Protein AF-A0AAV2ZK46-F1 (afdb_monomer_lite)

Sequence (728 aa):
ARKHTLTVRRLPAVGEEALFLISLIECILVASTRLCTMSWLKEYKHFQLRGRENFSKYVRIELKLLAAEWKVILPCVVMQYVHGIFHNWAYYIQGHKLSVEQRFPLYDLGFELMPELSEKNAHWSEYLVFGAVFAPAIALVVSIPLFRQNPRKPRYMVIILKRVLLHLSIALVSAPMTSHVVKERSPYTSSYIHQAFRIISFMVTALPGPARHCRPVLNQECVANNPGNPTLCVVPNPYFKPPTKSEFFTNMDALNGCGDLMFSSHTIYTLSFILTVSKYWPHKWLVGIMVCVQIAIAFLIVAARKHYSLDVFSALYIVPLLWFTQEAYLKDINNKDVEITPGTIKQFYAIDESEYEELQSAIYGEAVEDNIEKYKHFQLRDKENFLRYVRIELQLLMAEWKVLLPCTIFQYVHGIFHNWAYYIQGHMLSIEQRFPLYDLGFKLMPELKEKDSHWSEYLVFGGVFAPAILLVLSIPVFRQNPRKPRFMVIILKRVLLHLSIALSFRIISFMVTALPGPARHCRPMFDEKCLADNPGNPTLCVVPNPYFKPPTKSEFFTNMDALNGCGDLMFSSHTIYTLSFILTVSKYWPHKWLVGIMVCVQIAIAFLIVAARKHYSLDVFSALYIVPLLWFTQEAYLKDINNKDVEITPEAIREYYGIDVAEEIELQSTMYAEVVENSLESGVRVQTPGGKAVWSVYLVLWRTDELDIGNDEALGGDVGNHYRRMDH

Organism: NCBI:txid4803

Secondary structure (DSSP, 8-state):
--------PPPS---HHHHHHHHHHHHHHHHHHHHHHHTTTTS-TT-PBPPHHHHHHHHHHHHHHHHHHHHHHHHHHHHHHHHHHHHHHHHHHHHHTS-SGGGSPPEEHHHHHSPPPPHHHHHHHHHHHIIIIIHHHHHHHHHTTTBPPPTTS---HHHHHHHHHHHHH-------S--S---S--TTSS---HHHHHHHHHHHEEPPP-STTTS-EE-HHHHHH-TT-GGGGEE--TT--PPPTTTTTT---TTT-----SS-HHHHHHHHHHHHHHHH-S-HHHHHHHHHHHHHHHHHHHHTTSS-HHHHHHHHHHHHHHHHHHHHH---TT-TT----HHHHHHTT---THHHHHHHHHHS-----TT-----TTPBPPHHHHHHHHHHHHHHHHHHHHHHHHHHHHHHHHHHHHHHHHHHHHHTS-TGGGSPPEEHHHHHSPPPPHHHHTHHHHIIIIIIIHHHHHHHHHHHHB---TTS---HHHHHHHHHHHHHHHHHHHHHHHHHEEBPP-STTTSPEE-HHHHHH-TT-GGGGEE--TT--PPPTTTTTT---SSS---B-SS-HHHHHHHHHHHHHHHHS--HHHHHHHHHHHHHHHHHHHHTTSS-HHHHHHHHHHHHHHHHHHHHH--STTSTTS---HHHHHHHH----HHHHHHHHHHHHHHHHHHHHT----------------------------------------------

Radius of gyration: 32.44 Å; chains: 1; bounding box: 61×87×115 Å

Foldseek 3Di:
DDDDDDDDDDDPDDDPVVVVLVVVVVVLVVVVVCCCPPVVPPPDPQWDWDDPVLLVVQVVVLVVLCVVCVVLLVLLVVQVLVLLLLLLVLLQCLVPPDFLLLQAAFDFPLPVVAAADDPVLLVVLVVCLCVVFVVVLCVVLVCLSGTDDDPFFRDHSNVLSSLLSLLRRQADDDDDPDDPDPDDDDLPPPRGPPSVLQSVVSAFFWHRQQAPLRHWDFDVVVCVVPVPCSLVRTDHRPSSDRDDPVCSNPDRPPPRGITATQADSSLSNLVSSLVSCVLPPPDVVVSVSSVVVSVSSLSSCVSNSRYGNLNNLSSNPVSVLSVLLCLLSDDDCNHPPHRDDPVVVVVVPDDDPPVVVVVVCVVPDPDDPPDPDDPPFFDWDDPVRLVVLVVVLVLVCVLCVVQLVVLVVLVLVLLLLLLVLLVCLVPPDDLSQQAATDGPLPVVAAADDPVLLCVLVCLLCVVFVVVLVVVLVCLSTGDDDLQARDHSNVLSSLLSNLLSVLSVSQSCSQVRTWHHQQAPLRHWDFDPVVCVVCVSDRSVRTDDRPSSDRDDPVCSNPDRDPDSGTTATQAPSSLLNRVSSLVSCCLRPVDSVSSVSSVVSLVVSLSSCVSNSRHGNSSNSRNVPVSVSSSSSCLSPVPDCSRPVHRNHQVVCCVPSVDRCPVVSVVVVVVVVVVVVVVVVPPDPDDDDDDDDDDDDDPDDDDDDDDDDDDDDDDDDDDDDDDDDDDD

pLDDT: mean 71.11, std 21.56, range [22.27, 95.38]

Structure (mmCIF, N/CA/C/O backbone):
data_AF-A0AAV2ZK46-F1
#
_entry.id   AF-A0AAV2ZK46-F1
#
loop_
_atom_site.group_PDB
_atom_site.id
_atom_site.type_symbol
_atom_site.label_atom_id
_atom_site.label_alt_id
_atom_site.label_comp_id
_atom_site.label_asym_id
_atom_site.label_entity_id
_atom_site.label_seq_id
_atom_site.pdbx_PDB_ins_code
_atom_site.Cartn_x
_atom_site.Cartn_y
_atom_site.Cartn_z
_atom_site.occupancy
_atom_site.B_iso_or_equiv
_atom_site.auth_seq_id
_atom_site.auth_comp_id
_atom_site.auth_asym_id
_atom_site.auth_atom_id
_atom_site.pdbx_PDB_model_num
ATOM 1 N N . ALA A 1 1 ? -27.780 41.858 -21.638 1.00 42.38 1 ALA A N 1
ATOM 2 C CA . ALA A 1 1 ? -27.669 42.470 -22.974 1.00 42.38 1 ALA A CA 1
ATOM 3 C C . ALA A 1 1 ? -26.271 43.060 -23.173 1.00 42.38 1 ALA A C 1
ATOM 5 O O . ALA A 1 1 ? -26.004 44.151 -22.699 1.00 42.38 1 ALA A O 1
ATOM 6 N N . ARG A 1 2 ? -25.377 42.307 -23.824 1.00 29.03 2 ARG A N 1
ATOM 7 C CA . ARG A 1 2 ? -24.309 42.770 -24.732 1.00 29.03 2 ARG A CA 1
ATOM 8 C C . ARG A 1 2 ? -23.756 41.509 -25.401 1.00 29.03 2 ARG A C 1
ATOM 10 O O . ARG A 1 2 ? -23.270 40.612 -24.721 1.00 29.03 2 ARG A O 1
ATOM 17 N N . LYS A 1 3 ? -23.980 41.405 -26.713 1.00 37.16 3 LYS A N 1
ATOM 18 C CA . LYS A 1 3 ? -23.530 40.311 -27.580 1.00 37.16 3 LYS A CA 1
ATOM 19 C C . LYS A 1 3 ? -22.025 40.462 -27.810 1.00 37.16 3 LYS A C 1
ATOM 21 O O . LYS A 1 3 ? -21.617 41.477 -28.358 1.00 37.16 3 LYS A O 1
ATOM 26 N N . HIS A 1 4 ? -21.244 39.441 -27.471 1.00 29.91 4 HIS A N 1
ATOM 27 C CA . HIS A 1 4 ? -19.991 39.159 -28.165 1.00 29.91 4 HIS A CA 1
ATOM 28 C C . HIS A 1 4 ? -20.102 37.765 -28.773 1.00 29.91 4 HIS A C 1
ATOM 30 O O . HIS A 1 4 ? -20.094 36.750 -28.082 1.00 29.91 4 HIS A O 1
ATOM 36 N N . THR A 1 5 ? -20.296 37.751 -30.084 1.00 34.97 5 THR A N 1
ATOM 37 C CA . THR A 1 5 ? -20.238 36.586 -30.956 1.00 34.97 5 THR A CA 1
ATOM 38 C C . THR A 1 5 ? -18.772 36.170 -31.080 1.00 34.97 5 THR A C 1
ATOM 40 O O . THR A 1 5 ? -17.983 36.870 -31.709 1.00 34.97 5 THR A O 1
ATOM 43 N N . LEU A 1 6 ? -18.398 35.052 -30.458 1.00 29.89 6 LEU A N 1
ATOM 44 C CA . LEU A 1 6 ? -17.129 34.372 -30.712 1.00 29.89 6 LEU A CA 1
ATOM 45 C C . LEU A 1 6 ? -17.309 33.472 -31.938 1.00 29.89 6 LEU A C 1
ATOM 47 O O . LEU A 1 6 ? -17.968 32.438 -31.883 1.00 29.89 6 LEU A O 1
ATOM 51 N N . THR A 1 7 ? -16.744 33.894 -33.065 1.00 30.66 7 THR A N 1
ATOM 52 C CA . THR A 1 7 ? -16.548 33.063 -34.257 1.00 30.66 7 THR A CA 1
ATOM 53 C C . THR A 1 7 ? -15.568 31.934 -33.938 1.00 30.66 7 THR A C 1
ATOM 55 O O . THR A 1 7 ? -14.369 32.168 -33.786 1.00 30.66 7 THR A O 1
ATOM 58 N N . VAL A 1 8 ? -16.082 30.706 -33.850 1.00 31.94 8 VAL A N 1
ATOM 59 C CA . VAL A 1 8 ? -15.294 29.474 -33.728 1.00 31.94 8 VAL A CA 1
ATOM 60 C C . VAL A 1 8 ? -14.605 29.198 -35.069 1.00 31.94 8 VAL A C 1
ATOM 62 O O . VAL A 1 8 ? -15.247 28.821 -36.049 1.00 31.94 8 VAL A O 1
ATOM 65 N N . ARG A 1 9 ? -13.285 29.397 -35.129 1.00 28.45 9 ARG A N 1
ATOM 66 C CA . ARG A 1 9 ? -12.440 28.863 -36.208 1.00 28.45 9 ARG A CA 1
ATOM 67 C C . ARG A 1 9 ? -12.305 27.351 -35.999 1.00 28.45 9 ARG A C 1
ATOM 69 O O . ARG A 1 9 ? -11.862 26.926 -34.937 1.00 28.45 9 ARG A O 1
ATOM 76 N N . ARG A 1 10 ? -12.679 26.556 -37.010 1.00 34.28 10 ARG A N 1
ATOM 77 C CA . ARG A 1 10 ? -12.472 25.097 -37.051 1.00 34.28 10 ARG A CA 1
ATOM 78 C C . ARG A 1 10 ? -10.989 24.766 -36.829 1.00 34.28 10 ARG A C 1
ATOM 80 O O . ARG A 1 10 ? -10.153 25.159 -37.639 1.00 34.28 10 ARG A O 1
ATOM 87 N N . LEU A 1 11 ? -10.690 24.039 -35.752 1.00 33.09 11 LEU A N 1
ATOM 88 C CA . LEU A 1 11 ? -9.435 23.302 -35.571 1.00 33.09 11 LEU A CA 1
ATOM 89 C C . LEU A 1 11 ? -9.520 21.975 -36.356 1.00 33.09 11 LEU A C 1
ATOM 91 O O . LEU A 1 11 ? -10.610 21.402 -36.427 1.00 33.09 11 LEU A O 1
ATOM 95 N N . PRO A 1 12 ? -8.425 21.481 -36.963 1.00 37.69 12 PRO A N 1
ATOM 96 C CA . PRO A 1 12 ? -8.454 20.239 -37.723 1.00 37.69 12 PRO A CA 1
ATOM 97 C C . PRO A 1 12 ? -8.433 19.014 -36.796 1.00 37.69 12 PRO A C 1
ATOM 99 O O . PRO A 1 12 ? -7.652 18.965 -35.851 1.00 37.69 12 PRO A O 1
ATOM 102 N N . ALA A 1 13 ? -9.309 18.053 -37.110 1.00 40.88 13 ALA A N 1
ATOM 103 C CA . ALA A 1 13 ? -9.304 16.637 -36.721 1.00 40.88 13 ALA A CA 1
ATOM 104 C C . ALA A 1 13 ? -8.770 16.301 -35.313 1.00 40.88 13 ALA A C 1
ATOM 106 O O . ALA A 1 13 ? -7.764 15.616 -35.149 1.00 40.88 13 ALA A O 1
ATOM 107 N N . VAL A 1 14 ? -9.495 16.738 -34.286 1.00 42.97 14 VAL A N 1
ATOM 108 C CA . VAL A 1 14 ? -9.485 16.065 -32.981 1.00 42.97 14 VAL A CA 1
ATOM 109 C C . VAL A 1 14 ? -10.492 14.916 -33.091 1.00 42.97 14 VAL A C 1
ATOM 111 O O . VAL A 1 14 ? -11.611 15.155 -33.540 1.00 42.97 14 VAL A O 1
ATOM 114 N N . GLY A 1 15 ? -10.097 13.683 -32.755 1.00 42.28 15 GLY A N 1
ATOM 115 C CA . GLY A 1 15 ? -10.997 12.523 -32.802 1.00 42.28 15 GLY A CA 1
ATOM 116 C C . GLY A 1 15 ? -12.288 12.786 -32.019 1.00 42.28 15 GLY A C 1
ATOM 117 O O . GLY A 1 15 ? -12.248 13.436 -30.970 1.00 42.28 15 GLY A O 1
ATOM 118 N N . GLU A 1 16 ? -13.425 12.316 -32.538 1.00 43.72 16 GLU A N 1
ATOM 119 C CA . GLU A 1 16 ? -14.762 12.620 -31.998 1.00 43.72 16 GLU A CA 1
ATOM 120 C C . GLU A 1 16 ? -14.894 12.294 -30.498 1.00 43.72 16 GLU A C 1
ATOM 122 O O . GLU A 1 16 ? -15.588 13.005 -29.773 1.00 43.72 16 GLU A O 1
ATOM 127 N N . GLU A 1 17 ? -14.136 11.317 -29.992 1.00 46.69 17 GLU A N 1
ATOM 128 C CA . GLU A 1 17 ? -14.108 10.953 -28.570 1.00 46.69 17 GLU A CA 1
ATOM 129 C C . GLU A 1 17 ? -13.457 12.016 -27.668 1.00 46.69 17 GLU A C 1
ATOM 131 O O . GLU A 1 17 ? -13.942 12.296 -26.570 1.00 46.69 17 GLU A O 1
ATOM 136 N N . ALA A 1 18 ? -12.395 12.680 -28.133 1.00 41.50 18 ALA A N 1
ATOM 137 C CA . ALA A 1 18 ? -11.743 13.753 -27.380 1.00 41.50 18 ALA A CA 1
ATOM 138 C C . ALA A 1 18 ? -12.576 15.044 -27.405 1.00 41.50 18 ALA A C 1
ATOM 140 O O . ALA A 1 18 ? -12.610 15.776 -26.416 1.00 41.50 18 ALA A O 1
ATOM 141 N N . LEU A 1 19 ? -13.306 15.298 -28.496 1.00 46.88 19 LEU A N 1
ATOM 142 C CA . LEU A 1 19 ? -14.302 16.371 -28.560 1.00 46.88 19 LEU A CA 1
ATOM 143 C C . LEU A 1 19 ? -15.486 16.098 -27.632 1.00 46.88 19 LEU A C 1
ATOM 145 O O . LEU A 1 19 ? -15.958 17.032 -26.990 1.00 46.88 19 LEU A O 1
ATOM 149 N N . PHE A 1 20 ? -15.925 14.845 -27.500 1.00 52.06 20 PHE A N 1
ATOM 150 C CA . PHE A 1 20 ? -16.965 14.470 -26.543 1.00 52.06 20 PHE A CA 1
ATOM 151 C C . PHE A 1 20 ? -16.508 14.695 -25.098 1.00 52.06 20 PHE A C 1
ATOM 153 O O . PHE A 1 20 ? -17.240 15.303 -24.321 1.00 52.06 20 PHE A O 1
ATOM 160 N N . LEU A 1 21 ? -15.279 14.302 -24.744 1.00 46.69 21 LEU A N 1
ATOM 161 C CA . LEU A 1 21 ? -14.736 14.513 -23.399 1.00 46.69 21 LEU A CA 1
ATOM 162 C C . LEU A 1 21 ? -14.541 16.004 -23.082 1.00 46.69 21 LEU A C 1
ATOM 164 O O . LEU A 1 21 ? -14.924 16.462 -22.009 1.00 46.69 21 LEU A O 1
ATOM 168 N N . ILE A 1 22 ? -13.993 16.776 -24.026 1.00 52.69 22 ILE A N 1
ATOM 169 C CA . ILE A 1 22 ? -13.829 18.230 -23.890 1.00 52.69 22 ILE A CA 1
ATOM 170 C C . ILE A 1 22 ? -15.194 18.911 -23.804 1.00 52.69 22 ILE A C 1
ATOM 172 O O . ILE A 1 22 ? -15.377 19.768 -22.950 1.00 52.69 22 ILE A O 1
ATOM 176 N N . SER A 1 23 ? -16.169 18.503 -24.618 1.00 48.09 23 SER A N 1
ATOM 177 C CA . SER A 1 23 ? -17.521 19.060 -24.587 1.00 48.09 23 SER A CA 1
ATOM 178 C C . SER A 1 23 ? -18.253 18.694 -23.297 1.00 48.09 23 SER A C 1
ATOM 180 O O . SER A 1 23 ? -18.923 19.550 -22.733 1.00 48.09 23 SER A O 1
ATOM 182 N N . LEU A 1 24 ? -18.065 17.484 -22.760 1.00 52.38 24 LEU A N 1
ATOM 183 C CA . LEU A 1 24 ? -18.591 17.069 -21.458 1.00 52.38 24 LEU A CA 1
ATOM 184 C C . LEU A 1 24 ? -17.949 17.872 -20.316 1.00 52.38 24 LEU A C 1
ATOM 186 O O . LEU A 1 24 ? -18.658 18.343 -19.431 1.00 52.38 24 LEU A O 1
ATOM 190 N N . ILE A 1 25 ? -16.630 18.085 -20.356 1.00 51.69 25 ILE A N 1
ATOM 191 C CA . ILE A 1 25 ? -15.885 18.890 -19.377 1.00 51.69 25 ILE A CA 1
ATOM 192 C C . ILE A 1 25 ? -16.273 20.366 -19.474 1.00 51.69 25 ILE A C 1
ATOM 194 O O . ILE A 1 25 ? -16.501 20.993 -18.444 1.00 51.69 25 ILE A O 1
ATOM 198 N N . GLU A 1 26 ? -16.420 20.923 -20.676 1.00 50.75 26 GLU A N 1
ATOM 199 C CA . GLU A 1 26 ? -16.967 22.263 -20.885 1.00 50.75 26 GLU A CA 1
ATOM 200 C C . GLU A 1 26 ? -18.409 22.338 -20.391 1.00 50.75 26 GLU A C 1
ATOM 202 O O . GLU A 1 26 ? -18.761 23.302 -19.725 1.00 50.75 26 GLU A O 1
ATOM 207 N N . CYS A 1 27 ? -19.237 21.316 -20.611 1.00 47.16 27 CYS A N 1
ATOM 208 C CA . CYS A 1 27 ? -20.599 21.282 -20.087 1.00 47.16 27 CYS A CA 1
ATOM 209 C C . CYS A 1 27 ? -20.605 21.241 -18.555 1.00 47.16 27 CYS A C 1
ATOM 211 O O . CYS A 1 27 ? -21.403 21.943 -17.944 1.00 47.16 27 CYS A O 1
ATOM 213 N N . ILE A 1 28 ? -19.695 20.493 -17.922 1.00 49.19 28 ILE A N 1
ATOM 214 C CA . ILE A 1 28 ? -19.532 20.428 -16.462 1.00 49.19 28 ILE A CA 1
ATOM 215 C C . ILE A 1 28 ? -18.967 21.746 -15.913 1.00 49.19 28 ILE A C 1
ATOM 217 O O . ILE A 1 28 ? -19.448 22.236 -14.893 1.00 49.19 28 ILE A O 1
ATOM 221 N N . LEU A 1 29 ? -17.994 22.370 -16.579 1.00 45.50 29 LEU A N 1
ATOM 222 C CA . LEU A 1 29 ? -17.401 23.658 -16.198 1.00 45.50 29 LEU A CA 1
ATOM 223 C C . LEU A 1 29 ? -18.379 24.819 -16.404 1.00 45.50 29 LEU A C 1
ATOM 225 O O . LEU A 1 29 ? -18.481 25.697 -15.552 1.00 45.50 29 LEU A O 1
ATOM 229 N N . VAL A 1 30 ? -19.154 24.816 -17.487 1.00 47.22 30 VAL A N 1
ATOM 230 C CA . VAL A 1 30 ? -20.206 25.803 -17.777 1.00 47.22 30 VAL A CA 1
ATOM 231 C C . VAL A 1 30 ? -21.412 25.584 -16.866 1.00 47.22 30 VAL A C 1
ATOM 233 O O . VAL A 1 30 ? -21.976 26.555 -16.369 1.00 47.22 30 VAL A O 1
ATOM 236 N N . ALA A 1 31 ? -21.796 24.337 -16.580 1.00 42.34 31 ALA A N 1
ATOM 237 C CA . ALA A 1 31 ? -22.848 24.033 -15.613 1.00 42.34 31 ALA A CA 1
ATOM 238 C C . ALA A 1 31 ? -22.418 24.421 -14.196 1.00 42.34 31 ALA A C 1
ATOM 240 O O . ALA A 1 31 ? -23.187 25.081 -13.508 1.00 42.34 31 ALA A O 1
ATOM 241 N N . SER A 1 32 ? -21.191 24.103 -13.776 1.00 42.62 32 SER A N 1
ATOM 242 C CA . SER A 1 32 ? -20.656 24.488 -12.462 1.00 42.62 32 SER A CA 1
ATOM 243 C C . SER A 1 32 ? -20.478 25.997 -12.329 1.00 42.62 32 SER A C 1
ATOM 245 O O . SER A 1 32 ? -20.876 26.549 -11.310 1.00 42.62 32 SER A O 1
ATOM 247 N N . THR A 1 33 ? -19.998 26.707 -13.355 1.00 41.47 33 THR A N 1
ATOM 248 C CA . THR A 1 33 ? -19.921 28.179 -13.328 1.00 41.47 33 THR A CA 1
ATOM 249 C C . THR A 1 33 ? -21.297 28.842 -13.385 1.00 41.47 33 THR A C 1
ATOM 251 O O . THR A 1 33 ? -21.512 29.821 -12.672 1.00 41.47 33 THR A O 1
ATOM 254 N N . ARG A 1 34 ? -22.273 28.317 -14.142 1.00 38.41 34 ARG A N 1
ATOM 255 C CA . ARG A 1 34 ? -23.658 28.835 -14.151 1.00 38.41 34 ARG A CA 1
ATOM 256 C C . ARG A 1 34 ? -24.423 28.518 -12.860 1.00 38.41 34 ARG A C 1
ATOM 258 O O . ARG A 1 34 ? -25.135 29.390 -12.360 1.00 38.41 34 ARG A O 1
ATOM 265 N N . LEU A 1 35 ? -24.227 27.339 -12.266 1.00 40.97 35 LEU A N 1
ATOM 266 C CA . LEU A 1 35 ? -24.751 26.978 -10.940 1.00 40.97 35 LEU A CA 1
ATOM 267 C C . LEU A 1 35 ? -24.098 27.828 -9.833 1.00 40.97 35 LEU A C 1
ATOM 269 O O . LEU A 1 35 ? -24.802 28.315 -8.947 1.00 40.97 35 LEU A O 1
ATOM 273 N N . CYS A 1 36 ? -22.791 28.103 -9.932 1.00 39.88 36 CYS A N 1
ATOM 274 C CA . CYS A 1 36 ? -22.047 28.983 -9.020 1.00 39.88 36 CYS A CA 1
ATOM 275 C C . CYS A 1 36 ? -22.349 30.479 -9.178 1.00 39.88 36 CYS A C 1
ATOM 277 O O . CYS A 1 36 ? -22.004 31.246 -8.286 1.00 39.88 36 CYS A O 1
ATOM 279 N N . THR A 1 37 ? -22.973 30.934 -10.269 1.00 41.22 37 THR A N 1
ATOM 280 C CA . THR A 1 37 ? -23.211 32.376 -10.485 1.00 41.22 37 THR A CA 1
ATOM 281 C C . THR A 1 37 ? -24.673 32.792 -10.385 1.00 41.22 37 THR A C 1
ATOM 283 O O . THR A 1 37 ? -24.930 33.924 -9.980 1.00 41.22 37 THR A O 1
ATOM 286 N N . MET A 1 38 ? -25.648 31.920 -10.679 1.00 34.53 38 MET A N 1
ATOM 287 C CA . MET A 1 38 ? -27.063 32.337 -10.712 1.00 34.53 38 MET A CA 1
ATOM 288 C C . MET A 1 38 ? -27.938 31.801 -9.569 1.00 34.53 38 MET A C 1
ATOM 290 O O . MET A 1 38 ? -28.892 32.481 -9.194 1.00 34.53 38 MET A O 1
ATOM 294 N N . SER A 1 39 ? -27.597 30.662 -8.953 1.00 39.53 39 SER A N 1
ATOM 295 C CA . SER A 1 39 ? -28.301 30.154 -7.753 1.00 39.53 39 SER A CA 1
ATOM 296 C C . SER A 1 39 ? -27.605 30.551 -6.442 1.00 39.53 39 SER A C 1
ATOM 298 O O . SER A 1 39 ? -28.236 30.674 -5.396 1.00 39.53 39 SER A O 1
ATOM 300 N N . TRP A 1 40 ? -26.301 30.822 -6.517 1.00 42.66 40 TRP A N 1
ATOM 301 C CA . TRP A 1 40 ? -25.387 31.038 -5.388 1.00 42.66 40 TRP A CA 1
ATOM 302 C C . TRP A 1 40 ? -25.674 32.297 -4.550 1.00 42.66 40 TRP A C 1
ATOM 304 O O . TRP A 1 40 ? -25.394 32.322 -3.356 1.00 42.66 40 TRP A O 1
ATOM 314 N N . LEU A 1 41 ? -26.254 33.342 -5.150 1.00 40.59 41 LEU A N 1
ATOM 315 C CA . LEU A 1 41 ? -26.483 34.633 -4.481 1.00 40.59 41 LEU A CA 1
ATOM 316 C C . LEU A 1 41 ? -27.904 34.822 -3.930 1.00 40.59 41 LEU A C 1
ATOM 318 O O . LEU A 1 41 ? -28.106 35.683 -3.078 1.00 40.59 41 LEU A O 1
ATOM 322 N N . LYS A 1 42 ? -28.898 34.048 -4.389 1.00 37.00 42 LYS A N 1
ATOM 323 C CA . LYS A 1 42 ? -30.310 34.293 -4.036 1.00 37.00 42 LYS A CA 1
ATOM 324 C C . LYS A 1 42 ? -30.792 33.568 -2.775 1.00 37.00 42 LYS A C 1
ATOM 326 O O . LYS A 1 42 ? -31.734 34.050 -2.155 1.00 37.00 42 LYS A O 1
ATOM 331 N N . GLU A 1 43 ? -30.145 32.480 -2.357 1.00 42.28 43 GLU A N 1
ATOM 332 C CA . GLU A 1 43 ? -30.579 31.688 -1.188 1.00 42.28 43 GLU A CA 1
ATOM 333 C C . GLU A 1 43 ? -29.840 31.994 0.132 1.00 42.28 43 GLU A C 1
ATOM 335 O O . GLU A 1 43 ? -30.282 31.567 1.199 1.00 42.28 43 GLU A O 1
ATOM 340 N N . TYR A 1 44 ? -28.756 32.780 0.134 1.00 47.84 44 TYR A N 1
ATOM 341 C CA . TYR A 1 44 ? -27.944 32.979 1.343 1.00 47.84 44 TYR A CA 1
ATOM 342 C C . TYR A 1 44 ? -28.288 34.245 2.140 1.00 47.84 44 TYR A C 1
ATOM 344 O O . TYR A 1 44 ? -27.531 35.213 2.169 1.00 47.84 44 TYR A O 1
ATOM 352 N N . LYS A 1 45 ? -29.354 34.188 2.949 1.00 43.19 45 LYS A N 1
ATOM 353 C CA . LYS A 1 45 ? -29.537 35.114 4.093 1.00 43.19 45 LYS A CA 1
ATOM 354 C C . LYS A 1 45 ? -28.480 34.937 5.207 1.00 43.19 45 LYS A C 1
ATOM 356 O O . LYS A 1 45 ? -28.430 35.744 6.130 1.00 43.19 45 LYS A O 1
ATOM 361 N N . HIS A 1 46 ? -27.620 33.915 5.127 1.00 46.41 46 HIS A N 1
ATOM 362 C CA . HIS A 1 46 ? -26.620 33.579 6.154 1.00 46.41 46 HIS A CA 1
ATOM 363 C C . HIS A 1 46 ? -25.201 34.133 5.926 1.00 46.41 46 HIS A C 1
ATOM 365 O O . HIS A 1 46 ? -24.392 34.093 6.852 1.00 46.41 46 HIS A O 1
ATOM 371 N N . PHE A 1 47 ? -24.881 34.681 4.751 1.00 47.34 47 PHE A N 1
ATOM 372 C CA . PHE A 1 47 ? -23.551 35.226 4.447 1.00 47.34 47 PHE A CA 1
ATOM 373 C C . PHE A 1 47 ? -23.505 36.742 4.690 1.00 47.34 47 PHE A C 1
ATOM 375 O O . PHE A 1 47 ? -23.447 37.548 3.768 1.00 47.34 47 PHE A O 1
ATOM 382 N N . GLN A 1 48 ? -23.546 37.152 5.958 1.00 58.84 48 GLN A N 1
ATOM 383 C CA . GLN A 1 48 ? -23.206 38.531 6.314 1.00 58.84 48 GLN A CA 1
ATOM 384 C C . GLN A 1 48 ? -21.688 38.670 6.461 1.00 58.84 48 GLN A C 1
ATOM 386 O O . GLN A 1 48 ? -21.040 37.834 7.099 1.00 58.84 48 GLN A O 1
ATOM 391 N N . LEU A 1 49 ? -21.119 39.734 5.889 1.00 61.34 49 LEU A N 1
ATOM 392 C CA . LEU A 1 49 ? -19.726 40.102 6.131 1.00 61.34 49 LEU A CA 1
ATOM 393 C C . LEU A 1 49 ? -19.528 40.433 7.611 1.00 61.34 49 LEU A C 1
ATOM 395 O O . LEU A 1 49 ? -20.393 41.016 8.271 1.00 61.34 49 LEU A O 1
ATOM 399 N N . ARG A 1 50 ? -18.379 40.035 8.149 1.00 71.25 50 ARG A N 1
ATOM 400 C CA . ARG A 1 50 ? -18.046 40.289 9.546 1.00 71.25 50 ARG A CA 1
ATOM 401 C C . ARG A 1 50 ? -17.760 41.780 9.761 1.00 71.25 50 ARG A C 1
ATOM 403 O O . ARG A 1 50 ? -16.965 42.371 9.041 1.00 71.25 50 ARG A O 1
ATOM 410 N N . GLY A 1 51 ? -18.372 42.380 10.785 1.00 73.12 51 GLY A N 1
ATOM 411 C CA . GLY A 1 51 ? -18.048 43.752 11.194 1.00 73.12 51 GLY A CA 1
ATOM 412 C C . GLY A 1 51 ? -16.576 43.901 11.613 1.00 73.12 51 GLY A C 1
ATOM 413 O O . GLY A 1 51 ? -15.982 42.957 12.141 1.00 73.12 51 GLY A O 1
ATOM 414 N N . ARG A 1 52 ? -15.995 45.092 11.407 1.00 71.12 52 ARG A N 1
ATOM 415 C CA . ARG A 1 52 ? -14.555 45.387 11.585 1.00 71.12 52 ARG A CA 1
ATOM 416 C C . ARG A 1 52 ? -14.000 44.976 12.958 1.00 71.12 52 ARG A C 1
ATOM 418 O O . ARG A 1 52 ? -12.923 44.389 13.036 1.00 71.12 52 ARG A O 1
ATOM 425 N N . GLU A 1 53 ? -14.749 45.216 14.033 1.00 69.25 53 GLU A N 1
ATOM 426 C CA . GLU A 1 53 ? -14.342 44.841 15.397 1.00 69.25 53 GLU A CA 1
ATOM 427 C C . GLU A 1 53 ? -14.322 43.322 15.616 1.00 69.25 53 GLU A C 1
ATOM 429 O O . GLU A 1 53 ? -13.379 42.772 16.188 1.00 69.25 53 GLU A O 1
ATOM 434 N N . ASN A 1 54 ? -15.335 42.620 15.104 1.00 71.62 54 ASN A N 1
ATOM 435 C CA . ASN A 1 54 ? -15.430 41.163 15.199 1.00 71.62 54 ASN A CA 1
ATOM 436 C C . ASN A 1 54 ? -14.369 40.464 14.339 1.00 71.62 54 ASN A C 1
ATOM 438 O O . ASN A 1 54 ? -13.909 39.376 14.686 1.00 71.62 54 ASN A O 1
ATOM 442 N N . PHE A 1 55 ? -13.962 41.086 13.230 1.00 73.62 55 PHE A N 1
ATOM 443 C CA . PHE A 1 55 ? -12.844 40.622 12.415 1.00 73.62 55 PHE A CA 1
ATOM 444 C C . PHE A 1 55 ? -11.515 40.740 13.169 1.00 73.62 55 PHE A C 1
ATOM 446 O O . PHE A 1 55 ? -10.787 39.756 13.267 1.00 73.62 55 PHE A O 1
ATOM 453 N N . SER A 1 56 ? -11.239 41.887 13.800 1.00 72.06 56 SER A N 1
ATOM 454 C CA . SER A 1 56 ? -10.014 42.077 14.592 1.00 72.06 56 SER A CA 1
ATOM 455 C C . SER A 1 56 ? -9.900 41.076 15.750 1.00 72.06 56 SER A C 1
ATOM 457 O O . SER A 1 56 ? -8.845 40.467 15.936 1.00 72.06 56 SER A O 1
ATOM 459 N N . LYS A 1 57 ? -10.995 40.835 16.489 1.00 75.69 57 LYS A N 1
ATOM 460 C CA . LYS A 1 57 ? -11.033 39.820 17.560 1.00 75.69 57 LYS A CA 1
ATOM 461 C C . LYS A 1 57 ? -10.701 38.423 17.036 1.00 75.69 57 LYS A C 1
ATOM 463 O O . LYS A 1 57 ? -9.941 37.696 17.665 1.00 75.69 57 LYS A O 1
ATOM 468 N N . TYR A 1 58 ? -11.237 38.067 15.876 1.00 75.50 58 TYR A N 1
ATOM 469 C CA . TYR A 1 58 ? -11.008 36.761 15.273 1.00 75.50 58 TYR A CA 1
ATOM 470 C C . TYR A 1 58 ? -9.575 36.577 14.775 1.00 75.50 58 TYR A C 1
ATOM 472 O O . TYR A 1 58 ? -8.965 35.558 15.077 1.00 75.50 58 TYR A O 1
ATOM 480 N N . VAL A 1 59 ? -9.002 37.578 14.101 1.00 77.31 59 VAL A N 1
ATOM 481 C CA . VAL A 1 59 ? -7.594 37.543 13.669 1.00 77.31 59 VAL A CA 1
ATOM 482 C C . VAL A 1 59 ? -6.655 37.367 14.866 1.00 77.31 59 VAL A C 1
ATOM 484 O O . VAL A 1 59 ? -5.704 36.598 14.783 1.00 77.31 59 VAL A O 1
ATOM 487 N N . ARG A 1 60 ? -6.940 37.998 16.015 1.00 77.50 60 ARG A N 1
ATOM 488 C CA . ARG A 1 60 ? -6.158 37.768 17.244 1.00 77.50 60 ARG A CA 1
ATOM 489 C C . ARG A 1 60 ? -6.247 36.323 17.739 1.00 77.50 60 ARG A C 1
ATOM 491 O O . ARG A 1 60 ? -5.246 35.804 18.220 1.00 77.50 60 ARG A O 1
ATOM 498 N N . ILE A 1 61 ? -7.414 35.683 17.642 1.00 78.81 61 ILE A N 1
ATOM 499 C CA . ILE A 1 61 ? -7.575 34.267 18.011 1.00 78.81 61 ILE A CA 1
ATOM 500 C C . ILE A 1 61 ? -6.796 33.377 17.039 1.00 78.81 61 ILE A C 1
ATOM 502 O O . ILE A 1 61 ? -6.054 32.516 17.492 1.00 78.81 61 ILE A O 1
ATOM 506 N N . GLU A 1 62 ? -6.889 33.623 15.731 1.00 79.94 62 GLU A N 1
ATOM 507 C CA . GLU A 1 62 ? -6.118 32.885 14.719 1.00 79.94 62 GLU A CA 1
ATOM 508 C C . GLU A 1 62 ? -4.609 33.021 14.948 1.00 79.94 62 GLU A C 1
ATOM 510 O O . GLU A 1 62 ? -3.899 32.026 14.917 1.00 79.94 62 GLU A O 1
ATOM 515 N N . LEU A 1 63 ? -4.105 34.219 15.262 1.00 79.00 63 LEU A N 1
ATOM 516 C CA . LEU A 1 63 ? -2.687 34.415 15.581 1.00 79.00 63 LEU A CA 1
ATOM 517 C C . LEU A 1 63 ? -2.265 33.669 16.853 1.00 79.00 63 LEU A C 1
ATOM 519 O O . LEU A 1 63 ? -1.176 33.103 16.886 1.00 79.00 63 LEU A O 1
ATOM 523 N N . LYS A 1 64 ? -3.121 33.624 17.882 1.00 81.25 64 LYS A N 1
ATOM 524 C CA . LYS A 1 64 ? -2.866 32.823 19.091 1.00 81.25 64 LYS A CA 1
ATOM 525 C C . LYS A 1 64 ? -2.858 31.325 18.791 1.00 81.25 64 LYS A C 1
ATOM 527 O O . LYS A 1 64 ? -1.972 30.630 19.270 1.00 81.25 64 LYS A O 1
ATOM 532 N N . LEU A 1 65 ? -3.799 30.842 17.979 1.00 77.75 65 LEU A N 1
ATOM 533 C CA . LEU A 1 65 ? -3.833 29.448 17.532 1.00 77.75 65 LEU A CA 1
ATOM 534 C C . LEU A 1 65 ? -2.601 29.117 16.685 1.00 77.75 65 LEU A C 1
ATOM 536 O O . LEU A 1 65 ? -1.987 28.079 16.890 1.00 77.75 65 LEU A O 1
ATOM 540 N N . LEU A 1 66 ? -2.179 30.011 15.789 1.00 82.69 66 LEU A N 1
ATOM 541 C CA . LEU A 1 66 ? -0.969 29.823 14.989 1.00 82.69 66 LEU A CA 1
ATOM 542 C C . LEU A 1 66 ? 0.270 29.767 15.886 1.00 82.69 66 LEU A C 1
ATOM 544 O O . LEU A 1 66 ? 1.106 28.890 15.711 1.00 82.69 66 LEU A O 1
ATOM 548 N N . ALA A 1 67 ? 0.365 30.648 16.883 1.00 80.12 67 ALA A N 1
ATOM 549 C CA . ALA A 1 67 ? 1.443 30.640 17.868 1.00 80.12 67 ALA A CA 1
ATOM 550 C C . ALA A 1 67 ? 1.401 29.429 18.822 1.00 80.12 67 ALA A C 1
ATOM 552 O O . ALA A 1 67 ? 2.431 29.075 19.390 1.00 80.12 67 ALA A O 1
ATOM 553 N N . ALA A 1 68 ? 0.253 28.773 18.995 1.00 78.88 68 ALA A N 1
ATOM 554 C CA . ALA A 1 68 ? 0.156 27.511 19.728 1.00 78.88 68 ALA A CA 1
ATOM 555 C C . ALA A 1 68 ? 0.562 26.313 18.850 1.00 78.88 68 ALA A C 1
ATOM 557 O O . ALA A 1 68 ? 1.263 25.411 19.302 1.00 78.88 68 ALA A O 1
ATOM 558 N N . GLU A 1 69 ? 0.172 26.332 17.574 1.00 80.25 69 GLU A N 1
ATOM 559 C CA . GLU A 1 69 ? 0.251 25.187 16.659 1.00 80.25 69 GLU A CA 1
ATOM 560 C C . GLU A 1 69 ? 1.422 25.254 15.659 1.00 80.25 69 GLU A C 1
ATOM 562 O O . GLU A 1 69 ? 1.608 24.335 14.857 1.00 80.25 69 GLU A O 1
ATOM 567 N N . TRP A 1 70 ? 2.249 26.309 15.686 1.00 81.06 70 TRP A N 1
ATOM 568 C CA . TRP A 1 70 ? 3.370 26.475 14.743 1.00 81.06 70 TRP A CA 1
ATOM 569 C C . TRP A 1 70 ? 4.359 25.308 14.788 1.00 81.06 70 TRP A C 1
ATOM 571 O O . TRP A 1 70 ? 4.945 24.974 13.762 1.00 81.06 70 TRP A O 1
ATOM 581 N N . LYS A 1 71 ? 4.506 24.655 15.951 1.00 80.81 71 LYS A N 1
ATOM 582 C CA . LYS A 1 71 ? 5.359 23.471 16.125 1.00 80.81 71 LYS A CA 1
ATOM 583 C C . LYS A 1 71 ? 4.908 22.283 15.274 1.00 80.81 71 LYS A C 1
ATOM 585 O O . LYS A 1 71 ? 5.723 21.417 15.004 1.00 80.81 71 LYS A O 1
ATOM 590 N N . VAL A 1 72 ? 3.645 22.242 14.847 1.00 76.62 72 VAL A N 1
ATOM 591 C CA . VAL A 1 72 ? 3.117 21.230 13.917 1.00 76.62 72 VAL A CA 1
ATOM 592 C C . VAL A 1 72 ? 3.155 21.756 12.482 1.00 76.62 72 VAL A C 1
ATOM 594 O O . VAL A 1 72 ? 3.590 21.058 11.570 1.00 76.62 72 VAL A O 1
ATOM 597 N N . ILE A 1 73 ? 2.745 23.010 12.277 1.00 76.88 73 ILE A N 1
ATOM 598 C CA . ILE A 1 73 ? 2.630 23.628 10.947 1.00 76.88 73 ILE A CA 1
ATOM 599 C C . ILE A 1 73 ? 3.997 23.808 10.269 1.00 76.88 73 ILE A C 1
ATOM 601 O O . ILE A 1 73 ? 4.127 23.530 9.078 1.00 76.88 73 ILE A O 1
ATOM 605 N N . LEU A 1 74 ? 5.023 24.253 10.999 1.00 81.25 74 LEU A N 1
ATOM 606 C CA . LEU A 1 74 ? 6.345 24.510 10.426 1.00 81.25 74 LEU A CA 1
ATOM 607 C C . LEU A 1 74 ? 7.022 23.222 9.923 1.00 81.25 74 LEU A C 1
ATOM 609 O O . LEU A 1 74 ? 7.419 23.217 8.756 1.00 81.25 74 LEU A O 1
ATOM 613 N N . PRO A 1 75 ? 7.104 22.119 10.701 1.00 77.88 75 PRO A N 1
ATOM 614 C CA . PRO A 1 75 ? 7.598 20.845 10.177 1.00 77.88 75 PRO A CA 1
ATOM 615 C C . PRO A 1 75 ? 6.833 20.376 8.945 1.00 77.88 75 PRO A C 1
ATOM 617 O O . PRO A 1 75 ? 7.438 19.836 8.024 1.00 77.88 75 PRO A O 1
ATOM 620 N N . CYS A 1 76 ? 5.523 20.640 8.882 1.00 74.50 76 CYS A N 1
ATOM 621 C CA . CYS A 1 76 ? 4.731 20.281 7.718 1.00 74.50 76 CYS A CA 1
ATOM 622 C C . CYS A 1 76 ? 5.193 21.026 6.446 1.00 74.50 76 CYS A C 1
ATOM 624 O O . CYS A 1 76 ? 5.378 20.430 5.383 1.00 74.50 76 CYS A O 1
ATOM 626 N N . VAL A 1 77 ? 5.429 22.334 6.543 1.00 76.56 77 VAL A N 1
ATOM 627 C CA . VAL A 1 77 ? 5.939 23.130 5.413 1.00 76.56 77 VAL A CA 1
ATOM 628 C C . VAL A 1 77 ? 7.360 22.708 5.034 1.00 76.56 77 VAL A C 1
ATOM 630 O O . VAL A 1 77 ? 7.652 22.535 3.851 1.00 76.56 77 VAL A O 1
ATOM 633 N N . VAL A 1 78 ? 8.228 22.490 6.027 1.00 81.62 78 VAL A N 1
ATOM 634 C CA . VAL A 1 78 ? 9.600 22.007 5.807 1.00 81.62 78 VAL A CA 1
ATOM 635 C C . VAL A 1 78 ? 9.588 20.663 5.087 1.00 81.62 78 VAL A C 1
ATOM 637 O O . VAL A 1 78 ? 10.356 20.467 4.148 1.00 81.62 78 VAL A O 1
ATOM 640 N N . MET A 1 79 ? 8.685 19.756 5.455 1.00 77.56 79 MET A N 1
ATOM 641 C CA . MET A 1 79 ? 8.602 18.458 4.802 1.00 77.56 79 MET A CA 1
ATOM 642 C C . MET A 1 79 ? 8.240 18.577 3.320 1.00 77.56 79 MET A C 1
ATOM 644 O O . MET A 1 79 ? 8.849 17.900 2.499 1.00 77.56 79 MET A O 1
ATOM 648 N N . GLN A 1 80 ? 7.334 19.486 2.949 1.00 74.81 80 GLN A N 1
ATOM 649 C CA . GLN A 1 80 ? 6.994 19.696 1.540 1.00 74.81 80 GLN A CA 1
ATOM 650 C C . GLN A 1 80 ? 8.211 20.125 0.706 1.00 74.81 80 GLN A C 1
ATOM 652 O O . GLN A 1 80 ? 8.341 19.729 -0.454 1.00 74.81 80 GLN A O 1
ATOM 657 N N . TYR A 1 81 ? 9.116 20.906 1.301 1.00 80.25 81 TYR A N 1
ATOM 658 C CA . TYR A 1 81 ? 10.390 21.272 0.685 1.00 80.25 81 TYR A CA 1
ATOM 659 C C . TYR A 1 81 ? 11.333 20.059 0.579 1.00 80.25 81 TYR A C 1
ATOM 661 O O . TYR A 1 81 ? 11.902 19.803 -0.482 1.00 80.25 81 TYR A O 1
ATOM 669 N N . VAL A 1 82 ? 11.440 19.260 1.646 1.00 82.06 82 VAL A N 1
ATOM 670 C CA . VAL A 1 82 ? 12.221 18.009 1.670 1.00 82.06 82 VAL A CA 1
ATOM 671 C C . VAL A 1 82 ? 11.721 17.007 0.621 1.00 82.06 82 VAL A C 1
ATOM 673 O O . VAL A 1 82 ? 12.527 16.378 -0.063 1.00 82.06 82 VAL A O 1
ATOM 676 N N . HIS A 1 83 ? 10.407 16.893 0.425 1.00 77.69 83 HIS A N 1
ATOM 677 C CA . HIS A 1 83 ? 9.802 16.074 -0.628 1.00 77.69 83 HIS A CA 1
ATOM 678 C C . HIS A 1 83 ? 10.276 16.489 -2.027 1.00 77.69 83 HIS A C 1
ATOM 680 O O . HIS A 1 83 ? 10.639 15.619 -2.819 1.00 77.69 83 HIS A O 1
ATOM 686 N N . GLY A 1 84 ? 10.365 17.794 -2.306 1.00 77.50 84 GLY A N 1
ATOM 687 C CA . GLY A 1 84 ? 10.914 18.312 -3.564 1.00 77.50 84 GLY A CA 1
ATOM 688 C C . GLY A 1 84 ? 12.384 17.934 -3.786 1.00 77.50 84 GLY A C 1
ATOM 689 O O . GLY A 1 84 ? 12.759 17.533 -4.887 1.00 77.50 84 GLY A O 1
ATOM 690 N N . ILE A 1 85 ? 13.205 17.959 -2.729 1.00 82.81 85 ILE A N 1
ATOM 691 C CA . ILE A 1 85 ? 14.607 17.503 -2.793 1.00 82.81 85 ILE A CA 1
ATOM 692 C C . ILE A 1 85 ? 14.679 16.017 -3.168 1.00 82.81 85 ILE A C 1
ATOM 694 O O . ILE A 1 85 ? 15.473 15.628 -4.026 1.00 82.81 85 ILE A O 1
ATOM 698 N N . PHE A 1 86 ? 13.846 15.172 -2.555 1.00 81.75 86 PHE A N 1
ATOM 699 C CA . PHE A 1 86 ? 13.849 13.737 -2.851 1.00 81.75 86 PHE A CA 1
ATOM 700 C C . PHE A 1 86 ? 13.301 13.397 -4.232 1.00 81.75 86 PHE A C 1
ATOM 702 O O . PHE A 1 86 ? 13.788 12.451 -4.849 1.00 81.75 86 PHE A O 1
ATOM 709 N N . HIS A 1 87 ? 12.371 14.193 -4.754 1.00 78.81 87 HIS A N 1
ATOM 710 C CA . HIS A 1 87 ? 11.942 14.086 -6.145 1.00 78.81 87 HIS A CA 1
ATOM 711 C C . HIS A 1 87 ? 13.115 14.333 -7.112 1.00 78.81 87 HIS A C 1
ATOM 713 O O . HIS A 1 87 ? 13.360 13.532 -8.012 1.00 78.81 87 HIS A O 1
ATOM 719 N N . ASN A 1 88 ? 13.916 15.380 -6.877 1.00 83.19 88 ASN A N 1
ATOM 720 C CA . ASN A 1 88 ? 15.130 15.644 -7.659 1.00 83.19 88 ASN A CA 1
ATOM 721 C C . ASN A 1 88 ? 16.166 14.520 -7.538 1.00 83.19 88 ASN A C 1
ATOM 723 O O . ASN A 1 88 ? 16.823 14.157 -8.515 1.00 83.19 88 ASN A O 1
ATOM 727 N N . TRP A 1 89 ? 16.303 13.939 -6.348 1.00 83.31 89 TRP A N 1
ATOM 728 C CA . TRP A 1 89 ? 17.193 12.804 -6.129 1.00 83.31 89 TRP A CA 1
ATOM 729 C C . TRP A 1 89 ? 16.720 11.535 -6.862 1.00 83.31 89 TRP A C 1
ATOM 731 O O . TRP A 1 89 ? 17.543 10.831 -7.450 1.00 83.31 89 TRP A O 1
ATOM 741 N N . ALA A 1 90 ? 15.411 11.271 -6.908 1.00 80.69 90 ALA A N 1
ATOM 742 C CA . ALA A 1 90 ? 14.842 10.188 -7.708 1.00 80.69 90 ALA A CA 1
ATOM 743 C C . ALA A 1 90 ? 15.108 10.400 -9.208 1.00 80.69 90 ALA A C 1
ATOM 745 O O . ALA A 1 90 ? 15.563 9.477 -9.890 1.00 80.69 90 ALA A O 1
ATOM 746 N N . TYR A 1 91 ? 14.945 11.633 -9.699 1.00 84.44 91 TYR A N 1
ATOM 747 C CA . TYR A 1 91 ? 15.290 11.994 -11.075 1.00 84.44 91 TYR A CA 1
ATOM 748 C C . TYR A 1 91 ? 16.781 11.752 -11.367 1.00 84.44 91 TYR A C 1
ATOM 750 O O . TYR A 1 91 ? 17.156 11.144 -12.374 1.00 84.44 91 TYR A O 1
ATOM 758 N N . TYR A 1 92 ? 17.659 12.138 -10.445 1.00 86.56 92 TYR A N 1
ATOM 759 C CA . TYR A 1 92 ? 19.086 11.859 -10.566 1.00 86.56 92 TYR A CA 1
ATOM 760 C C . TYR A 1 92 ? 19.391 10.359 -10.666 1.00 86.56 92 TYR A C 1
ATOM 762 O O . TYR A 1 92 ? 20.204 9.963 -11.506 1.00 86.56 92 TYR A O 1
ATOM 770 N N . ILE A 1 93 ? 18.744 9.522 -9.844 1.00 84.00 93 ILE A N 1
ATOM 771 C CA . ILE A 1 93 ? 18.898 8.061 -9.892 1.00 84.00 93 ILE A CA 1
ATOM 772 C C . ILE A 1 93 ? 18.483 7.517 -11.252 1.00 84.00 93 ILE A C 1
ATOM 774 O O . ILE A 1 93 ? 19.244 6.752 -11.846 1.00 84.00 93 ILE A O 1
ATOM 778 N N . GLN A 1 94 ? 17.338 7.948 -11.781 1.00 82.31 94 GLN A N 1
ATOM 779 C CA . GLN A 1 94 ? 16.906 7.531 -13.113 1.00 82.31 94 GLN A CA 1
ATOM 780 C C . GLN A 1 94 ? 17.939 7.863 -14.189 1.00 82.31 94 GLN A C 1
ATOM 782 O O . GLN A 1 94 ? 18.136 7.072 -15.103 1.00 82.31 94 GLN A O 1
ATOM 787 N N . GLY A 1 95 ? 18.614 9.010 -14.089 1.00 81.38 95 GLY A N 1
ATOM 788 C CA . GLY A 1 95 ? 19.584 9.410 -15.105 1.00 81.38 95 GLY A CA 1
ATOM 789 C C . GLY A 1 95 ? 20.978 8.814 -14.970 1.00 81.38 95 GLY A C 1
ATOM 790 O O . GLY A 1 95 ? 21.659 8.664 -15.979 1.00 81.38 95 GLY A O 1
ATOM 791 N N . HIS A 1 96 ? 21.409 8.473 -13.754 1.00 83.94 96 HIS A N 1
ATOM 792 C CA . HIS A 1 96 ? 22.799 8.079 -13.484 1.00 83.94 96 HIS A CA 1
ATOM 793 C C . HIS A 1 96 ? 22.965 6.638 -12.991 1.00 83.94 96 HIS A C 1
ATOM 795 O O . HIS A 1 96 ? 24.099 6.171 -12.863 1.00 83.94 96 HIS A O 1
ATOM 801 N N . LYS A 1 97 ? 21.878 5.955 -12.617 1.00 83.56 97 LYS A N 1
ATOM 802 C CA . LYS A 1 97 ? 21.925 4.599 -12.047 1.00 83.56 97 LYS A CA 1
ATOM 803 C C . LYS A 1 97 ? 21.112 3.577 -12.825 1.00 83.56 97 LYS A C 1
ATOM 805 O O . LYS A 1 97 ? 21.530 2.425 -12.841 1.00 83.56 97 LYS A O 1
ATOM 810 N N . LEU A 1 98 ? 19.994 3.970 -13.429 1.00 82.56 98 LEU A N 1
ATOM 811 C CA . LEU A 1 98 ? 19.188 3.051 -14.230 1.00 82.56 98 LEU A CA 1
ATOM 812 C C . LEU A 1 98 ? 19.799 2.878 -15.619 1.00 82.56 98 LEU A C 1
ATOM 814 O O . LEU A 1 98 ? 20.261 3.845 -16.233 1.00 82.56 98 LEU A O 1
ATOM 818 N N . SER A 1 99 ? 19.757 1.647 -16.124 1.00 79.12 99 SER A N 1
ATOM 819 C CA . SER A 1 99 ? 20.067 1.379 -17.526 1.00 79.12 99 SER A CA 1
ATOM 820 C C . SER A 1 99 ? 18.977 1.949 -18.448 1.00 79.12 99 SER A C 1
ATOM 822 O O . SER A 1 99 ? 17.942 2.451 -17.999 1.00 79.12 99 SER A O 1
ATOM 824 N N . VAL A 1 100 ? 19.206 1.940 -19.761 1.00 78.38 100 VAL A N 1
ATOM 825 C CA . VAL A 1 100 ? 18.197 2.400 -20.731 1.00 78.38 100 VAL A CA 1
ATOM 826 C C . VAL A 1 100 ? 16.979 1.466 -20.715 1.00 78.38 100 VAL A C 1
ATOM 828 O O . VAL A 1 100 ? 15.846 1.937 -20.761 1.00 78.38 100 VAL A O 1
ATOM 831 N N . GLU A 1 101 ? 17.207 0.165 -20.549 1.00 76.69 101 GLU A N 1
ATOM 832 C CA . GLU A 1 101 ? 16.190 -0.894 -20.509 1.00 76.69 101 GLU A CA 1
ATOM 833 C C . GLU A 1 101 ? 15.312 -0.781 -19.256 1.00 76.69 101 GLU A C 1
ATOM 835 O O . GLU A 1 101 ? 14.096 -0.912 -19.323 1.00 76.69 101 GLU A O 1
ATOM 840 N N . GLN A 1 102 ? 15.903 -0.428 -18.111 1.00 79.94 102 GLN A N 1
ATOM 841 C CA . GLN A 1 102 ? 15.156 -0.200 -16.868 1.00 79.94 102 GLN A CA 1
ATOM 842 C C . GLN A 1 102 ? 14.322 1.090 -16.878 1.00 79.94 102 GLN A C 1
ATOM 844 O O . GLN A 1 102 ? 13.547 1.323 -15.953 1.00 79.94 102 GLN A O 1
ATOM 849 N N . ARG A 1 103 ? 14.486 1.951 -17.893 1.00 83.69 103 ARG A N 1
ATOM 850 C CA . ARG A 1 103 ? 13.704 3.187 -18.065 1.00 83.69 103 ARG A CA 1
ATOM 851 C C . ARG A 1 103 ? 12.469 3.011 -18.944 1.00 83.69 103 ARG A C 1
ATOM 853 O O . ARG A 1 103 ? 11.734 3.980 -19.139 1.00 83.69 103 ARG A O 1
ATOM 860 N N . PHE A 1 104 ? 12.223 1.812 -19.470 1.00 85.69 104 PHE A N 1
ATOM 861 C CA . PHE A 1 104 ? 10.982 1.538 -20.183 1.00 85.69 104 PHE A CA 1
ATOM 862 C C . PHE A 1 104 ? 9.779 1.656 -19.245 1.00 85.69 104 PHE A C 1
ATOM 864 O O . PHE A 1 104 ? 9.855 1.214 -18.099 1.00 85.69 104 PHE A O 1
ATOM 871 N N . PRO A 1 105 ? 8.670 2.259 -19.704 1.00 88.50 105 PRO A N 1
ATOM 872 C CA . PRO A 1 105 ? 7.478 2.373 -18.884 1.00 88.50 105 PRO A CA 1
ATOM 873 C C . PRO A 1 105 ? 6.916 0.984 -18.563 1.00 88.50 105 PRO A C 1
ATOM 875 O O . PRO A 1 105 ? 6.923 0.080 -19.407 1.00 88.50 105 PRO A O 1
ATOM 878 N N . LEU A 1 106 ? 6.407 0.839 -17.343 1.00 90.38 106 LEU A N 1
ATOM 879 C CA . LEU A 1 106 ? 5.752 -0.386 -16.895 1.00 90.38 106 LEU A CA 1
ATOM 880 C C . LEU A 1 106 ? 4.473 -0.648 -17.694 1.00 90.38 106 LEU A C 1
ATOM 882 O O . LEU A 1 106 ? 3.868 0.273 -18.251 1.00 90.38 106 LEU A O 1
ATOM 886 N N . TYR A 1 107 ? 4.057 -1.914 -17.730 1.00 90.94 107 TYR A N 1
ATOM 887 C CA . TYR A 1 107 ? 2.745 -2.264 -18.256 1.00 90.94 107 TYR A CA 1
ATOM 888 C C . TYR A 1 107 ? 1.664 -1.718 -17.317 1.00 90.94 107 TYR A C 1
ATOM 890 O O . TYR A 1 107 ? 1.660 -2.004 -16.118 1.00 90.94 107 TYR A O 1
ATOM 898 N N . ASP A 1 108 ? 0.744 -0.935 -17.874 1.00 92.56 108 ASP A N 1
ATOM 899 C CA . ASP A 1 108 ? -0.325 -0.274 -17.138 1.00 92.56 108 ASP A CA 1
ATOM 900 C C . ASP A 1 108 ? -1.632 -0.372 -17.920 1.00 92.56 108 ASP A C 1
ATOM 902 O O . ASP A 1 108 ? -1.717 0.041 -19.081 1.00 92.56 108 ASP A O 1
ATOM 906 N N . LEU A 1 109 ? -2.663 -0.901 -17.268 1.00 91.81 109 LEU A N 1
ATOM 907 C CA . LEU A 1 109 ? -3.967 -1.123 -17.877 1.00 91.81 109 LEU A CA 1
ATOM 908 C C . LEU A 1 109 ? -4.635 0.198 -18.273 1.00 91.81 109 LEU A C 1
ATOM 910 O O . LEU A 1 109 ? -5.271 0.285 -19.320 1.00 91.81 109 LEU A O 1
ATOM 914 N N . GLY A 1 110 ? -4.482 1.257 -17.476 1.00 91.75 110 GLY A N 1
ATOM 915 C CA . GLY A 1 110 ? -5.007 2.568 -17.851 1.00 91.75 110 GLY A CA 1
ATOM 916 C C . GLY A 1 110 ? -4.270 3.156 -19.048 1.00 91.75 110 GLY A C 1
ATOM 917 O O . GLY A 1 110 ? -4.866 3.913 -19.816 1.00 91.75 110 GLY A O 1
ATOM 918 N N . PHE A 1 111 ? -3.008 2.779 -19.270 1.00 92.56 111 PHE A N 1
ATOM 919 C CA . PHE A 1 111 ? -2.308 3.167 -20.488 1.00 92.56 111 PHE A CA 1
ATOM 920 C C . PHE A 1 111 ? -2.816 2.447 -21.729 1.00 92.56 111 PHE A C 1
ATOM 922 O O . PHE A 1 111 ? -2.915 3.069 -22.784 1.00 92.56 111 PHE A O 1
ATOM 929 N N . GLU A 1 112 ? -3.202 1.187 -21.598 1.00 91.62 112 GLU A N 1
ATOM 930 C CA . GLU A 1 112 ? -3.835 0.437 -22.680 1.00 91.62 112 GLU A CA 1
ATOM 931 C C . GLU A 1 112 ? -5.236 0.977 -23.012 1.00 91.62 112 GLU A C 1
ATOM 933 O O . GLU A 1 112 ? -5.588 1.128 -24.180 1.00 91.62 112 GLU A O 1
ATOM 938 N N . LEU A 1 113 ? -6.017 1.332 -21.988 1.00 92.38 113 LEU A N 1
ATOM 939 C CA . LEU A 1 113 ? -7.405 1.773 -22.148 1.00 92.38 113 LEU A CA 1
ATOM 940 C C . LEU A 1 113 ? -7.555 3.220 -22.631 1.00 92.38 113 LEU A C 1
ATOM 942 O O . LEU A 1 113 ? -8.581 3.557 -23.220 1.00 92.38 113 LEU A O 1
ATOM 946 N N . MET A 1 114 ? -6.585 4.096 -22.351 1.00 91.88 114 MET A N 1
ATOM 947 C CA . MET A 1 114 ? -6.699 5.526 -22.655 1.00 91.88 114 MET A CA 1
ATOM 948 C C . MET A 1 114 ? -5.662 5.992 -23.674 1.00 91.88 114 MET A C 1
ATOM 950 O O . MET A 1 114 ? -4.467 5.729 -23.489 1.00 91.88 114 MET A O 1
ATOM 954 N N . PRO A 1 115 ? -6.077 6.775 -24.690 1.00 91.06 115 PRO A N 1
ATOM 955 C CA . PRO A 1 115 ? -5.148 7.366 -25.637 1.00 91.06 115 PRO A CA 1
ATOM 956 C C . PRO A 1 115 ? -4.251 8.393 -24.946 1.00 91.06 115 PRO A C 1
ATOM 958 O O . PRO A 1 115 ? -4.666 9.132 -24.050 1.00 91.06 115 PRO A O 1
ATOM 961 N N . GLU A 1 116 ? -3.003 8.457 -25.396 1.00 90.88 116 GLU A N 1
ATOM 962 C CA . GLU A 1 116 ? -2.029 9.394 -24.857 1.00 90.88 116 GLU A CA 1
ATOM 963 C C . GLU A 1 116 ? -2.324 10.829 -25.326 1.00 90.88 116 GLU A C 1
ATOM 965 O O . GLU A 1 116 ? -2.375 11.114 -26.526 1.00 90.88 116 GLU A O 1
ATOM 970 N N . LEU A 1 117 ? -2.490 11.758 -24.381 1.00 89.12 117 LEU A N 1
ATOM 971 C CA . LEU A 1 117 ? -2.757 13.166 -24.685 1.00 89.12 117 LEU A CA 1
ATOM 972 C C . LEU A 1 117 ? -1.567 13.828 -25.390 1.00 89.12 117 LEU A C 1
ATOM 974 O O . LEU A 1 117 ? -0.410 13.538 -25.099 1.00 89.12 117 LEU A O 1
ATOM 978 N N . SER A 1 118 ? -1.838 14.772 -26.299 1.00 88.00 118 SER A N 1
ATOM 979 C CA . SER A 1 118 ? -0.783 15.615 -26.879 1.00 88.00 118 SER A CA 1
ATOM 980 C C . SER A 1 118 ? -0.061 16.414 -25.787 1.00 88.00 118 SER A C 1
ATOM 982 O O . SER A 1 118 ? -0.657 16.745 -24.766 1.00 88.00 118 SER A O 1
ATOM 984 N N . GLU A 1 119 ? 1.204 16.773 -26.004 1.00 82.06 119 GLU A N 1
ATOM 985 C CA . GLU A 1 119 ? 2.028 17.488 -25.013 1.00 82.06 119 GLU A CA 1
ATOM 986 C C . GLU A 1 119 ? 1.371 18.790 -24.526 1.00 82.06 119 GLU A C 1
ATOM 988 O O . GLU A 1 119 ? 1.284 19.050 -23.327 1.00 82.06 119 GLU A O 1
ATOM 993 N N . LYS A 1 120 ? 0.784 19.559 -25.453 1.00 84.38 120 LYS A N 1
ATOM 994 C CA . LYS A 1 120 ? 0.007 20.758 -25.119 1.00 84.38 120 LYS A CA 1
ATOM 995 C C . LYS A 1 120 ? -1.174 20.431 -24.200 1.00 84.38 120 LYS A C 1
ATOM 997 O O . LYS A 1 120 ? -1.398 21.141 -23.224 1.00 84.38 120 LYS A O 1
ATOM 1002 N N . ASN A 1 121 ? -1.926 19.372 -24.500 1.00 85.81 121 ASN A N 1
ATOM 1003 C CA . ASN A 1 121 ? -3.085 18.966 -23.703 1.00 85.81 121 ASN A CA 1
ATOM 1004 C C . ASN A 1 121 ? -2.671 18.383 -22.343 1.00 85.81 121 ASN A C 1
ATOM 1006 O O . ASN A 1 121 ? -3.365 18.605 -21.353 1.00 85.81 121 ASN A O 1
ATOM 1010 N N . ALA A 1 122 ? -1.527 17.700 -22.275 1.00 81.94 122 ALA A N 1
ATOM 1011 C CA . ALA A 1 122 ? -0.947 17.215 -21.029 1.00 81.94 122 ALA A CA 1
ATOM 1012 C C . ALA A 1 122 ? -0.597 18.383 -20.090 1.00 81.94 122 ALA A C 1
ATOM 1014 O O . ALA A 1 122 ? -0.989 18.354 -18.927 1.00 81.94 122 ALA A O 1
ATOM 1015 N N . HIS A 1 123 ? 0.012 19.464 -20.592 1.00 80.50 123 HIS A N 1
ATOM 1016 C CA . HIS A 1 123 ? 0.229 20.675 -19.787 1.00 80.50 123 HIS A CA 1
ATOM 1017 C C . HIS A 1 123 ? -1.079 21.340 -19.340 1.00 80.50 123 HIS A C 1
ATOM 1019 O O . HIS A 1 123 ? -1.205 21.749 -18.187 1.00 80.50 123 HIS A O 1
ATOM 1025 N N . TRP A 1 124 ? -2.090 21.417 -20.215 1.00 81.31 124 TRP A N 1
ATOM 1026 C CA . TRP A 1 124 ? -3.409 21.933 -19.822 1.00 81.31 124 TRP A CA 1
ATOM 1027 C C . TRP A 1 124 ? -4.049 21.124 -18.695 1.00 81.31 124 TRP A C 1
ATOM 1029 O O . TRP A 1 124 ? -4.716 21.712 -17.845 1.00 81.31 124 TRP A O 1
ATOM 1039 N N . SER A 1 125 ? -3.829 19.806 -18.657 1.00 80.94 125 SER A N 1
ATOM 1040 C C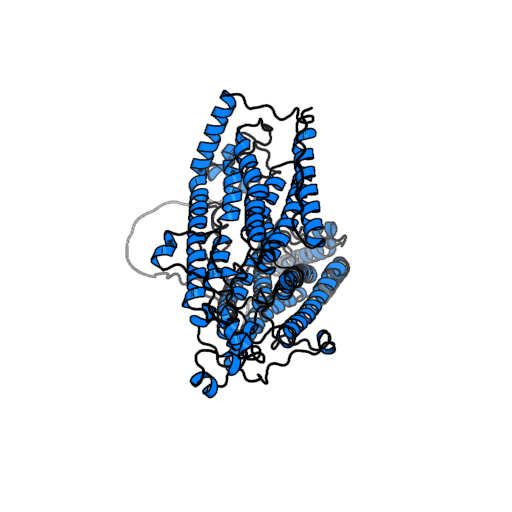A . SER A 1 125 ? -4.342 18.964 -17.576 1.00 80.94 125 SER A CA 1
ATOM 1041 C C . SER A 1 125 ? -3.775 19.375 -16.211 1.00 80.94 125 SER A C 1
ATOM 1043 O O . SER A 1 125 ? -4.541 19.487 -15.259 1.00 80.94 125 SER A O 1
ATOM 1045 N N . GLU A 1 126 ? -2.488 19.727 -16.118 1.00 74.12 126 GLU A N 1
ATOM 1046 C CA . GLU A 1 126 ? -1.865 20.204 -14.873 1.00 74.12 126 GLU A CA 1
ATOM 1047 C C . GLU A 1 126 ? -2.472 21.537 -14.424 1.00 74.12 126 GLU A C 1
ATOM 1049 O O . GLU A 1 126 ? -2.910 21.673 -13.278 1.00 74.12 126 GLU A O 1
ATOM 1054 N N . TYR A 1 127 ? -2.589 22.505 -15.341 1.00 80.31 127 TYR A N 1
ATOM 1055 C CA . TYR A 1 127 ? -3.245 23.783 -15.051 1.00 80.31 127 TYR A CA 1
ATOM 1056 C C . TYR A 1 127 ? -4.698 23.604 -14.620 1.00 80.31 127 TYR A C 1
ATOM 1058 O O . TYR A 1 127 ? -5.165 24.340 -13.752 1.00 80.31 127 TYR A O 1
ATOM 1066 N N . LEU A 1 128 ? -5.410 22.628 -15.187 1.00 79.44 128 LEU A N 1
ATOM 1067 C CA . LEU A 1 128 ? -6.769 22.306 -14.779 1.00 79.44 128 LEU A CA 1
ATOM 1068 C C . LEU A 1 128 ? -6.799 21.779 -13.343 1.00 79.44 128 LEU A C 1
ATOM 1070 O O . LEU A 1 128 ? -7.640 22.227 -12.573 1.00 79.44 128 LEU A O 1
ATOM 1074 N N . VAL A 1 129 ? -5.879 20.897 -12.940 1.00 72.81 129 VAL A N 1
ATOM 1075 C CA . VAL A 1 129 ? -5.824 20.420 -11.547 1.00 72.81 129 VAL A CA 1
ATOM 1076 C C . VAL A 1 129 ? -5.572 21.583 -10.582 1.00 72.81 129 VAL A C 1
ATOM 1078 O O . VAL A 1 129 ? -6.323 21.765 -9.617 1.00 72.81 129 VAL A O 1
ATOM 1081 N N . PHE A 1 130 ? -4.559 22.412 -10.856 1.00 71.06 130 PHE A N 1
ATOM 1082 C CA . PHE A 1 130 ? -4.237 23.578 -10.026 1.00 71.06 130 PHE A CA 1
ATOM 1083 C C . PHE A 1 130 ? -5.376 24.610 -10.000 1.00 71.06 130 PHE A C 1
ATOM 1085 O O . PHE A 1 130 ? -5.778 25.081 -8.934 1.00 71.06 130 PHE A O 1
ATOM 1092 N N . GLY A 1 131 ? -5.938 24.941 -11.158 1.00 74.62 131 GLY A N 1
ATOM 1093 C CA . GLY A 1 131 ? -6.965 25.969 -11.302 1.00 74.62 131 GLY A CA 1
ATOM 1094 C C . GLY A 1 131 ? -8.357 25.536 -10.843 1.00 74.62 131 GLY A C 1
ATOM 1095 O O . GLY A 1 131 ? -9.070 26.342 -10.254 1.00 74.62 131 GLY A O 1
ATOM 1096 N N . ALA A 1 132 ? -8.758 24.286 -11.080 1.00 72.25 132 ALA A N 1
ATOM 1097 C CA . ALA A 1 132 ? -10.114 23.812 -10.794 1.00 72.25 132 ALA A CA 1
ATOM 1098 C C . ALA A 1 132 ? -10.289 23.288 -9.365 1.00 72.25 132 ALA A C 1
ATOM 1100 O O . ALA A 1 132 ? -11.410 23.303 -8.858 1.00 72.25 132 ALA A O 1
ATOM 1101 N N . VAL A 1 133 ? -9.214 22.841 -8.703 1.00 70.25 133 VAL A N 1
ATOM 1102 C CA . VAL A 1 133 ? -9.308 22.299 -7.337 1.00 70.25 133 VAL A CA 1
ATOM 1103 C C . VAL A 1 133 ? -8.562 23.158 -6.328 1.00 70.25 133 VAL A C 1
ATOM 1105 O O . VAL A 1 133 ? -9.173 23.614 -5.362 1.00 70.25 133 VAL A O 1
ATOM 1108 N N . PHE A 1 134 ? -7.276 23.444 -6.544 1.00 70.75 134 PHE A N 1
ATOM 1109 C CA . PHE A 1 134 ? -6.475 24.150 -5.538 1.00 70.75 134 PHE A CA 1
ATOM 1110 C C . PHE A 1 134 ? -6.841 25.624 -5.389 1.00 70.75 134 PHE A C 1
ATOM 1112 O O . PHE A 1 134 ? -6.959 26.107 -4.265 1.00 70.75 134 PHE A O 1
ATOM 1119 N N . ALA A 1 135 ? -7.041 26.355 -6.486 1.00 75.25 135 ALA A N 1
ATOM 1120 C CA . ALA A 1 135 ? -7.392 27.771 -6.389 1.00 75.25 135 ALA A CA 1
ATOM 1121 C C . ALA A 1 135 ? -8.741 27.994 -5.662 1.00 75.25 135 ALA A C 1
ATOM 1123 O O . ALA A 1 135 ? -8.766 28.786 -4.713 1.00 75.25 135 ALA A O 1
ATOM 1124 N N . PRO A 1 136 ? -9.833 27.262 -5.979 1.00 76.00 136 PRO A N 1
ATOM 1125 C CA . PRO A 1 136 ? -11.076 27.326 -5.210 1.00 76.00 136 PRO A CA 1
ATOM 1126 C C . PRO A 1 136 ? -10.902 26.875 -3.761 1.00 76.00 136 PRO A C 1
ATOM 1128 O O . PRO A 1 136 ? -11.523 27.447 -2.867 1.00 76.00 136 PRO A O 1
ATOM 1131 N N . ALA A 1 137 ? -10.041 25.886 -3.513 1.00 71.88 137 ALA A N 1
ATOM 1132 C CA . ALA A 1 137 ? -9.751 25.398 -2.174 1.00 71.88 137 ALA A CA 1
ATOM 1133 C C . ALA A 1 137 ? -9.118 26.444 -1.273 1.00 71.88 137 ALA A C 1
ATOM 1135 O O . ALA A 1 137 ? -9.602 26.717 -0.172 1.00 71.88 137 ALA A O 1
ATOM 1136 N N . ILE A 1 138 ? -8.042 27.047 -1.765 1.00 75.75 138 ILE A N 1
ATOM 1137 C CA . ILE A 1 138 ? -7.314 28.095 -1.065 1.00 75.75 138 ILE A CA 1
ATOM 1138 C C . ILE A 1 138 ? -8.236 29.297 -0.878 1.00 75.75 138 ILE A C 1
ATOM 1140 O O . ILE A 1 138 ? -8.331 29.810 0.234 1.00 75.75 138 ILE A O 1
ATOM 1144 N N . ALA A 1 139 ? -8.987 29.692 -1.910 1.00 78.56 139 ALA A N 1
ATOM 1145 C CA . ALA A 1 139 ? -9.970 30.765 -1.799 1.00 78.56 139 ALA A CA 1
ATOM 1146 C C . ALA A 1 139 ? -11.016 30.472 -0.711 1.00 78.56 139 ALA A C 1
ATOM 1148 O O . ALA A 1 139 ? -11.309 31.346 0.105 1.00 78.56 139 ALA A O 1
ATOM 1149 N N . LEU A 1 140 ? -11.530 29.239 -0.635 1.00 78.75 140 LEU A N 1
ATOM 1150 C CA . LEU A 1 140 ? -12.494 28.835 0.385 1.00 78.75 140 LEU A CA 1
ATOM 1151 C C . LEU A 1 140 ? -11.894 28.949 1.791 1.00 78.75 140 LEU A C 1
ATOM 1153 O O . LEU A 1 140 ? -12.505 29.588 2.645 1.00 78.75 140 LEU A O 1
ATOM 1157 N N . VAL A 1 141 ? -10.695 28.404 2.023 1.00 77.81 141 VAL A N 1
ATOM 1158 C CA . VAL A 1 141 ? -10.015 28.435 3.332 1.00 77.81 141 VAL A CA 1
ATOM 1159 C C . VAL A 1 141 ? -9.650 29.862 3.747 1.00 77.81 141 VAL A C 1
ATOM 1161 O O . VAL A 1 141 ? -9.937 30.266 4.874 1.00 77.81 141 VAL A O 1
ATOM 1164 N N . VAL A 1 142 ? -9.088 30.657 2.835 1.00 80.00 142 VAL A N 1
ATOM 1165 C CA . VAL A 1 142 ? -8.695 32.056 3.082 1.00 80.00 142 VAL A CA 1
ATOM 1166 C C . VAL A 1 142 ? -9.912 32.954 3.304 1.00 80.00 142 VAL A C 1
ATOM 1168 O O . VAL A 1 142 ? -9.814 33.965 3.994 1.00 80.00 142 VAL A O 1
ATOM 1171 N N . SER A 1 143 ? -11.082 32.588 2.775 1.00 77.44 143 SER A N 1
ATOM 1172 C CA . SER A 1 143 ? -12.314 33.357 2.967 1.00 77.44 143 SER A CA 1
ATOM 1173 C C . SER A 1 143 ? -13.003 33.128 4.323 1.00 77.44 143 SER A C 1
ATOM 1175 O O . SER A 1 143 ? -13.848 33.930 4.725 1.00 77.44 143 SER A O 1
ATOM 1177 N N . ILE A 1 144 ? -12.623 32.086 5.077 1.00 79.94 144 ILE A N 1
ATOM 1178 C CA . ILE A 1 144 ? -13.217 31.724 6.382 1.00 79.94 144 ILE A CA 1
ATOM 1179 C C . ILE A 1 144 ? -13.260 32.889 7.393 1.00 79.94 144 ILE A C 1
ATOM 1181 O O . ILE A 1 144 ? -14.302 33.058 8.042 1.00 79.94 144 ILE A O 1
ATOM 1185 N N . PRO A 1 145 ? -12.207 33.721 7.538 1.00 75.06 145 PRO A N 1
ATOM 1186 C CA . PRO A 1 145 ? -12.215 34.867 8.449 1.00 75.06 145 PRO A CA 1
ATOM 1187 C C . PRO A 1 145 ? -13.201 35.977 8.048 1.00 75.06 145 PRO A C 1
ATOM 1189 O O . PRO A 1 145 ? -13.649 36.741 8.908 1.00 75.06 145 PRO A O 1
ATOM 1192 N N . LEU A 1 146 ? -13.550 36.080 6.759 1.00 74.62 146 LEU A N 1
ATOM 1193 C CA . LEU A 1 146 ? -14.360 37.173 6.206 1.00 74.62 146 LEU A CA 1
ATOM 1194 C C . LEU A 1 146 ? -15.857 36.998 6.485 1.00 74.62 146 LEU A C 1
ATOM 1196 O O . LEU A 1 146 ? -16.592 37.981 6.623 1.00 74.62 146 LEU A O 1
ATOM 1200 N N . PHE A 1 147 ? -16.312 35.752 6.615 1.00 73.25 147 PHE A N 1
ATOM 1201 C CA . PHE A 1 147 ? -17.728 35.435 6.761 1.00 73.25 147 PHE A CA 1
ATOM 1202 C C . PHE A 1 147 ? -18.163 35.293 8.224 1.00 73.25 147 PHE A C 1
ATOM 1204 O O . PHE A 1 147 ? -17.402 34.878 9.112 1.00 73.25 147 PHE A O 1
ATOM 1211 N N . ARG A 1 148 ? -19.418 35.671 8.496 1.00 63.53 148 ARG A N 1
ATOM 1212 C CA . ARG A 1 148 ? -20.073 35.459 9.791 1.00 63.53 148 ARG A CA 1
ATOM 1213 C C . ARG A 1 148 ? -20.343 33.964 9.974 1.00 63.53 148 ARG A C 1
ATOM 1215 O O . ARG A 1 148 ? -21.011 33.341 9.158 1.00 63.53 148 ARG A O 1
ATOM 1222 N N . GLN A 1 149 ? -19.795 33.391 11.039 1.00 68.12 149 GLN A N 1
ATOM 1223 C CA . GLN A 1 149 ? -19.903 31.962 11.340 1.00 68.12 149 GLN A CA 1
ATOM 1224 C C . GLN A 1 149 ? -21.006 31.695 12.367 1.00 68.12 149 GLN A C 1
ATOM 1226 O O . GLN A 1 149 ? -21.421 32.600 13.095 1.00 68.12 149 GLN A O 1
ATOM 1231 N N . ASN A 1 150 ? -21.463 30.443 12.440 1.00 67.19 150 ASN A N 1
ATOM 1232 C CA . ASN A 1 150 ? -22.377 30.012 13.491 1.00 67.19 150 ASN A CA 1
ATOM 1233 C C . ASN A 1 150 ? -21.650 30.082 14.850 1.00 67.19 150 ASN A C 1
ATOM 1235 O O . ASN A 1 150 ? -20.648 29.384 15.016 1.00 67.19 150 ASN A O 1
ATOM 1239 N N . PRO A 1 151 ? -22.136 30.873 15.825 1.00 62.16 151 PRO A N 1
ATOM 1240 C CA . PRO A 1 151 ? -21.475 31.024 17.121 1.00 62.16 151 PRO A CA 1
ATOM 1241 C C . PRO A 1 151 ? -21.381 29.718 17.922 1.00 62.16 151 PRO A C 1
ATOM 1243 O O . PRO A 1 151 ? -20.499 29.609 18.762 1.00 62.16 151 PRO A O 1
ATOM 1246 N N . ARG A 1 152 ? -22.231 28.714 17.647 1.00 57.41 152 ARG A N 1
ATOM 1247 C CA . ARG A 1 152 ? -22.163 27.393 18.302 1.00 57.41 152 ARG A CA 1
ATOM 1248 C C . ARG A 1 152 ? -21.067 26.478 17.744 1.00 57.41 152 ARG A C 1
ATOM 1250 O O . ARG A 1 152 ? -20.711 25.503 18.390 1.00 57.41 152 ARG A O 1
ATOM 1257 N N . LYS A 1 153 ? -20.571 26.751 16.531 1.00 64.62 153 LYS A N 1
ATOM 1258 C CA . LYS A 1 153 ? -19.532 25.957 15.848 1.00 64.62 153 LYS A CA 1
ATOM 1259 C C . LYS A 1 153 ? -18.603 26.886 15.048 1.00 64.62 153 LYS A C 1
ATOM 1261 O O . LYS A 1 153 ? -18.668 26.878 13.811 1.00 64.62 153 LYS A O 1
ATOM 1266 N N . PRO A 1 154 ? -17.804 27.744 15.718 1.00 68.31 154 PRO A N 1
ATOM 1267 C CA . PRO A 1 154 ? -16.804 28.559 15.038 1.00 68.31 154 PRO A CA 1
ATOM 1268 C C . PRO A 1 154 ? -15.800 27.657 14.314 1.00 68.31 154 PRO A C 1
ATOM 1270 O O . PRO A 1 154 ? -15.410 26.613 14.819 1.00 68.31 154 PRO A O 1
ATOM 1273 N N . ARG A 1 155 ? -15.394 28.055 13.110 1.00 76.50 155 ARG A N 1
ATOM 1274 C CA . ARG A 1 155 ? -14.410 27.348 12.286 1.00 76.50 155 ARG A CA 1
ATOM 1275 C C . ARG A 1 155 ? -13.163 28.201 12.216 1.00 76.50 155 ARG A C 1
ATOM 1277 O O . ARG A 1 155 ? -13.251 29.306 11.699 1.00 76.50 155 ARG A O 1
ATOM 1284 N N . TYR A 1 156 ? -12.032 27.684 12.677 1.00 78.88 156 TYR A N 1
ATOM 1285 C CA . TYR A 1 156 ? -10.760 28.403 12.640 1.00 78.88 156 TYR A CA 1
ATOM 1286 C C . TYR A 1 156 ? -9.916 27.962 11.444 1.00 78.88 156 TYR A C 1
ATOM 1288 O O . TYR A 1 156 ? -9.700 26.767 11.229 1.00 78.88 156 TYR A O 1
ATOM 1296 N N . MET A 1 157 ? -9.435 28.936 10.675 1.00 82.44 157 MET A N 1
ATOM 1297 C CA . MET A 1 157 ? -8.585 28.756 9.504 1.00 82.44 157 MET A CA 1
ATOM 1298 C C . MET A 1 157 ? -7.301 28.026 9.884 1.00 82.44 157 MET A C 1
ATOM 1300 O O . MET A 1 157 ? -6.930 27.090 9.188 1.00 82.44 157 MET A O 1
ATOM 1304 N N . VAL A 1 158 ? -6.656 28.388 10.997 1.00 78.50 158 VAL A N 1
ATOM 1305 C CA . VAL A 1 158 ? -5.417 27.738 11.447 1.00 78.50 158 VAL A CA 1
ATOM 1306 C C . VAL A 1 158 ? -5.631 26.265 11.782 1.00 78.50 158 VAL A C 1
ATOM 1308 O O . VAL A 1 158 ? -4.774 25.453 11.459 1.00 78.50 158 VAL A O 1
ATOM 1311 N N . ILE A 1 159 ? -6.775 25.884 12.360 1.00 78.06 159 ILE A N 1
ATOM 1312 C CA . ILE A 1 159 ? -7.061 24.473 12.677 1.00 78.06 159 ILE A CA 1
ATOM 1313 C C . ILE A 1 159 ? -7.312 23.672 11.393 1.00 78.06 159 ILE A C 1
ATOM 1315 O O . ILE A 1 159 ? -6.800 22.565 11.235 1.00 78.06 159 ILE A O 1
ATOM 1319 N N . ILE A 1 160 ? -8.057 24.246 10.445 1.00 80.38 160 ILE A N 1
ATOM 1320 C CA . ILE A 1 160 ? -8.285 23.626 9.133 1.00 80.38 160 ILE A CA 1
ATOM 1321 C C . ILE A 1 160 ? -6.961 23.498 8.375 1.00 80.38 160 ILE A C 1
ATOM 1323 O O . ILE A 1 160 ? -6.660 22.432 7.845 1.00 80.38 160 ILE A O 1
ATOM 1327 N N . LEU A 1 161 ? -6.138 24.548 8.380 1.00 79.75 161 LEU A N 1
ATOM 1328 C CA . LEU A 1 161 ? -4.818 24.551 7.762 1.00 79.75 161 LEU A CA 1
ATOM 1329 C C . LEU A 1 161 ? -3.887 23.543 8.436 1.00 79.75 161 LEU A C 1
ATOM 1331 O O . LEU A 1 161 ? -3.217 22.809 7.726 1.00 79.75 161 LEU A O 1
ATOM 1335 N N . LYS A 1 162 ? -3.886 23.440 9.771 1.00 80.62 162 LYS A N 1
ATOM 1336 C CA . LYS A 1 162 ? -3.165 22.399 10.516 1.00 80.62 162 LYS A CA 1
ATOM 1337 C C . LYS A 1 162 ? -3.582 21.018 10.031 1.00 80.62 162 LYS A C 1
ATOM 1339 O O . LYS A 1 162 ? -2.709 20.213 9.759 1.00 80.62 162 LYS A O 1
ATOM 1344 N N . ARG A 1 163 ? -4.880 20.734 9.883 1.00 76.25 163 ARG A N 1
ATOM 1345 C CA . ARG A 1 163 ? -5.343 19.423 9.397 1.00 76.25 163 ARG A CA 1
ATOM 1346 C C . ARG A 1 163 ? -4.945 19.138 7.959 1.00 76.25 163 ARG A C 1
ATOM 1348 O O . ARG A 1 163 ? -4.516 18.022 7.682 1.00 76.25 163 ARG A O 1
ATOM 1355 N N . VAL A 1 164 ? -5.093 20.120 7.071 1.00 75.56 164 VAL A N 1
ATOM 1356 C CA . VAL A 1 164 ? -4.683 19.997 5.668 1.00 75.56 164 VAL A CA 1
ATOM 1357 C C . VAL A 1 164 ? -3.176 19.785 5.606 1.00 75.56 164 VAL A C 1
ATOM 1359 O O . VAL A 1 164 ? -2.737 18.783 5.071 1.00 75.56 164 VAL A O 1
ATOM 1362 N N . LEU A 1 165 ? -2.376 20.655 6.219 1.00 73.19 165 LEU A N 1
ATOM 1363 C CA . LEU A 1 165 ? -0.920 20.530 6.234 1.00 73.19 165 LEU A CA 1
ATOM 1364 C C . LEU A 1 165 ? -0.451 19.254 6.921 1.00 73.19 165 LEU A C 1
ATOM 1366 O O . LEU A 1 165 ? 0.484 18.645 6.430 1.00 73.19 165 LEU A O 1
ATOM 1370 N N . LEU A 1 166 ? -1.113 18.804 7.987 1.00 70.69 166 LEU A N 1
ATOM 1371 C CA . LEU A 1 166 ? -0.835 17.498 8.570 1.00 70.69 166 LEU A CA 1
ATOM 1372 C C . LEU A 1 166 ? -1.051 16.437 7.485 1.00 70.69 166 LEU A C 1
ATOM 1374 O O . LEU A 1 166 ? -0.080 15.822 7.070 1.00 70.69 166 LEU A O 1
ATOM 1378 N N . HIS A 1 167 ? -2.250 16.313 6.907 1.00 69.00 167 HIS A N 1
ATOM 1379 C CA . HIS A 1 167 ? -2.523 15.359 5.816 1.00 69.00 167 HIS A CA 1
ATOM 1380 C C . HIS A 1 167 ? -1.490 15.391 4.693 1.00 69.00 167 HIS A C 1
ATOM 1382 O O . HIS A 1 167 ? -1.081 14.343 4.196 1.00 69.00 167 HIS A O 1
ATOM 1388 N N . LEU A 1 168 ? -1.064 16.592 4.311 1.00 65.44 168 LEU A N 1
ATOM 1389 C CA . LEU A 1 168 ? -0.110 16.768 3.236 1.00 65.44 168 LEU A CA 1
ATOM 1390 C C . LEU A 1 168 ? 1.304 16.392 3.647 1.00 65.44 168 LEU A C 1
ATOM 1392 O O . LEU A 1 168 ? 1.974 15.801 2.815 1.00 65.44 168 LEU A O 1
ATOM 1396 N N . SER A 1 169 ? 1.743 16.681 4.872 1.00 58.06 169 SER A N 1
ATOM 1397 C CA . SER A 1 169 ? 3.161 16.784 5.243 1.00 58.06 169 SER A CA 1
ATOM 1398 C C . SER A 1 169 ? 3.678 15.815 6.298 1.00 58.06 169 SER A C 1
ATOM 1400 O O . SER A 1 169 ? 4.858 15.819 6.623 1.00 58.06 169 SER A O 1
ATOM 1402 N N . ILE A 1 170 ? 2.804 14.999 6.854 1.00 52.81 170 ILE A N 1
ATOM 1403 C CA . ILE A 1 170 ? 3.071 13.906 7.791 1.00 52.81 170 ILE A CA 1
ATOM 1404 C C . ILE A 1 170 ? 4.448 13.199 7.518 1.00 52.81 170 ILE A C 1
ATOM 1406 O O . ILE A 1 170 ? 4.637 12.526 6.496 1.00 52.81 170 ILE A O 1
ATOM 1410 N N . ALA A 1 171 ? 5.405 13.384 8.454 1.00 34.47 171 ALA A N 1
ATOM 1411 C CA . ALA A 1 171 ? 6.834 13.009 8.399 1.00 34.47 171 ALA A CA 1
ATOM 1412 C C . ALA A 1 171 ? 7.478 12.603 9.750 1.00 34.47 171 ALA A C 1
ATOM 1414 O O . ALA A 1 171 ? 7.512 13.413 10.670 1.00 34.47 171 ALA A O 1
ATOM 1415 N N . LEU A 1 172 ? 8.006 11.373 9.809 1.00 33.25 172 LEU A N 1
ATOM 1416 C CA . LEU A 1 172 ? 8.975 10.737 10.730 1.00 33.25 172 LEU A CA 1
ATOM 1417 C C . LEU A 1 172 ? 9.124 11.221 12.196 1.00 33.25 172 LEU A C 1
ATOM 1419 O O . LEU A 1 172 ? 9.724 12.260 12.443 1.00 33.25 172 LEU A O 1
ATOM 1423 N N . VAL A 1 173 ? 8.817 10.323 13.151 1.00 27.91 173 VAL A N 1
ATOM 1424 C CA . VAL A 1 173 ? 9.775 9.788 14.151 1.00 27.91 173 VAL A CA 1
ATOM 1425 C C . VAL A 1 173 ? 9.402 8.328 14.435 1.00 27.91 173 VAL A C 1
ATOM 1427 O O . VAL A 1 173 ? 8.268 8.015 14.788 1.00 27.91 173 VAL A O 1
ATOM 1430 N N . SER A 1 174 ? 10.377 7.432 14.299 1.00 29.09 174 SER A N 1
ATOM 1431 C CA . SER A 1 174 ? 10.364 6.100 14.896 1.00 29.09 174 SER A CA 1
ATOM 1432 C C . SER A 1 174 ? 10.386 6.227 16.423 1.00 29.09 174 SER A C 1
ATOM 1434 O O . SER A 1 174 ? 11.444 6.457 17.006 1.00 29.09 174 SER A O 1
ATOM 1436 N N . ALA A 1 175 ? 9.239 6.076 17.077 1.00 24.75 175 ALA A N 1
ATOM 1437 C CA . ALA A 1 175 ? 9.211 5.594 18.451 1.00 24.75 175 ALA A CA 1
ATOM 1438 C C . ALA A 1 175 ? 8.800 4.115 18.387 1.00 24.75 175 ALA A C 1
ATOM 1440 O O . ALA A 1 175 ? 7.850 3.789 17.670 1.00 24.75 175 ALA A O 1
ATOM 1441 N N . PRO A 1 176 ? 9.544 3.208 19.038 1.00 29.80 176 PRO A N 1
ATOM 1442 C CA . PRO A 1 176 ? 9.265 1.783 18.978 1.00 29.80 176 PRO A CA 1
ATOM 1443 C C . PRO A 1 176 ? 7.826 1.521 19.423 1.00 29.80 176 PRO A C 1
ATOM 1445 O O . PRO A 1 176 ? 7.330 2.151 20.358 1.00 29.80 176 PRO A O 1
ATOM 1448 N N . MET A 1 177 ? 7.169 0.572 18.754 1.00 28.95 177 MET A N 1
ATOM 1449 C CA . MET A 1 177 ? 5.957 -0.089 19.235 1.00 28.95 177 MET A CA 1
ATOM 1450 C C . MET A 1 177 ? 6.264 -0.830 20.547 1.00 28.95 177 MET A C 1
ATOM 1452 O O . MET A 1 177 ? 6.314 -2.055 20.601 1.00 28.95 177 MET A O 1
ATOM 1456 N N . THR A 1 178 ? 6.504 -0.087 21.620 1.00 28.36 178 THR A N 1
ATOM 1457 C CA . THR A 1 178 ? 6.662 -0.613 22.965 1.00 28.36 178 THR A CA 1
ATOM 1458 C C . THR A 1 178 ? 5.786 0.179 23.912 1.00 28.36 178 THR A C 1
ATOM 1460 O O . THR A 1 178 ? 6.066 1.321 24.263 1.00 28.36 178 THR A O 1
ATOM 1463 N N . SER A 1 179 ? 4.780 -0.541 24.393 1.00 30.47 179 SER A N 1
ATOM 1464 C CA . SER A 1 179 ? 4.061 -0.345 25.644 1.00 30.47 179 SER A CA 1
ATOM 1465 C C . SER A 1 179 ? 2.953 0.711 25.682 1.00 30.47 179 SER A C 1
ATOM 1467 O O . SER A 1 179 ? 3.138 1.901 25.464 1.00 30.47 179 SER A O 1
ATOM 1469 N N . HIS A 1 180 ? 1.797 0.210 26.111 1.00 33.50 180 HIS A N 1
ATOM 1470 C CA . HIS A 1 180 ? 0.652 0.875 26.731 1.00 33.50 180 HIS A CA 1
ATOM 1471 C C . HIS A 1 180 ? 0.990 1.772 27.953 1.00 33.50 180 HIS A C 1
ATOM 1473 O O . HIS A 1 180 ? 0.157 1.939 28.835 1.00 33.50 180 HIS A O 1
ATOM 1479 N N . VAL A 1 181 ? 2.197 2.339 28.056 1.00 31.31 181 VAL A N 1
ATOM 1480 C CA . VAL A 1 181 ? 2.626 3.174 29.190 1.00 31.31 181 VAL A CA 1
ATOM 1481 C C . VAL A 1 181 ? 3.425 4.381 28.689 1.00 31.31 181 VAL A C 1
ATOM 1483 O O . VAL A 1 181 ? 4.542 4.644 29.120 1.00 31.31 181 VAL A O 1
ATOM 1486 N N . VAL A 1 182 ? 2.845 5.152 27.770 1.00 28.56 182 VAL A N 1
ATOM 1487 C CA . VAL A 1 182 ? 3.188 6.575 27.674 1.00 28.56 182 VAL A CA 1
ATOM 1488 C C . VAL A 1 182 ? 2.073 7.317 28.393 1.00 28.56 182 VAL A C 1
ATOM 1490 O O . VAL A 1 182 ? 1.007 7.553 27.830 1.00 28.56 182 VAL A O 1
ATOM 1493 N N . LYS A 1 183 ? 2.330 7.612 29.676 1.00 29.56 183 LYS A N 1
ATOM 1494 C CA . LYS A 1 183 ? 1.612 8.622 30.467 1.00 29.56 183 LYS A CA 1
ATOM 1495 C C . LYS A 1 183 ? 1.330 9.841 29.587 1.00 29.56 183 LYS A C 1
ATOM 1497 O O . LYS A 1 183 ? 2.216 10.245 28.834 1.00 29.56 183 LYS A O 1
ATOM 1502 N N . GLU A 1 184 ? 0.117 10.375 29.700 1.00 35.06 184 GLU A N 1
ATOM 1503 C CA . GLU A 1 184 ? -0.529 11.456 28.939 1.00 35.06 184 GLU A CA 1
ATOM 1504 C C . GLU A 1 184 ? 0.357 12.662 28.565 1.00 35.06 184 GLU A C 1
ATOM 1506 O O . GLU A 1 184 ? 0.140 13.799 28.970 1.00 35.06 184 GLU A O 1
ATOM 1511 N N . ARG A 1 185 ? 1.340 12.465 27.689 1.00 30.48 185 ARG A N 1
ATOM 1512 C CA . ARG A 1 185 ? 2.019 13.551 26.993 1.00 30.48 185 ARG A CA 1
ATOM 1513 C C . ARG A 1 185 ? 1.532 13.588 25.563 1.00 30.48 185 ARG A C 1
ATOM 1515 O O . ARG A 1 185 ? 2.076 12.912 24.703 1.00 30.48 185 ARG A O 1
ATOM 1522 N N . SER A 1 186 ? 0.559 14.473 25.340 1.00 33.59 186 SER A N 1
ATOM 1523 C CA . SER A 1 186 ? 0.185 15.038 24.042 1.00 33.59 186 SER A CA 1
ATOM 1524 C C . SER A 1 186 ? -0.180 13.995 22.963 1.00 33.59 186 SER A C 1
ATOM 1526 O O . SER A 1 186 ? 0.715 13.409 22.349 1.00 33.59 186 SER A O 1
ATOM 1528 N N . PRO A 1 187 ? -1.470 13.837 22.598 1.00 37.53 187 PRO A N 1
ATOM 1529 C CA . PRO A 1 187 ? -1.897 12.961 21.494 1.00 37.53 187 PRO A CA 1
ATOM 1530 C C . PRO A 1 187 ? -1.320 13.349 20.112 1.00 37.53 187 PRO A C 1
ATOM 1532 O O . PRO A 1 187 ? -1.613 12.708 19.105 1.00 37.53 187 PRO A O 1
ATOM 1535 N N . TYR A 1 188 ? -0.472 14.380 20.038 1.00 37.53 188 TYR A N 1
ATOM 1536 C CA . TYR A 1 188 ? 0.156 14.872 18.819 1.00 37.53 188 TYR A CA 1
ATOM 1537 C C . TYR A 1 188 ? 1.472 14.168 18.442 1.00 37.53 188 TYR A C 1
ATOM 1539 O O . TYR A 1 188 ? 2.068 14.553 17.443 1.00 37.53 188 TYR A O 1
ATOM 1547 N N . THR A 1 189 ? 1.965 13.161 19.173 1.00 31.08 189 THR A N 1
ATOM 1548 C CA . THR A 1 189 ? 3.272 12.527 18.863 1.00 31.08 189 THR A CA 1
ATOM 1549 C C . THR A 1 189 ? 3.229 11.360 17.862 1.00 31.08 189 THR A C 1
ATOM 1551 O O . THR A 1 189 ? 4.279 10.986 17.354 1.00 31.08 189 THR A O 1
ATOM 1554 N N . SER A 1 190 ? 2.055 10.824 17.497 1.00 34.25 190 SER A N 1
ATOM 1555 C CA . SER A 1 190 ? 1.954 9.558 16.729 1.00 34.25 190 SER A CA 1
ATOM 1556 C C . SER A 1 190 ? 1.533 9.690 15.247 1.00 34.25 190 SER A C 1
ATOM 1558 O O . SER A 1 190 ? 1.397 8.701 14.532 1.00 34.25 190 SER A O 1
ATOM 1560 N N . SER A 1 191 ? 1.324 10.899 14.719 1.00 39.53 191 SER A N 1
ATOM 1561 C CA . SER A 1 191 ? 0.680 11.076 13.405 1.00 39.53 191 SER A CA 1
ATOM 1562 C C . SER A 1 191 ? 1.618 11.654 12.336 1.00 39.53 191 SER A C 1
ATOM 1564 O O . SER A 1 191 ? 1.439 12.802 11.935 1.00 39.53 191 SER A O 1
ATOM 1566 N N . TYR A 1 192 ? 2.601 10.875 11.854 1.00 50.75 192 TYR A N 1
ATOM 1567 C CA . TYR A 1 192 ? 3.636 11.385 10.930 1.00 50.75 192 TYR A CA 1
ATOM 1568 C C . TYR A 1 192 ? 4.266 10.345 9.947 1.00 50.75 192 TYR A C 1
ATOM 1570 O O . TYR A 1 192 ? 5.440 10.017 10.051 1.00 50.75 192 TYR A O 1
ATOM 1578 N N . ILE A 1 193 ? 3.526 9.797 8.975 1.00 55.72 193 ILE A N 1
ATOM 1579 C CA . ILE A 1 193 ? 3.953 8.763 8.011 1.00 55.72 193 ILE A CA 1
ATOM 1580 C C . ILE A 1 193 ? 3.876 9.031 6.451 1.00 55.72 193 ILE A C 1
ATOM 1582 O O . ILE A 1 193 ? 4.777 8.588 5.755 1.00 55.72 193 ILE A O 1
ATOM 1586 N N . HIS A 1 194 ? 2.925 9.752 5.829 1.00 50.53 194 HIS A N 1
ATOM 1587 C CA . HIS A 1 194 ? 2.730 9.892 4.360 1.00 50.53 194 HIS A CA 1
ATOM 1588 C C . HIS A 1 194 ? 3.867 10.455 3.480 1.00 50.53 194 HIS A C 1
ATOM 1590 O O . HIS A 1 194 ? 4.241 9.792 2.510 1.00 50.53 194 HIS A O 1
ATOM 1596 N N . GLN A 1 195 ? 4.399 11.664 3.722 1.00 52.03 195 GLN A N 1
ATOM 1597 C CA . GLN A 1 195 ? 5.474 12.181 2.850 1.00 52.03 195 GLN A CA 1
ATOM 1598 C C . GLN A 1 195 ? 6.746 11.368 3.034 1.00 52.03 195 GLN A C 1
ATOM 1600 O O . GLN A 1 195 ? 7.464 11.144 2.068 1.00 52.03 195 GLN A O 1
ATOM 1605 N N . ALA A 1 196 ? 6.987 10.868 4.247 1.00 61.59 196 ALA A N 1
ATOM 1606 C CA . ALA A 1 196 ? 8.052 9.917 4.508 1.00 61.59 196 ALA A CA 1
ATOM 1607 C C . ALA A 1 196 ? 7.845 8.617 3.735 1.00 61.59 196 ALA A C 1
ATOM 1609 O O . ALA A 1 196 ? 8.780 8.160 3.106 1.00 61.59 196 ALA A O 1
ATOM 1610 N N . PHE A 1 197 ? 6.642 8.046 3.717 1.00 64.00 197 PHE A N 1
ATOM 1611 C CA . PHE A 1 197 ? 6.361 6.830 2.961 1.00 64.00 197 PHE A CA 1
ATOM 1612 C C . PHE A 1 197 ? 6.592 7.032 1.457 1.00 64.00 197 PHE A C 1
ATOM 1614 O O . PHE A 1 197 ? 7.215 6.204 0.798 1.00 64.00 197 PHE A O 1
ATOM 1621 N N . ARG A 1 198 ? 6.205 8.198 0.935 1.00 66.56 198 ARG A N 1
ATOM 1622 C CA . ARG A 1 198 ? 6.490 8.615 -0.441 1.00 66.56 198 ARG A CA 1
ATOM 1623 C C . ARG A 1 198 ? 7.990 8.840 -0.691 1.00 66.56 198 ARG A C 1
ATOM 1625 O O . ARG A 1 198 ? 8.513 8.419 -1.716 1.00 66.56 198 ARG A O 1
ATOM 1632 N N . ILE A 1 199 ? 8.712 9.425 0.262 1.00 66.50 199 ILE A N 1
ATOM 1633 C CA . ILE A 1 199 ? 10.174 9.592 0.201 1.00 66.50 199 ILE A CA 1
ATOM 1634 C C . ILE A 1 199 ? 10.906 8.257 0.274 1.00 66.50 199 ILE A C 1
ATOM 1636 O O . ILE A 1 199 ? 11.828 8.010 -0.494 1.00 66.50 199 ILE A O 1
ATOM 1640 N N . ILE A 1 200 ? 10.475 7.376 1.166 1.00 72.06 200 ILE A N 1
ATOM 1641 C CA . ILE A 1 200 ? 10.981 6.018 1.293 1.00 72.06 200 ILE A CA 1
ATOM 1642 C C . ILE A 1 200 ? 10.701 5.282 -0.015 1.00 72.06 200 ILE A C 1
ATOM 1644 O O . ILE A 1 200 ? 11.608 4.639 -0.519 1.00 72.06 200 ILE A O 1
ATOM 1648 N N . SER A 1 201 ? 9.529 5.456 -0.637 1.00 66.38 201 SER A N 1
ATOM 1649 C CA . SER A 1 201 ? 9.266 4.855 -1.948 1.00 66.38 201 SER A CA 1
ATOM 1650 C C . SER A 1 201 ? 10.266 5.315 -3.016 1.00 66.38 201 SER A C 1
ATOM 1652 O O . SER A 1 201 ? 10.813 4.460 -3.705 1.00 66.38 201 SER A O 1
ATOM 1654 N N . PHE A 1 202 ? 10.630 6.610 -3.058 1.00 63.94 202 PHE A N 1
ATOM 1655 C CA . PHE A 1 202 ? 11.703 7.102 -3.938 1.00 63.94 202 PHE A CA 1
ATOM 1656 C C . PHE A 1 202 ? 13.048 6.432 -3.658 1.00 63.94 202 PHE A C 1
ATOM 1658 O O . PHE A 1 202 ? 13.803 6.134 -4.581 1.00 63.94 202 PHE A O 1
ATOM 1665 N N . MET A 1 203 ? 13.378 6.259 -2.377 1.00 66.62 203 MET A N 1
ATOM 1666 C CA . MET A 1 203 ? 14.648 5.679 -1.947 1.00 66.62 203 MET A CA 1
ATOM 1667 C C . MET A 1 203 ? 14.760 4.206 -2.237 1.00 66.62 203 MET A C 1
ATOM 1669 O O . MET A 1 203 ? 15.851 3.723 -2.531 1.00 66.62 203 MET A O 1
ATOM 1673 N N . VAL A 1 204 ? 13.648 3.507 -2.092 1.00 78.44 204 VAL A N 1
ATOM 1674 C CA . VAL A 1 204 ? 13.653 2.071 -1.947 1.00 78.44 204 VAL A CA 1
ATOM 1675 C C . VAL A 1 204 ? 13.562 1.384 -3.298 1.00 78.44 204 VAL A C 1
ATOM 1677 O O . VAL A 1 204 ? 14.356 0.479 -3.526 1.00 78.44 204 VAL A O 1
ATOM 1680 N N . THR A 1 205 ? 12.705 1.836 -4.214 1.00 77.69 205 THR A N 1
ATOM 1681 C CA . THR A 1 205 ? 12.596 1.238 -5.551 1.00 77.69 205 THR A CA 1
ATOM 1682 C C . THR A 1 205 ? 12.397 2.335 -6.589 1.00 77.69 205 THR A C 1
ATOM 1684 O O . THR A 1 205 ? 11.472 3.137 -6.498 1.00 77.69 205 THR A O 1
ATOM 1687 N N . ALA A 1 206 ? 13.280 2.391 -7.583 1.00 82.00 206 ALA A N 1
ATOM 1688 C CA . ALA A 1 206 ? 13.211 3.412 -8.619 1.00 82.00 206 ALA A CA 1
ATOM 1689 C C . ALA A 1 206 ? 12.300 2.943 -9.759 1.00 82.00 206 ALA A C 1
ATOM 1691 O O . ALA A 1 206 ? 12.704 2.129 -10.591 1.00 82.00 206 ALA A O 1
ATOM 1692 N N . LEU A 1 207 ? 11.078 3.478 -9.795 1.00 83.12 207 LEU A N 1
ATOM 1693 C CA . LEU A 1 207 ? 10.122 3.237 -10.873 1.00 83.12 207 LEU A CA 1
ATOM 1694 C C . LEU A 1 207 ? 10.434 4.140 -12.075 1.00 83.12 207 LEU A C 1
ATOM 1696 O O . LEU A 1 207 ? 10.717 5.329 -11.879 1.00 83.12 207 LEU A O 1
ATOM 1700 N N . PRO A 1 208 ? 10.388 3.622 -13.315 1.00 84.88 208 PRO A N 1
ATOM 1701 C CA . PRO A 1 208 ? 10.587 4.423 -14.517 1.00 84.88 208 PRO A CA 1
ATOM 1702 C C . PRO A 1 208 ? 9.441 5.420 -14.698 1.00 84.88 208 PRO A C 1
ATOM 1704 O O . PRO A 1 208 ? 8.272 5.073 -14.544 1.00 84.88 208 PRO A O 1
ATOM 1707 N N . GLY A 1 209 ? 9.773 6.669 -15.035 1.00 85.31 209 GLY A N 1
ATOM 1708 C CA . GLY A 1 209 ? 8.779 7.729 -15.198 1.00 85.31 209 GLY A CA 1
ATOM 1709 C C . GLY A 1 209 ? 7.948 7.527 -16.471 1.00 85.31 209 GLY A C 1
ATOM 1710 O O . GLY A 1 209 ? 8.537 7.390 -17.546 1.00 85.31 209 GLY A O 1
ATOM 1711 N N . PRO A 1 210 ? 6.606 7.564 -16.406 1.00 86.81 210 PRO A N 1
ATOM 1712 C CA . PRO A 1 210 ? 5.763 7.346 -17.574 1.00 86.81 210 PRO A CA 1
ATOM 1713 C C . PRO A 1 210 ? 5.715 8.554 -18.510 1.00 86.81 210 PRO A C 1
ATOM 1715 O O . PRO A 1 210 ? 5.207 8.416 -19.617 1.00 86.81 210 PRO A O 1
ATOM 1718 N N . ALA A 1 211 ? 6.223 9.726 -18.132 1.00 86.06 211 ALA A N 1
ATOM 1719 C CA . ALA A 1 211 ? 6.107 10.921 -18.963 1.00 86.06 211 ALA A CA 1
ATOM 1720 C C . ALA A 1 211 ? 6.975 10.846 -20.235 1.00 86.06 211 ALA A C 1
ATOM 1722 O O . ALA A 1 211 ? 8.053 10.251 -20.243 1.00 86.06 211 ALA A O 1
ATOM 1723 N N . ARG A 1 212 ? 6.523 11.489 -21.323 1.00 84.12 212 ARG A N 1
ATOM 1724 C CA . ARG A 1 212 ? 7.180 11.448 -22.648 1.00 84.12 212 ARG A CA 1
ATOM 1725 C C . ARG A 1 212 ? 8.661 11.805 -22.614 1.00 84.12 212 ARG A C 1
ATOM 1727 O O . ARG A 1 212 ? 9.461 11.129 -23.250 1.00 84.12 212 ARG A O 1
ATOM 1734 N N . HIS A 1 213 ? 9.024 12.851 -21.877 1.00 83.62 213 HIS A N 1
ATOM 1735 C CA . HIS A 1 213 ? 10.402 13.332 -21.751 1.00 83.62 213 HIS A CA 1
ATOM 1736 C C . HIS A 1 213 ? 11.291 12.414 -20.899 1.00 83.62 213 HIS A C 1
ATOM 1738 O O . HIS A 1 213 ? 12.509 12.563 -20.920 1.00 83.62 213 HIS A O 1
ATOM 1744 N N . CYS A 1 214 ? 10.700 11.453 -20.180 1.00 84.06 214 CYS A N 1
ATOM 1745 C CA . CYS A 1 214 ? 11.404 10.487 -19.337 1.00 84.06 214 CYS A CA 1
ATOM 1746 C C . CYS A 1 214 ? 11.683 9.153 -20.037 1.00 84.06 214 CYS A C 1
ATOM 1748 O O . CYS A 1 214 ? 12.644 8.464 -19.688 1.00 84.06 214 CYS A O 1
ATOM 1750 N N . ARG A 1 215 ? 10.859 8.792 -21.026 1.00 86.12 215 ARG A N 1
ATOM 1751 C CA . ARG A 1 215 ? 10.967 7.522 -21.750 1.00 86.12 215 ARG A CA 1
ATOM 1752 C C . ARG A 1 215 ? 12.131 7.541 -22.742 1.00 86.12 215 ARG A C 1
ATOM 1754 O O . ARG A 1 215 ? 12.331 8.570 -23.392 1.00 86.12 215 ARG A O 1
ATOM 1761 N N . PRO A 1 216 ? 12.843 6.416 -22.928 1.00 83.75 216 PRO A N 1
ATOM 1762 C CA . PRO A 1 216 ? 13.749 6.235 -24.057 1.00 83.75 216 PRO A CA 1
ATOM 1763 C C . PRO A 1 216 ? 13.021 6.435 -25.395 1.00 83.75 216 PRO A C 1
ATOM 1765 O O . PRO A 1 216 ? 11.829 6.147 -25.509 1.00 83.75 216 PRO A O 1
ATOM 1768 N N . VAL A 1 217 ? 13.734 6.919 -26.412 1.00 83.88 217 VAL A N 1
ATOM 1769 C CA . VAL A 1 217 ? 13.191 7.124 -27.765 1.00 83.88 217 VAL A CA 1
ATOM 1770 C C . VAL A 1 217 ? 13.883 6.202 -28.755 1.00 83.88 217 VAL A C 1
ATOM 1772 O O . VAL A 1 217 ? 15.056 5.874 -28.608 1.00 83.88 217 VAL A O 1
ATOM 1775 N N . LEU A 1 218 ? 13.146 5.780 -29.776 1.00 81.12 218 LEU A N 1
ATOM 1776 C CA . LEU A 1 218 ? 13.700 4.982 -30.861 1.00 81.12 218 LEU A CA 1
ATOM 1777 C C . LEU A 1 218 ? 14.371 5.900 -31.883 1.00 81.12 218 LEU A C 1
ATOM 1779 O O . LEU A 1 218 ? 13.750 6.832 -32.399 1.00 81.12 218 LEU A O 1
ATOM 1783 N N . ASN A 1 219 ? 15.631 5.619 -32.203 1.00 81.38 219 ASN A N 1
ATOM 1784 C CA . ASN A 1 219 ? 16.323 6.242 -33.317 1.00 81.38 219 ASN A CA 1
ATOM 1785 C C . ASN A 1 219 ? 15.730 5.706 -34.630 1.00 81.38 219 ASN A C 1
ATOM 1787 O O . ASN A 1 219 ? 15.979 4.563 -35.012 1.00 81.38 219 ASN A O 1
ATOM 1791 N N . GLN A 1 220 ? 14.952 6.544 -35.317 1.00 84.75 220 GLN A N 1
ATOM 1792 C CA . GLN A 1 220 ? 14.247 6.178 -36.549 1.00 84.75 220 GLN A CA 1
ATOM 1793 C C . GLN A 1 220 ? 15.187 5.712 -37.668 1.00 84.75 220 GLN A C 1
ATOM 1795 O O . GLN A 1 220 ? 14.832 4.806 -38.416 1.00 84.75 220 GLN A O 1
ATOM 1800 N N . GLU A 1 221 ? 16.391 6.279 -37.756 1.00 82.00 221 GLU A N 1
ATOM 1801 C CA . GLU A 1 221 ? 17.394 5.894 -38.753 1.00 82.00 221 GLU A CA 1
ATOM 1802 C C . GLU A 1 221 ? 17.929 4.483 -38.480 1.00 82.00 221 GLU A C 1
ATOM 1804 O O . GLU A 1 221 ? 18.032 3.653 -39.381 1.00 82.00 221 GLU A O 1
ATOM 1809 N N . CYS A 1 222 ? 18.174 4.160 -37.209 1.00 80.06 222 CYS A N 1
ATOM 1810 C CA . CYS A 1 222 ? 18.535 2.804 -36.814 1.00 80.06 222 CYS A CA 1
ATOM 1811 C C . CYS A 1 222 ? 17.385 1.815 -37.058 1.00 80.06 222 CYS A C 1
ATOM 1813 O O . CYS A 1 222 ? 17.641 0.709 -37.537 1.00 80.06 222 CYS A O 1
ATOM 1815 N N . VAL A 1 223 ? 16.134 2.196 -36.759 1.00 82.31 223 VAL A N 1
ATOM 1816 C CA . VAL A 1 223 ? 14.957 1.329 -36.968 1.00 82.31 223 VAL A CA 1
ATOM 1817 C C . VAL A 1 223 ? 14.770 1.025 -38.453 1.00 82.31 223 VAL A C 1
ATOM 1819 O O . VAL A 1 223 ? 14.495 -0.117 -38.808 1.00 82.31 223 VAL A O 1
ATOM 1822 N N . ALA A 1 224 ? 14.981 2.014 -39.326 1.00 82.19 224 ALA A N 1
ATOM 1823 C CA . ALA A 1 224 ? 14.948 1.818 -40.772 1.00 82.19 224 ALA A CA 1
ATOM 1824 C C . ALA A 1 224 ? 16.011 0.810 -41.249 1.00 82.19 224 ALA A C 1
ATOM 1826 O O . ALA A 1 224 ? 15.739 0.014 -42.144 1.00 82.19 224 ALA A O 1
ATOM 1827 N N . ASN A 1 225 ? 17.187 0.801 -40.611 1.00 82.75 225 ASN A N 1
ATOM 1828 C CA . ASN A 1 225 ? 18.278 -0.127 -40.919 1.00 82.75 225 ASN A CA 1
ATOM 1829 C C . ASN A 1 225 ? 18.112 -1.516 -40.272 1.00 82.75 225 ASN A C 1
ATOM 1831 O O . ASN A 1 225 ? 18.726 -2.476 -40.731 1.00 82.75 225 ASN A O 1
ATOM 1835 N N . ASN A 1 226 ? 17.285 -1.645 -39.227 1.00 75.69 226 ASN A N 1
ATOM 1836 C CA . ASN A 1 226 ? 17.070 -2.886 -38.472 1.00 75.69 226 ASN A CA 1
ATOM 1837 C C . ASN A 1 226 ? 15.571 -3.160 -38.224 1.00 75.69 226 ASN A C 1
ATOM 1839 O O . ASN A 1 226 ? 15.141 -3.267 -37.071 1.00 75.69 226 ASN A O 1
ATOM 1843 N N . PRO A 1 227 ? 14.750 -3.320 -39.279 1.00 70.06 227 PRO A N 1
ATOM 1844 C CA . PRO A 1 227 ? 13.294 -3.424 -39.144 1.00 70.06 227 PRO A CA 1
ATOM 1845 C C . PRO A 1 227 ? 12.832 -4.666 -38.364 1.00 70.06 227 PRO A C 1
ATOM 1847 O O . PRO A 1 227 ? 11.727 -4.678 -37.830 1.00 70.06 227 PRO A O 1
ATOM 1850 N N . GLY A 1 228 ? 13.671 -5.705 -38.276 1.00 69.25 228 GLY A N 1
ATOM 1851 C CA . GLY A 1 228 ? 13.375 -6.935 -37.536 1.00 69.25 228 GLY A CA 1
ATOM 1852 C C . GLY A 1 228 ? 13.610 -6.854 -36.025 1.00 69.25 228 GLY A C 1
ATOM 1853 O O . GLY A 1 228 ? 13.165 -7.750 -35.314 1.00 69.25 228 GLY A O 1
ATOM 1854 N N . ASN A 1 229 ? 14.301 -5.821 -35.523 1.00 65.75 229 ASN A N 1
ATOM 1855 C CA . ASN A 1 229 ? 14.565 -5.679 -34.090 1.00 65.75 229 ASN A CA 1
ATOM 1856 C C . ASN A 1 229 ? 14.688 -4.201 -33.655 1.00 65.75 229 ASN A C 1
ATOM 1858 O O . ASN A 1 229 ? 15.795 -3.701 -33.435 1.00 65.75 229 ASN A O 1
ATOM 1862 N N . PRO A 1 230 ? 13.563 -3.473 -33.526 1.00 63.28 230 PRO A N 1
ATOM 1863 C CA . PRO A 1 230 ? 13.573 -2.042 -33.219 1.00 63.28 230 PRO A CA 1
ATOM 1864 C C . PRO A 1 230 ? 14.156 -1.713 -31.835 1.00 63.28 230 PRO A C 1
ATOM 1866 O O . PRO A 1 230 ? 14.574 -0.580 -31.611 1.00 63.28 230 PRO A O 1
ATOM 1869 N N . THR A 1 231 ? 14.247 -2.675 -30.914 1.00 64.44 231 THR A N 1
ATOM 1870 C CA . THR A 1 231 ? 14.817 -2.467 -29.571 1.00 64.44 231 THR A CA 1
ATOM 1871 C C . THR A 1 231 ? 16.339 -2.284 -29.600 1.00 64.44 231 THR A C 1
ATOM 1873 O O . THR A 1 231 ? 16.907 -1.713 -28.671 1.00 64.44 231 THR A O 1
ATOM 1876 N N . LEU A 1 232 ? 17.005 -2.639 -30.710 1.00 66.12 232 LEU A N 1
ATOM 1877 C CA . LEU A 1 232 ? 18.408 -2.291 -30.974 1.00 66.12 232 LEU A CA 1
ATOM 1878 C C . LEU A 1 232 ? 18.629 -0.770 -31.054 1.00 66.12 232 LEU A C 1
ATOM 1880 O O . LEU A 1 232 ? 19.734 -0.276 -30.852 1.00 66.12 232 LEU A O 1
ATOM 1884 N N . CYS A 1 233 ? 17.571 -0.021 -31.354 1.00 73.56 233 CYS A N 1
ATOM 1885 C CA . CYS A 1 233 ? 17.642 1.381 -31.741 1.00 73.56 233 CYS A CA 1
ATOM 1886 C C . CYS A 1 233 ? 17.226 2.342 -30.632 1.00 73.56 233 CYS A C 1
ATOM 1888 O O . CYS A 1 233 ? 16.918 3.504 -30.897 1.00 73.56 233 CYS A O 1
ATOM 1890 N N . VAL A 1 234 ? 17.184 1.863 -29.393 1.00 77.00 234 VAL A N 1
ATOM 1891 C CA . VAL A 1 234 ? 16.745 2.646 -28.244 1.00 77.00 234 VAL A CA 1
ATOM 1892 C C . VAL A 1 234 ? 17.872 3.578 -27.816 1.00 77.00 234 VAL A C 1
ATOM 1894 O O . VAL A 1 234 ? 18.962 3.141 -27.458 1.00 77.00 234 VAL A O 1
ATOM 1897 N N . VAL A 1 235 ? 17.601 4.880 -27.827 1.00 79.44 235 VAL A N 1
ATOM 1898 C CA . VAL A 1 235 ? 18.540 5.913 -27.389 1.00 79.44 235 VAL A CA 1
ATOM 1899 C C . VAL A 1 235 ? 17.947 6.736 -26.240 1.00 79.44 235 VAL A C 1
ATOM 1901 O O . VAL A 1 235 ? 16.721 6.861 -26.116 1.00 79.44 235 VAL A O 1
ATOM 1904 N N . PRO A 1 236 ? 18.793 7.316 -25.366 1.00 79.50 236 PRO A N 1
ATOM 1905 C CA . PRO A 1 236 ? 18.331 8.258 -24.357 1.00 79.50 236 PRO A CA 1
ATOM 1906 C C . PRO A 1 236 ? 17.578 9.425 -25.001 1.00 79.50 236 PRO A C 1
ATOM 1908 O O . PRO A 1 236 ? 17.985 9.952 -26.035 1.00 79.50 236 PRO A O 1
ATOM 1911 N N . ASN A 1 237 ? 16.487 9.849 -24.372 1.00 83.75 237 ASN A N 1
ATOM 1912 C CA . ASN A 1 237 ? 15.708 10.981 -24.854 1.00 83.75 237 ASN A CA 1
ATOM 1913 C C . ASN A 1 237 ? 16.496 12.294 -24.693 1.00 83.75 237 ASN A C 1
ATOM 1915 O O . ASN A 1 237 ? 16.957 12.579 -23.589 1.00 83.75 237 ASN A O 1
ATOM 1919 N N . PRO A 1 238 ? 16.647 13.124 -25.743 1.00 82.12 238 PRO A N 1
ATOM 1920 C CA . PRO A 1 238 ? 17.403 14.378 -25.658 1.00 82.12 238 PRO A CA 1
ATOM 1921 C C . PRO A 1 238 ? 16.782 15.411 -24.701 1.00 82.12 238 PRO A C 1
ATOM 1923 O O . PRO A 1 238 ? 17.473 16.317 -24.231 1.00 82.12 238 PRO A O 1
ATOM 1926 N N . TYR A 1 239 ? 15.488 15.284 -24.391 1.00 81.75 239 TYR A N 1
ATOM 1927 C CA . TYR A 1 239 ? 14.794 16.131 -23.417 1.00 81.75 239 TYR A CA 1
ATOM 1928 C C . TYR A 1 239 ? 14.976 15.655 -21.971 1.00 81.75 239 TYR A C 1
ATOM 1930 O O . TYR A 1 239 ? 14.634 16.380 -21.038 1.00 81.75 239 TYR A O 1
ATOM 1938 N N . PHE A 1 240 ? 15.551 14.469 -21.768 1.00 82.75 240 PHE A N 1
ATOM 1939 C CA . PHE A 1 240 ? 15.845 13.935 -20.449 1.00 82.75 240 PHE A CA 1
ATOM 1940 C C . PHE A 1 240 ? 17.111 14.591 -19.883 1.00 82.75 240 PHE A C 1
ATOM 1942 O O . PHE A 1 240 ? 18.232 14.254 -20.266 1.00 82.75 240 PHE A O 1
ATOM 1949 N N . LYS A 1 241 ? 16.932 15.536 -18.957 1.00 83.94 241 LYS A N 1
ATOM 1950 C CA . LYS A 1 241 ? 18.016 16.310 -18.335 1.00 83.94 241 LYS A CA 1
ATOM 1951 C C . LYS A 1 241 ? 18.000 16.121 -16.815 1.00 83.94 241 LYS A C 1
ATOM 1953 O O . LYS A 1 241 ? 17.407 16.936 -16.112 1.00 83.94 241 LYS A O 1
ATOM 1958 N N . PRO A 1 242 ? 18.609 15.040 -16.294 1.00 83.62 242 PRO A N 1
ATOM 1959 C CA . PRO A 1 242 ? 18.627 14.790 -14.859 1.00 83.62 242 PRO A CA 1
ATOM 1960 C C . PRO A 1 242 ? 19.410 15.898 -14.134 1.00 83.62 242 PRO A C 1
ATOM 1962 O O . PRO A 1 242 ? 20.452 16.327 -14.638 1.00 83.62 242 PRO A O 1
ATOM 1965 N N . PRO A 1 243 ? 18.956 16.341 -12.949 1.00 84.88 243 PRO A N 1
ATOM 1966 C CA . PRO A 1 243 ? 19.633 17.386 -12.194 1.00 84.88 243 PRO A CA 1
ATOM 1967 C C . PRO A 1 243 ? 21.004 16.907 -11.718 1.00 84.88 243 PRO A C 1
ATOM 1969 O O . PRO A 1 243 ? 21.192 15.740 -11.370 1.00 84.88 243 PRO A O 1
ATOM 1972 N N . THR A 1 244 ? 21.968 17.816 -11.648 1.00 85.88 244 THR A N 1
ATOM 1973 C CA . THR A 1 244 ? 23.259 17.575 -10.994 1.00 85.88 244 THR A CA 1
ATOM 1974 C C . THR A 1 244 ? 23.114 17.613 -9.468 1.00 85.88 244 THR A C 1
ATOM 1976 O O . THR A 1 244 ? 22.165 18.182 -8.929 1.00 85.88 244 THR A O 1
ATOM 1979 N N . LYS A 1 245 ? 24.075 17.039 -8.727 1.00 84.25 245 LYS A N 1
ATOM 1980 C CA . LYS A 1 245 ? 24.025 17.000 -7.247 1.00 84.25 245 LYS A CA 1
ATOM 1981 C C . LYS A 1 245 ? 23.889 18.387 -6.600 1.00 84.25 245 LYS A C 1
ATOM 1983 O O . LYS A 1 245 ? 23.272 18.504 -5.546 1.00 84.25 245 LYS A O 1
ATOM 1988 N N . SER A 1 246 ? 24.458 19.425 -7.213 1.00 82.75 246 SER A N 1
ATOM 1989 C CA . SER A 1 246 ? 24.344 20.818 -6.758 1.00 82.75 246 SER A CA 1
ATOM 1990 C C . SER A 1 246 ? 22.962 21.426 -7.004 1.00 82.75 246 SER A C 1
ATOM 1992 O O . SER A 1 246 ? 22.563 22.334 -6.281 1.00 82.75 246 SER A O 1
ATOM 1994 N N . GLU A 1 247 ? 22.219 20.925 -7.992 1.00 82.81 247 GLU A N 1
ATOM 1995 C CA . GLU A 1 247 ? 20.897 21.438 -8.374 1.00 82.81 247 GLU A CA 1
ATOM 1996 C C . GLU A 1 247 ? 19.760 20.854 -7.529 1.00 82.81 247 GLU A C 1
ATOM 1998 O O . GLU A 1 247 ? 18.639 21.357 -7.581 1.00 82.81 247 GLU A O 1
ATOM 2003 N N . PHE A 1 248 ? 20.036 19.843 -6.695 1.00 80.56 248 PHE A N 1
ATOM 2004 C CA . PHE A 1 248 ? 19.017 19.186 -5.866 1.00 80.56 248 PHE A CA 1
ATOM 2005 C C . PHE A 1 248 ? 18.266 20.159 -4.957 1.00 80.56 248 PHE A C 1
ATOM 2007 O O . PHE A 1 248 ? 17.061 20.007 -4.771 1.00 80.56 248 PHE A O 1
ATOM 2014 N N . PHE A 1 249 ? 18.975 21.150 -4.411 1.00 81.00 249 PHE A N 1
ATOM 2015 C CA . PHE A 1 249 ? 18.436 22.106 -3.442 1.00 81.00 249 PHE A CA 1
ATOM 2016 C C . PHE A 1 249 ? 17.928 23.405 -4.076 1.00 81.00 249 PHE A C 1
ATOM 2018 O O . PHE A 1 249 ? 17.180 24.144 -3.434 1.00 81.00 249 PHE A O 1
ATOM 2025 N N . THR A 1 250 ? 18.342 23.706 -5.310 1.00 77.81 250 THR A N 1
ATOM 2026 C CA . THR A 1 250 ? 18.139 25.020 -5.940 1.00 77.81 250 THR A CA 1
ATOM 2027 C C . THR A 1 250 ? 17.136 24.997 -7.085 1.00 77.81 250 THR A C 1
ATOM 2029 O O . THR A 1 250 ? 16.499 26.019 -7.328 1.00 77.81 250 THR A O 1
ATOM 2032 N N . ASN A 1 251 ? 16.952 23.859 -7.761 1.00 73.50 251 ASN A N 1
ATOM 2033 C CA . ASN A 1 251 ? 16.083 23.758 -8.928 1.00 73.50 251 ASN A CA 1
ATOM 2034 C C . ASN A 1 251 ? 14.935 22.770 -8.678 1.00 73.50 251 ASN A C 1
ATOM 2036 O O . ASN A 1 251 ? 15.044 21.580 -8.967 1.00 73.50 251 ASN A O 1
ATOM 2040 N N . MET A 1 252 ? 13.833 23.251 -8.096 1.00 66.75 252 MET A N 1
ATOM 2041 C CA . MET A 1 252 ? 12.604 22.459 -7.986 1.00 66.75 252 MET A CA 1
ATOM 2042 C C . MET A 1 252 ? 11.773 22.602 -9.258 1.00 66.75 252 MET A C 1
ATOM 2044 O O . MET A 1 252 ? 10.877 23.443 -9.331 1.00 66.75 252 MET A O 1
ATOM 2048 N N . ASP A 1 253 ? 12.062 21.772 -10.258 1.00 67.44 253 ASP A N 1
ATOM 2049 C CA . ASP A 1 253 ? 11.206 21.669 -11.437 1.00 67.44 253 ASP A CA 1
ATOM 2050 C C . ASP A 1 253 ? 10.058 20.685 -11.167 1.00 67.44 253 ASP A C 1
ATOM 2052 O O . ASP A 1 253 ? 10.199 19.465 -11.272 1.00 67.44 253 ASP A O 1
ATOM 2056 N N . ALA A 1 254 ? 8.905 21.236 -10.787 1.00 63.03 254 ALA A N 1
ATOM 2057 C CA . ALA A 1 254 ? 7.697 20.461 -10.521 1.00 63.03 254 ALA A CA 1
ATOM 2058 C C . ALA A 1 254 ? 7.020 19.914 -11.795 1.00 63.03 254 ALA A C 1
ATOM 2060 O O . ALA A 1 254 ? 6.143 19.061 -11.680 1.00 63.03 254 ALA A O 1
ATOM 2061 N N . LEU A 1 255 ? 7.385 20.405 -12.986 1.00 65.38 255 LEU A N 1
ATOM 2062 C CA . LEU A 1 255 ? 6.692 20.110 -14.248 1.00 65.38 255 LEU A CA 1
ATOM 2063 C C . LEU A 1 255 ? 7.451 19.090 -15.106 1.00 65.38 255 LEU A C 1
ATOM 2065 O O . LEU A 1 255 ? 6.823 18.242 -15.750 1.00 65.38 255 LEU A O 1
ATOM 2069 N N . ASN A 1 256 ? 8.787 19.152 -15.098 1.00 70.44 256 ASN A N 1
ATOM 2070 C CA . ASN A 1 256 ? 9.637 18.324 -15.962 1.00 70.44 256 ASN A CA 1
ATOM 2071 C C . ASN A 1 256 ? 10.479 17.286 -15.217 1.00 70.44 256 ASN A C 1
ATOM 2073 O O . ASN A 1 256 ? 11.311 16.625 -15.839 1.00 70.44 256 ASN A O 1
ATOM 2077 N N . GLY A 1 257 ? 10.291 17.101 -13.912 1.00 71.56 257 GLY A N 1
ATOM 2078 C CA . GLY A 1 257 ? 11.002 16.031 -13.222 1.00 71.56 257 GLY A CA 1
ATOM 2079 C C . GLY A 1 257 ? 10.595 14.640 -13.733 1.00 71.56 257 GLY A C 1
ATOM 2080 O O . GLY A 1 257 ? 9.469 14.429 -14.190 1.00 71.56 257 GLY A O 1
ATOM 2081 N N . CYS A 1 258 ? 11.536 13.699 -13.679 1.00 71.38 258 CYS A N 1
ATOM 2082 C CA . CYS A 1 258 ? 11.297 12.284 -13.952 1.00 71.38 258 CYS A CA 1
ATOM 2083 C C . CYS A 1 258 ? 11.502 11.462 -12.677 1.00 71.38 258 CYS A C 1
ATOM 2085 O O . CYS A 1 258 ? 12.326 11.807 -11.836 1.00 71.38 258 CYS A O 1
ATOM 2087 N N . GLY A 1 259 ? 10.745 10.381 -12.526 1.00 66.00 259 GLY A N 1
ATOM 2088 C CA . GLY A 1 259 ? 10.645 9.652 -11.262 1.00 66.00 259 GLY A CA 1
ATOM 2089 C C . GLY A 1 259 ? 9.184 9.420 -10.976 1.00 66.00 259 GLY A C 1
ATOM 2090 O O . GLY A 1 259 ? 8.497 10.391 -10.672 1.00 66.00 259 GLY A O 1
ATOM 2091 N N . ASP A 1 260 ? 8.701 8.182 -11.117 1.00 59.34 260 ASP A N 1
ATOM 2092 C CA . ASP A 1 260 ? 7.336 7.931 -10.668 1.00 59.34 260 ASP A CA 1
ATOM 2093 C C . ASP A 1 260 ? 7.285 7.699 -9.165 1.00 59.34 260 ASP A C 1
ATOM 2095 O O . ASP A 1 260 ? 8.252 7.325 -8.497 1.00 59.34 260 ASP A O 1
ATOM 2099 N N . LEU A 1 261 ? 6.120 8.015 -8.649 1.00 64.44 261 LEU A N 1
ATOM 2100 C CA . LEU A 1 261 ? 5.781 8.183 -7.270 1.00 64.44 261 LEU A CA 1
ATOM 2101 C C . LEU A 1 261 ? 4.727 7.157 -6.960 1.00 64.44 261 LEU A C 1
ATOM 2103 O O . LEU A 1 261 ? 3.608 7.317 -7.437 1.00 64.44 261 LEU A O 1
ATOM 2107 N N . MET A 1 262 ? 5.015 6.228 -6.047 1.00 67.12 262 MET A N 1
ATOM 2108 C CA . MET A 1 262 ? 3.895 5.610 -5.359 1.00 67.12 262 MET A CA 1
ATOM 2109 C C . MET A 1 262 ? 3.084 6.751 -4.739 1.00 67.12 262 MET A C 1
ATOM 2111 O O . MET A 1 262 ? 3.623 7.565 -3.983 1.00 67.12 262 MET A O 1
ATOM 2115 N N . PHE A 1 263 ? 1.816 6.842 -5.124 1.00 76.75 263 PHE A N 1
ATOM 2116 C CA . PHE A 1 263 ? 0.877 7.935 -4.851 1.00 76.75 263 PHE A CA 1
ATOM 2117 C C . PHE A 1 263 ? 1.055 9.204 -5.688 1.00 76.75 263 PHE A C 1
ATOM 2119 O O . PHE A 1 263 ? 1.955 10.032 -5.497 1.00 76.75 263 PHE A O 1
ATOM 2126 N N . SER A 1 264 ? 0.038 9.446 -6.510 1.00 81.94 264 SER A N 1
ATOM 2127 C CA . SER A 1 264 ? -0.152 10.700 -7.223 1.00 81.94 264 SER A CA 1
ATOM 2128 C C . SER A 1 264 ? -0.352 11.859 -6.236 1.00 81.94 264 SER A C 1
ATOM 2130 O O . SER A 1 264 ? -1.347 11.897 -5.506 1.00 81.94 264 SER A O 1
ATOM 2132 N N . SER A 1 265 ? 0.548 12.855 -6.248 1.00 77.25 265 SER A N 1
ATOM 2133 C CA . SER A 1 265 ? 0.397 14.090 -5.449 1.00 77.25 265 SER A CA 1
ATOM 2134 C C . SER A 1 265 ? -0.941 14.749 -5.722 1.00 77.25 265 SER A C 1
ATOM 2136 O O . SER A 1 265 ? -1.648 15.127 -4.797 1.00 77.25 265 SER A O 1
ATOM 2138 N N . HIS A 1 266 ? -1.275 14.886 -7.003 1.00 79.38 266 HIS A N 1
ATOM 2139 C CA . HIS A 1 266 ? -2.501 15.516 -7.462 1.00 79.38 266 HIS A CA 1
ATOM 2140 C C . HIS A 1 266 ? -3.720 14.869 -6.800 1.00 79.38 266 HIS A C 1
ATOM 2142 O O . HIS A 1 266 ? -4.557 15.570 -6.239 1.00 79.38 266 HIS A O 1
ATOM 2148 N N . THR A 1 267 ? -3.768 13.537 -6.774 1.00 85.19 267 THR A N 1
ATOM 2149 C CA . THR A 1 267 ? -4.847 12.772 -6.133 1.00 85.19 267 THR A CA 1
ATOM 2150 C C . THR A 1 267 ? -4.832 12.914 -4.609 1.00 85.19 267 THR A C 1
ATOM 2152 O O . THR A 1 267 ? -5.883 13.094 -4.001 1.00 85.19 267 THR A O 1
ATOM 2155 N N . ILE A 1 268 ? -3.654 12.921 -3.975 1.00 83.12 268 ILE A N 1
ATOM 2156 C CA . ILE A 1 268 ? -3.539 13.155 -2.527 1.00 83.12 268 ILE A CA 1
ATOM 2157 C C . ILE A 1 268 ? -4.107 14.518 -2.137 1.00 83.12 268 ILE A C 1
ATOM 2159 O O . ILE A 1 268 ? -4.948 14.616 -1.239 1.00 83.12 268 ILE A O 1
ATOM 2163 N N . TYR A 1 269 ? -3.649 15.576 -2.801 1.00 79.44 269 TYR A N 1
ATOM 2164 C CA . TYR A 1 269 ? -4.027 16.941 -2.468 1.00 79.44 269 TYR A CA 1
ATOM 2165 C C . TYR A 1 269 ? -5.526 17.191 -2.668 1.00 79.44 269 TYR A C 1
ATOM 2167 O O . TYR A 1 269 ? -6.196 17.741 -1.793 1.00 79.44 269 TYR A O 1
ATOM 2175 N N . THR A 1 270 ? -6.059 16.758 -3.807 1.00 83.69 270 THR A N 1
ATOM 2176 C CA . THR A 1 270 ? -7.472 16.914 -4.175 1.00 83.69 270 THR A CA 1
ATOM 2177 C C . THR A 1 270 ? -8.395 16.152 -3.222 1.00 83.69 270 THR A C 1
ATOM 2179 O O . THR A 1 270 ? -9.361 16.734 -2.731 1.00 83.69 270 THR A O 1
ATOM 2182 N N . LEU A 1 271 ? -8.085 14.897 -2.873 1.00 86.19 271 LEU A N 1
ATOM 2183 C CA . LEU A 1 271 ? -8.863 14.112 -1.907 1.00 86.19 271 LEU A CA 1
ATOM 2184 C C . LEU A 1 271 ? -8.787 14.686 -0.497 1.00 86.19 271 LEU A C 1
ATOM 2186 O O . LEU A 1 271 ? -9.816 14.809 0.164 1.00 86.19 271 LEU A O 1
ATOM 2190 N N . SER A 1 272 ? -7.596 15.093 -0.052 1.00 83.62 272 SER A N 1
ATOM 2191 C CA . SER A 1 272 ? -7.421 15.747 1.251 1.00 83.62 272 SER A CA 1
ATOM 2192 C C . SER A 1 272 ? -8.298 16.996 1.343 1.00 83.62 272 SER A C 1
ATOM 2194 O O . SER A 1 272 ? -8.938 17.259 2.365 1.00 83.62 272 SER A O 1
ATOM 2196 N N . PHE A 1 273 ? -8.399 17.742 0.241 1.00 81.31 273 PHE A N 1
ATOM 2197 C CA . PHE A 1 273 ? -9.282 18.891 0.153 1.00 81.31 273 PHE A CA 1
ATOM 2198 C C . PHE A 1 273 ? -10.771 18.506 0.126 1.00 81.31 273 PHE A C 1
ATOM 2200 O O . PHE A 1 273 ? -11.554 19.092 0.872 1.00 81.31 273 PHE A O 1
ATOM 2207 N N . ILE A 1 274 ? -11.176 17.500 -0.655 1.00 86.31 274 ILE A N 1
ATOM 2208 C CA . ILE A 1 274 ? -12.555 16.977 -0.674 1.00 86.31 274 ILE A CA 1
ATOM 2209 C C . ILE A 1 274 ? -13.008 16.566 0.728 1.00 86.31 274 ILE A C 1
ATOM 2211 O O . ILE A 1 274 ? -14.093 16.958 1.164 1.00 86.31 274 ILE A O 1
ATOM 2215 N N . LEU A 1 275 ? -12.176 15.819 1.453 1.00 86.25 275 LEU A N 1
ATOM 2216 C CA . LEU A 1 275 ? -12.463 15.364 2.814 1.00 86.25 275 LEU A CA 1
ATOM 2217 C C . LEU A 1 275 ? -12.542 16.541 3.792 1.00 86.25 275 LEU A C 1
ATOM 2219 O O . LEU A 1 275 ? -13.464 16.608 4.608 1.00 86.25 275 LEU A O 1
ATOM 2223 N N . THR A 1 276 ? -11.666 17.536 3.633 1.00 82.50 276 THR A N 1
ATOM 2224 C CA . THR A 1 276 ? -11.731 18.794 4.390 1.00 82.50 276 THR A CA 1
ATOM 2225 C C . THR A 1 276 ? -13.058 19.518 4.145 1.00 82.50 276 THR A C 1
ATOM 2227 O O . THR A 1 276 ? -13.761 19.865 5.097 1.00 82.50 276 THR A O 1
ATOM 2230 N N . VAL A 1 277 ? -13.467 19.705 2.888 1.00 83.12 277 VAL A N 1
ATOM 2231 C CA . VAL A 1 277 ? -14.754 20.341 2.558 1.00 83.12 277 VAL A CA 1
ATOM 2232 C C . VAL A 1 277 ? -15.924 19.519 3.096 1.00 83.12 277 VAL A C 1
ATOM 2234 O O . VAL A 1 277 ? -16.840 20.089 3.682 1.00 83.12 277 VAL A O 1
ATOM 2237 N N . SER A 1 278 ? -15.879 18.193 2.982 1.00 86.06 278 SER A N 1
ATOM 2238 C CA . SER A 1 278 ? -16.914 17.289 3.500 1.00 86.06 278 SER A CA 1
ATOM 2239 C C . SER A 1 278 ? -17.074 17.368 5.023 1.00 86.06 278 SER A C 1
ATOM 2241 O O . SER A 1 278 ? -18.192 17.352 5.556 1.00 86.06 278 SER A O 1
ATOM 2243 N N . LYS A 1 279 ? -15.963 17.508 5.755 1.00 83.19 279 LYS A N 1
ATOM 2244 C CA . LYS A 1 279 ? -15.988 17.630 7.216 1.00 83.19 279 LYS A CA 1
ATOM 2245 C C . LYS A 1 279 ? -16.503 18.995 7.656 1.00 83.19 279 LYS A C 1
ATOM 2247 O O . LYS A 1 279 ? -17.394 19.059 8.507 1.00 83.19 279 LYS A O 1
ATOM 2252 N N . TYR A 1 280 ? -15.943 20.067 7.100 1.00 78.62 280 TYR A N 1
ATOM 2253 C CA . TYR A 1 280 ? -16.154 21.423 7.604 1.00 78.62 280 TYR A CA 1
ATOM 2254 C C . TYR A 1 280 ? -17.326 22.150 6.954 1.00 78.62 280 TYR A C 1
ATOM 2256 O O . TYR A 1 280 ? -17.855 23.076 7.561 1.00 78.62 280 TYR A O 1
ATOM 2264 N N . TRP A 1 281 ? -17.766 21.762 5.758 1.00 80.00 281 TRP A N 1
ATOM 2265 C CA . TRP A 1 281 ? -18.826 22.449 5.025 1.00 80.00 281 TRP A CA 1
ATOM 2266 C C . TRP A 1 281 ? -20.131 21.632 5.003 1.00 80.00 281 TRP A C 1
ATOM 2268 O O . TRP A 1 281 ? -20.101 20.417 4.838 1.00 80.00 281 TRP A O 1
ATOM 2278 N N . PRO A 1 282 ? -21.310 22.264 5.166 1.00 75.56 282 PRO A N 1
ATOM 2279 C CA . PRO A 1 282 ? -22.579 21.537 5.274 1.00 75.56 282 PRO A CA 1
ATOM 2280 C C . PRO A 1 282 ? -23.144 21.080 3.916 1.00 75.56 282 PRO A C 1
ATOM 2282 O O . PRO A 1 282 ? -24.088 20.293 3.868 1.00 75.56 282 PRO A O 1
ATOM 2285 N N . HIS A 1 283 ? -22.597 21.573 2.802 1.00 79.44 283 HIS A N 1
ATOM 2286 C CA . HIS A 1 283 ? -23.165 21.382 1.468 1.00 79.44 283 HIS A CA 1
ATOM 2287 C C . HIS A 1 283 ? -22.667 20.089 0.817 1.00 79.44 283 HIS A C 1
ATOM 2289 O O . HIS A 1 283 ? -21.667 20.082 0.104 1.00 79.44 283 HIS A O 1
ATOM 2295 N N . LYS A 1 284 ? -23.410 18.995 1.021 1.00 83.19 284 LYS A N 1
ATOM 2296 C CA . LYS A 1 284 ? -23.095 17.676 0.440 1.00 83.19 284 LYS A CA 1
ATOM 2297 C C . LYS A 1 284 ? -23.026 17.679 -1.095 1.00 83.19 284 LYS A C 1
ATOM 2299 O O . LYS A 1 284 ? -22.230 16.941 -1.663 1.00 83.19 284 LYS A O 1
ATOM 2304 N N . TRP A 1 285 ? -23.812 18.526 -1.768 1.00 86.25 285 TRP A N 1
ATOM 2305 C CA . TRP A 1 285 ? -23.791 18.632 -3.233 1.00 86.25 285 TRP A CA 1
ATOM 2306 C C . TRP A 1 285 ? -22.436 19.127 -3.767 1.00 86.25 285 TRP A C 1
ATOM 2308 O O . TRP A 1 285 ? -21.966 18.630 -4.786 1.00 86.25 285 TRP A O 1
ATOM 2318 N N . LEU A 1 286 ? -21.775 20.046 -3.048 1.00 83.12 286 LEU A N 1
ATOM 2319 C CA . LEU A 1 286 ? -20.452 20.557 -3.414 1.00 83.12 286 LEU A CA 1
ATOM 2320 C C . LEU A 1 286 ? -19.405 19.441 -3.351 1.00 83.12 286 LEU A C 1
ATOM 2322 O O . LEU A 1 286 ? -18.607 19.297 -4.271 1.00 83.12 286 LEU A O 1
ATOM 2326 N N . VAL A 1 287 ? -19.461 18.612 -2.304 1.00 86.19 287 VAL A N 1
ATOM 2327 C CA . VAL A 1 287 ? -18.605 17.423 -2.170 1.00 86.19 287 VAL A CA 1
ATOM 2328 C C . VAL A 1 287 ? -18.813 16.483 -3.358 1.00 86.19 287 VAL A C 1
ATOM 2330 O O . VAL A 1 287 ? -17.836 16.039 -3.951 1.00 86.19 287 VAL A O 1
ATOM 2333 N N . GLY A 1 288 ? -20.067 16.239 -3.759 1.00 87.31 288 GLY A N 1
ATOM 2334 C CA . GLY A 1 288 ? -20.390 15.423 -4.934 1.00 87.31 288 GLY A CA 1
ATOM 2335 C C . GLY A 1 288 ? -19.759 15.950 -6.227 1.00 87.31 288 GLY A C 1
ATOM 2336 O O . GLY A 1 288 ? -19.144 15.179 -6.962 1.00 87.31 288 GLY A O 1
ATOM 2337 N N . ILE A 1 289 ? -19.828 17.264 -6.475 1.00 87.94 289 ILE A N 1
ATOM 2338 C CA . ILE A 1 289 ? -19.169 17.892 -7.634 1.00 87.94 289 ILE A CA 1
ATOM 2339 C C . ILE A 1 289 ? -17.655 17.709 -7.563 1.00 87.94 289 ILE A C 1
ATOM 2341 O O . ILE A 1 289 ? -17.042 17.326 -8.555 1.00 87.94 289 ILE A O 1
ATOM 2345 N N . MET A 1 290 ? -17.044 17.955 -6.404 1.00 86.94 290 MET A N 1
ATOM 2346 C CA . MET A 1 290 ? -15.595 17.833 -6.255 1.00 86.94 290 MET A CA 1
ATOM 2347 C C . MET A 1 290 ? -15.112 16.391 -6.449 1.00 86.94 290 MET A C 1
ATOM 2349 O O . MET A 1 290 ? -14.063 16.187 -7.049 1.00 86.94 290 MET A O 1
ATOM 2353 N N . VAL A 1 291 ? -15.886 15.394 -6.011 1.00 89.69 291 VAL A N 1
ATOM 2354 C CA . VAL A 1 291 ? -15.606 13.976 -6.290 1.00 89.69 291 VAL A CA 1
ATOM 2355 C C . VAL A 1 291 ? -15.691 13.686 -7.791 1.00 89.69 291 VAL A C 1
ATOM 2357 O O . VAL A 1 291 ? -14.794 13.041 -8.326 1.00 89.69 291 VAL A O 1
ATOM 2360 N N . CYS A 1 292 ? -16.703 14.203 -8.495 1.00 90.50 292 CYS A N 1
ATOM 2361 C CA . CYS A 1 292 ? -16.805 14.044 -9.953 1.00 90.50 292 CYS A CA 1
ATOM 2362 C C . CYS A 1 292 ? -15.611 14.682 -10.680 1.00 90.50 292 CYS A C 1
ATOM 2364 O O . CYS A 1 292 ? -15.031 14.071 -11.576 1.00 90.50 292 CYS A O 1
ATOM 2366 N N . VAL A 1 293 ? -15.209 15.887 -10.260 1.00 88.38 293 VAL A N 1
ATOM 2367 C CA . VAL A 1 293 ? -14.009 16.566 -10.771 1.00 88.38 293 VAL A CA 1
ATOM 2368 C C . VAL A 1 293 ? -12.761 15.733 -10.489 1.00 88.38 293 VAL A C 1
ATOM 2370 O O . VAL A 1 293 ? -11.928 15.585 -11.376 1.00 88.38 293 VAL A O 1
ATOM 2373 N N . GLN A 1 294 ? -12.645 15.130 -9.304 1.00 89.12 294 GLN A N 1
ATOM 2374 C CA . GLN A 1 294 ? -11.500 14.290 -8.969 1.00 89.12 294 GLN A CA 1
ATOM 2375 C C . GLN A 1 294 ? -11.421 13.018 -9.815 1.00 89.12 294 GLN A C 1
ATOM 2377 O O . GLN A 1 294 ? -10.333 12.635 -10.236 1.00 89.12 294 GLN A O 1
ATOM 2382 N N . ILE A 1 295 ? -12.555 12.384 -10.111 1.00 91.12 295 ILE A N 1
ATOM 2383 C CA . ILE A 1 295 ? -12.599 11.236 -11.024 1.00 91.12 295 ILE A CA 1
ATOM 2384 C C . ILE A 1 295 ? -12.140 11.661 -12.427 1.00 91.12 295 ILE A C 1
ATOM 2386 O O . ILE A 1 295 ? -11.307 10.988 -13.027 1.00 91.12 295 ILE A O 1
ATOM 2390 N N . ALA A 1 296 ? -12.604 12.808 -12.932 1.00 90.31 296 ALA A N 1
ATOM 2391 C CA . ALA A 1 296 ? -12.150 13.329 -14.223 1.00 90.31 296 ALA A CA 1
ATOM 2392 C C . ALA A 1 296 ? -10.640 13.635 -14.229 1.00 90.31 296 ALA A C 1
ATOM 2394 O O . ALA A 1 296 ? -9.942 13.294 -15.181 1.00 90.31 296 ALA A O 1
ATOM 2395 N N . ILE A 1 297 ? -10.121 14.228 -13.151 1.00 88.75 297 ILE A N 1
ATOM 2396 C CA . ILE A 1 297 ? -8.688 14.500 -12.973 1.00 88.75 297 ILE A CA 1
ATOM 2397 C C . ILE A 1 297 ? -7.875 13.202 -12.954 1.00 88.75 297 ILE A C 1
ATOM 2399 O O . ILE A 1 297 ? -6.834 13.141 -13.602 1.00 88.75 297 ILE A O 1
ATOM 2403 N N . ALA A 1 298 ? -8.352 12.164 -12.264 1.00 90.56 298 ALA A N 1
ATOM 2404 C CA . ALA A 1 298 ? -7.710 10.853 -12.233 1.00 90.56 298 ALA A CA 1
ATOM 2405 C C . ALA A 1 298 ? -7.512 10.292 -13.652 1.00 90.56 298 ALA A C 1
ATOM 2407 O O . ALA A 1 298 ? -6.392 9.932 -14.010 1.00 90.56 298 ALA A O 1
ATOM 2408 N N . PHE A 1 299 ? -8.555 10.308 -14.489 1.00 91.44 299 PHE A N 1
ATOM 2409 C CA . PHE A 1 299 ? -8.445 9.883 -15.889 1.00 91.44 299 PHE A CA 1
ATOM 2410 C C . PHE A 1 299 ? -7.496 10.772 -16.703 1.00 91.44 299 PHE A C 1
ATOM 2412 O O . PHE A 1 299 ? -6.653 10.261 -17.439 1.00 91.44 299 PHE A O 1
ATOM 2419 N N . LEU A 1 300 ? -7.578 12.097 -16.548 1.00 90.31 300 LEU A N 1
ATOM 2420 C CA . LEU A 1 300 ? -6.719 13.035 -17.279 1.00 90.31 300 LEU A CA 1
ATOM 2421 C C . LEU A 1 300 ? -5.233 12.851 -16.953 1.00 90.31 300 LEU A C 1
ATOM 2423 O O . LEU A 1 300 ? -4.407 12.912 -17.858 1.00 90.31 300 LEU A O 1
ATOM 2427 N N . ILE A 1 301 ? -4.887 12.597 -15.691 1.00 88.88 301 ILE A N 1
ATOM 2428 C CA . ILE A 1 301 ? -3.501 12.383 -15.252 1.00 88.88 301 ILE A CA 1
ATOM 2429 C C . ILE A 1 301 ? -2.905 11.119 -15.885 1.00 88.88 301 ILE A C 1
ATOM 2431 O O . ILE A 1 301 ? -1.762 11.141 -16.353 1.00 88.88 301 ILE A O 1
ATOM 2435 N N . VAL A 1 302 ? -3.679 10.031 -15.923 1.00 91.62 302 VAL A N 1
ATOM 2436 C CA . VAL A 1 302 ? -3.248 8.763 -16.528 1.00 91.62 302 VAL A CA 1
ATOM 2437 C C . VAL A 1 302 ? -3.165 8.893 -18.055 1.00 91.62 302 VAL A C 1
ATOM 2439 O O . VAL A 1 302 ? -2.195 8.443 -18.670 1.00 91.62 302 VAL A O 1
ATOM 2442 N N . ALA A 1 303 ? -4.121 9.582 -18.687 1.00 91.06 303 ALA A N 1
ATOM 2443 C CA . ALA A 1 303 ? -4.091 9.876 -20.123 1.00 91.06 303 ALA A CA 1
ATOM 2444 C C . ALA A 1 303 ? -2.927 10.812 -20.512 1.00 91.06 303 ALA A C 1
ATOM 2446 O O . ALA A 1 303 ? -2.344 10.678 -21.588 1.00 91.06 303 ALA A O 1
ATOM 2447 N N . ALA A 1 304 ? -2.535 11.729 -19.622 1.00 89.00 304 ALA A N 1
ATOM 2448 C CA . ALA A 1 304 ? -1.350 12.577 -19.770 1.00 89.00 304 ALA A CA 1
ATOM 2449 C C . ALA A 1 304 ? -0.030 11.823 -19.534 1.00 89.00 304 ALA A C 1
ATOM 2451 O O . ALA A 1 304 ? 1.038 12.401 -19.739 1.00 89.00 304 ALA A O 1
ATOM 2452 N N . ARG A 1 305 ? -0.091 10.550 -19.106 1.00 89.38 305 ARG A N 1
ATOM 2453 C CA . ARG A 1 305 ? 1.066 9.702 -18.775 1.00 89.38 305 ARG A CA 1
ATOM 2454 C C . ARG A 1 305 ? 1.982 10.326 -17.729 1.00 89.38 305 ARG A C 1
ATOM 2456 O O . ARG A 1 305 ? 3.197 10.171 -17.790 1.00 89.38 305 ARG A O 1
ATOM 2463 N N . LYS A 1 306 ? 1.408 11.071 -16.787 1.00 84.31 306 LYS A N 1
ATOM 2464 C CA . LYS A 1 306 ? 2.168 11.717 -15.710 1.00 84.31 306 LYS A CA 1
ATOM 2465 C C . LYS A 1 306 ? 2.356 10.798 -14.504 1.00 84.31 306 LYS A C 1
ATOM 2467 O O . LYS A 1 306 ? 3.346 10.951 -13.805 1.00 84.31 306 LYS A O 1
ATOM 2472 N N . HIS A 1 307 ? 1.434 9.859 -14.308 1.00 87.62 307 HIS A N 1
ATOM 2473 C CA . HIS A 1 307 ? 1.473 8.828 -13.272 1.00 87.62 307 HIS A CA 1
ATOM 2474 C C . HIS A 1 307 ? 0.931 7.512 -13.823 1.00 87.62 307 HIS A C 1
ATOM 2476 O O . HIS A 1 307 ? 0.103 7.537 -14.745 1.00 87.62 307 HIS A O 1
ATOM 2482 N N . TYR A 1 308 ? 1.342 6.391 -13.234 1.00 91.06 308 TYR A N 1
ATOM 2483 C CA . TYR A 1 308 ? 0.674 5.113 -13.443 1.00 91.06 308 TYR A CA 1
ATOM 2484 C C . TYR A 1 308 ? -0.719 5.120 -12.806 1.00 91.06 308 TYR A C 1
ATOM 2486 O O . TYR A 1 308 ? -1.031 5.867 -11.869 1.00 91.06 308 TYR A O 1
ATOM 2494 N N . SER A 1 309 ? -1.587 4.256 -13.315 1.00 92.56 309 SER A N 1
ATOM 2495 C CA . SER A 1 309 ? -2.942 4.083 -12.796 1.00 92.56 309 SER A CA 1
ATOM 2496 C C . SER A 1 309 ? -2.927 3.613 -11.339 1.00 92.56 309 SER A C 1
ATOM 2498 O O . SER A 1 309 ? -3.769 4.019 -10.534 1.00 92.56 309 SER A O 1
ATOM 2500 N N . LEU A 1 310 ? -1.922 2.822 -10.971 1.00 90.75 310 LEU A N 1
ATOM 2501 C CA . LEU A 1 310 ? -1.639 2.391 -9.610 1.00 90.75 310 LEU A CA 1
ATOM 2502 C C . LEU A 1 310 ? -1.384 3.547 -8.639 1.00 90.75 310 LEU A C 1
ATOM 2504 O O . LEU A 1 310 ? -1.864 3.502 -7.506 1.00 90.75 310 LEU A O 1
ATOM 2508 N N . ASP A 1 311 ? -0.691 4.604 -9.053 1.00 88.12 311 ASP A N 1
ATOM 2509 C CA . ASP A 1 311 ? -0.383 5.742 -8.176 1.00 88.12 311 ASP A CA 1
ATOM 2510 C C . ASP A 1 311 ? -1.640 6.547 -7.854 1.00 88.12 311 ASP A C 1
ATOM 2512 O O . ASP A 1 311 ? -1.801 7.089 -6.757 1.00 88.12 311 ASP A O 1
ATOM 2516 N N . VAL A 1 312 ? -2.555 6.619 -8.818 1.00 90.31 312 VAL A N 1
ATOM 2517 C CA . VAL A 1 312 ? -3.863 7.252 -8.657 1.00 90.31 312 VAL A CA 1
ATOM 2518 C C . VAL A 1 312 ? -4.769 6.375 -7.793 1.00 90.31 312 VAL A C 1
ATOM 2520 O O . VAL A 1 312 ? -5.339 6.862 -6.816 1.00 90.31 312 VAL A O 1
ATOM 2523 N N . PHE A 1 313 ? -4.865 5.078 -8.097 1.00 91.00 313 PHE A N 1
ATOM 2524 C CA . PHE A 1 313 ? -5.684 4.131 -7.339 1.00 91.00 313 PHE A CA 1
ATOM 2525 C C . PHE A 1 313 ? -5.241 4.023 -5.879 1.00 91.00 313 PHE A C 1
ATOM 2527 O O . PHE A 1 313 ? -6.057 4.081 -4.962 1.00 91.00 313 PHE A O 1
ATOM 2534 N N . SER A 1 314 ? -3.938 3.926 -5.651 1.00 88.19 314 SER A N 1
ATOM 2535 C CA . SER A 1 314 ? -3.387 3.797 -4.311 1.00 88.19 314 SER A CA 1
ATOM 2536 C C . SER A 1 314 ? -3.596 5.059 -3.471 1.00 88.19 314 SER A C 1
ATOM 2538 O O . SER A 1 314 ? -3.973 4.981 -2.301 1.00 88.19 314 SER A O 1
ATOM 2540 N N . ALA A 1 315 ? -3.513 6.242 -4.083 1.00 86.81 315 ALA A N 1
ATOM 2541 C CA . ALA A 1 315 ? -3.887 7.487 -3.421 1.00 86.81 315 ALA A CA 1
ATOM 2542 C C . ALA A 1 315 ? -5.392 7.551 -3.075 1.00 86.81 315 ALA A C 1
ATOM 2544 O O . ALA A 1 315 ? -5.743 8.110 -2.033 1.00 86.81 315 ALA A O 1
ATOM 2545 N N . LEU A 1 316 ? -6.274 6.954 -3.893 1.00 89.81 316 LEU A N 1
ATOM 2546 C CA . LEU A 1 316 ? -7.727 6.965 -3.671 1.00 89.81 316 LEU A CA 1
ATOM 2547 C C . LEU A 1 316 ? -8.164 6.272 -2.379 1.00 89.81 316 LEU A C 1
ATOM 2549 O O . LEU A 1 316 ? -9.143 6.723 -1.789 1.00 89.81 316 LEU A O 1
ATOM 2553 N N . TYR A 1 317 ? -7.472 5.225 -1.920 1.00 87.12 317 TYR A N 1
ATOM 2554 C CA . TYR A 1 317 ? -7.853 4.532 -0.683 1.00 87.12 317 TYR A CA 1
ATOM 2555 C C . TYR A 1 317 ? -6.972 4.880 0.522 1.00 87.12 317 TYR A C 1
ATOM 2557 O O . TYR A 1 317 ? -7.494 4.945 1.634 1.00 87.12 317 TYR A O 1
ATOM 2565 N N . ILE A 1 318 ? -5.676 5.174 0.353 1.00 86.00 318 ILE A N 1
ATOM 2566 C CA . ILE A 1 318 ? -4.831 5.510 1.514 1.00 86.00 318 ILE A CA 1
ATOM 2567 C C . ILE A 1 318 ? -5.223 6.859 2.111 1.00 86.00 318 ILE A C 1
ATOM 2569 O O . ILE A 1 318 ? -5.277 6.989 3.331 1.00 86.00 318 ILE A O 1
ATOM 2573 N N . VAL A 1 319 ? -5.537 7.858 1.281 1.00 86.06 319 VAL A N 1
ATOM 2574 C CA . VAL A 1 319 ? -5.874 9.202 1.776 1.00 86.06 319 VAL A CA 1
ATOM 2575 C C . VAL A 1 319 ? -7.128 9.173 2.662 1.00 86.06 319 VAL A C 1
ATOM 2577 O O . VAL A 1 319 ? -7.059 9.693 3.777 1.00 86.06 319 VAL A O 1
ATOM 2580 N N . PRO A 1 320 ? -8.241 8.520 2.265 1.00 87.62 320 PRO A N 1
ATOM 2581 C CA . PRO A 1 320 ? -9.366 8.306 3.171 1.00 87.62 320 PRO A CA 1
ATOM 2582 C C . PRO A 1 320 ? -9.025 7.466 4.407 1.00 87.62 320 PRO A C 1
ATOM 2584 O O . PRO A 1 320 ? -9.425 7.853 5.501 1.00 87.62 320 PRO A O 1
ATOM 2587 N N . LEU A 1 321 ? -8.291 6.350 4.276 1.00 84.50 321 LEU A N 1
ATOM 2588 C CA . LEU A 1 321 ? -7.917 5.506 5.425 1.00 84.50 321 LEU A CA 1
ATOM 2589 C C . LEU A 1 321 ? -7.162 6.308 6.489 1.00 84.50 321 LEU A C 1
ATOM 2591 O O . LEU A 1 321 ? -7.475 6.229 7.679 1.00 84.50 321 LEU A O 1
ATOM 2595 N N . LEU A 1 322 ? -6.205 7.129 6.058 1.00 81.12 322 LEU A N 1
ATOM 2596 C CA . LEU A 1 322 ? -5.488 8.031 6.945 1.00 81.12 322 LEU A CA 1
ATOM 2597 C C . LEU A 1 322 ? -6.427 9.045 7.572 1.00 81.12 322 LEU A C 1
ATOM 2599 O O . LEU A 1 322 ? -6.423 9.177 8.793 1.00 81.12 322 LEU A O 1
ATOM 2603 N N . TRP A 1 323 ? -7.219 9.741 6.757 1.00 83.62 323 TRP A N 1
ATOM 2604 C CA . TRP A 1 323 ? -8.136 10.765 7.242 1.00 83.62 323 TRP A CA 1
ATOM 2605 C C . TRP A 1 323 ? -9.039 10.222 8.341 1.00 83.62 323 TRP A C 1
ATOM 2607 O O . TRP A 1 323 ? -9.157 10.820 9.411 1.00 83.62 323 TRP A O 1
ATOM 2617 N N . PHE A 1 324 ? -9.638 9.059 8.107 1.00 83.19 324 PHE A N 1
ATOM 2618 C CA . PHE A 1 324 ? -10.554 8.435 9.046 1.00 83.19 324 PHE A CA 1
ATOM 2619 C C . PHE A 1 324 ? -9.848 7.899 10.289 1.00 83.19 324 PHE A C 1
ATOM 2621 O O . PHE A 1 324 ? -10.380 8.069 11.388 1.00 83.19 324 PHE A O 1
ATOM 2628 N N . THR A 1 325 ? -8.651 7.322 10.151 1.00 79.62 325 THR A N 1
ATOM 2629 C CA . THR A 1 325 ? -7.828 6.931 11.307 1.00 79.62 325 THR A CA 1
ATOM 2630 C C . THR A 1 325 ? -7.493 8.158 12.147 1.00 79.62 325 THR A C 1
ATOM 2632 O O . THR A 1 325 ? -7.744 8.195 13.345 1.00 79.62 325 THR A O 1
ATOM 2635 N N . GLN A 1 326 ? -6.994 9.220 11.528 1.00 76.00 326 GLN A N 1
ATOM 2636 C CA . GLN A 1 326 ? -6.677 10.454 12.231 1.00 76.00 326 GLN A CA 1
ATOM 2637 C C . GLN A 1 326 ? -7.894 11.059 12.907 1.00 76.00 326 GLN A C 1
ATOM 2639 O O . GLN A 1 326 ? -7.792 11.492 14.043 1.00 76.00 326 GLN A O 1
ATOM 2644 N N . GLU A 1 327 ? -9.047 11.066 12.250 1.00 75.31 327 GLU A N 1
ATOM 2645 C CA . GLU A 1 327 ? -10.286 11.552 12.845 1.00 75.31 327 GLU A CA 1
ATOM 2646 C C . GLU A 1 327 ? -10.693 10.750 14.087 1.00 75.31 327 GLU A C 1
ATOM 2648 O O . GLU A 1 327 ? -11.162 11.336 15.060 1.00 75.31 327 GLU A O 1
ATOM 2653 N N . ALA A 1 328 ? -10.471 9.435 14.081 1.00 72.25 328 ALA A N 1
ATOM 2654 C CA . ALA A 1 328 ? -10.801 8.569 15.204 1.00 72.25 328 ALA A CA 1
ATOM 2655 C C . ALA A 1 328 ? -9.863 8.735 16.411 1.00 72.25 328 ALA A C 1
ATOM 2657 O O . ALA A 1 328 ? -10.297 8.548 17.549 1.00 72.25 328 ALA A O 1
ATOM 2658 N N . TYR A 1 329 ? -8.590 9.069 16.177 1.00 67.19 329 TYR A N 1
ATOM 2659 C CA . TYR A 1 329 ? -7.569 9.144 17.230 1.00 67.19 329 TYR A CA 1
ATOM 2660 C C . TYR A 1 329 ? -7.172 10.584 17.617 1.00 67.19 329 TYR A C 1
ATOM 2662 O O . TYR A 1 329 ? -6.747 10.811 18.749 1.00 67.19 329 TYR A O 1
ATOM 2670 N N . LEU A 1 330 ? -7.359 11.582 16.746 1.00 63.81 330 LEU A N 1
ATOM 2671 C CA . LEU A 1 330 ? -7.152 13.005 17.044 1.00 63.81 330 LEU A CA 1
ATOM 2672 C C . LEU A 1 330 ? -8.473 13.650 17.493 1.00 63.81 330 LEU A C 1
ATOM 2674 O O . LEU A 1 330 ? -9.273 14.117 16.677 1.00 63.81 330 LEU A O 1
ATOM 2678 N N . LYS A 1 331 ? -8.684 13.729 18.813 1.00 56.59 331 LYS A N 1
ATOM 2679 C CA . LYS A 1 331 ? -9.748 14.556 19.407 1.00 56.59 331 LYS A CA 1
ATOM 2680 C C . LYS A 1 331 ? -9.398 16.038 19.208 1.00 56.59 331 LYS A C 1
ATOM 2682 O O . LYS A 1 331 ? -8.431 16.532 19.775 1.00 56.59 331 LYS A O 1
ATOM 2687 N N . ASP A 1 332 ? -10.173 16.744 18.394 1.00 54.94 332 ASP A N 1
ATOM 2688 C CA . ASP A 1 332 ? -9.979 18.164 18.061 1.00 54.94 332 ASP A CA 1
ATOM 2689 C C . ASP A 1 332 ? -11.275 18.938 18.342 1.00 54.94 332 ASP A C 1
ATOM 2691 O O . ASP A 1 332 ? -12.374 18.398 18.195 1.00 54.94 332 ASP A O 1
ATOM 2695 N N . ILE A 1 333 ? -11.140 20.215 18.696 1.00 47.53 333 ILE A N 1
ATOM 2696 C CA . ILE A 1 333 ? -12.207 21.133 19.128 1.00 47.53 333 ILE A CA 1
ATOM 2697 C C . ILE A 1 333 ? -13.305 21.274 18.060 1.00 47.53 333 ILE A C 1
ATOM 2699 O O . ILE A 1 333 ? -14.462 21.521 18.378 1.00 47.53 333 ILE A O 1
ATOM 2703 N N . ASN A 1 334 ? -12.966 21.071 16.784 1.00 50.19 334 ASN A N 1
ATOM 2704 C CA . ASN A 1 334 ? -13.919 21.129 15.672 1.00 50.19 334 ASN A CA 1
ATOM 2705 C C . ASN A 1 334 ? -14.627 19.797 15.362 1.00 50.19 334 ASN A C 1
ATOM 2707 O O . ASN A 1 334 ? -15.270 19.683 14.309 1.00 50.19 334 ASN A O 1
ATOM 2711 N N . ASN A 1 335 ? -14.495 18.764 16.202 1.00 56.25 335 ASN A N 1
ATOM 2712 C CA . ASN A 1 335 ? -15.240 17.535 15.967 1.00 56.25 335 ASN A CA 1
ATOM 2713 C C . ASN A 1 335 ? -16.752 17.805 16.074 1.00 56.25 335 ASN A C 1
ATOM 2715 O O . ASN A 1 335 ? -17.197 18.593 16.905 1.00 56.25 335 ASN A O 1
ATOM 2719 N N . LYS A 1 336 ? -17.556 17.186 15.198 1.00 46.22 336 LYS A N 1
ATOM 2720 C CA . LYS A 1 336 ? -18.996 17.492 15.076 1.00 46.22 336 LYS A CA 1
ATOM 2721 C C . LYS A 1 336 ? -19.766 17.229 16.377 1.00 46.22 336 LYS A C 1
ATOM 2723 O O . LYS A 1 336 ? -20.813 17.861 16.553 1.00 46.22 336 LYS A O 1
ATOM 2728 N N . ASP A 1 337 ? -19.192 16.392 17.238 1.00 46.28 337 ASP A N 1
ATOM 2729 C CA . ASP A 1 337 ? -19.751 15.868 18.484 1.00 46.28 337 ASP A CA 1
ATOM 2730 C C . ASP A 1 337 ? -19.291 16.634 19.739 1.00 46.28 337 ASP A C 1
ATOM 2732 O O . ASP A 1 337 ? -19.762 16.344 20.832 1.00 46.28 337 ASP A O 1
ATOM 2736 N N . VAL A 1 338 ? -18.397 17.626 19.608 1.00 48.94 338 VAL A N 1
ATOM 2737 C CA . VAL A 1 338 ? -17.937 18.450 20.740 1.00 48.94 338 VAL A CA 1
ATOM 2738 C C . VAL A 1 338 ? -18.677 19.788 20.721 1.00 48.94 338 VAL A C 1
ATOM 2740 O O . VAL A 1 338 ? -18.510 20.598 19.806 1.00 48.94 338 VAL A O 1
ATOM 2743 N N . GLU A 1 339 ? -19.520 20.031 21.724 1.00 44.09 339 GLU A N 1
ATOM 2744 C CA . GLU A 1 339 ? -20.152 21.336 21.924 1.00 44.09 339 GLU A CA 1
ATOM 2745 C C . GLU A 1 339 ? -19.121 22.320 22.504 1.00 44.09 339 GLU A C 1
ATOM 2747 O O . GLU A 1 339 ? -18.567 22.118 23.587 1.00 44.09 339 GLU A O 1
ATOM 2752 N N . ILE A 1 340 ? -18.806 23.378 21.748 1.00 45.94 340 ILE A N 1
ATOM 2753 C CA . ILE A 1 340 ? -17.777 24.354 22.124 1.00 45.94 340 ILE A CA 1
ATOM 2754 C C . ILE A 1 340 ? -18.400 25.368 23.089 1.00 45.94 340 ILE A C 1
ATOM 2756 O O . ILE A 1 340 ? -19.009 26.353 22.668 1.00 45.94 340 ILE A O 1
ATOM 2760 N N . THR A 1 341 ? -18.232 25.147 24.391 1.00 41.94 341 THR A N 1
ATOM 2761 C CA . THR A 1 341 ? -18.460 26.177 25.412 1.00 41.94 341 THR A CA 1
ATOM 2762 C C . THR A 1 341 ? -17.152 26.937 25.689 1.00 41.94 341 THR A C 1
ATOM 2764 O O . THR A 1 341 ? -16.063 26.411 25.436 1.00 41.94 341 THR A O 1
ATOM 2767 N N . PRO A 1 342 ? -17.196 28.172 26.227 1.00 37.12 342 PRO A N 1
ATOM 2768 C CA . PRO A 1 342 ? -15.993 28.869 26.694 1.00 37.12 342 PRO A CA 1
ATOM 2769 C C . PRO A 1 342 ? -15.174 28.059 27.718 1.00 37.12 342 PRO A C 1
ATOM 2771 O O . PRO A 1 342 ? -13.960 28.235 27.792 1.00 37.12 342 PRO A O 1
ATOM 2774 N N . GLY A 1 343 ? -15.819 27.142 28.456 1.00 43.44 343 GLY A N 1
ATOM 2775 C CA . GLY A 1 343 ? -15.161 26.167 29.332 1.00 43.44 343 GLY A CA 1
ATOM 2776 C C . GLY A 1 343 ? -14.401 25.084 28.560 1.00 43.44 343 GLY A C 1
ATOM 2777 O O . GLY A 1 343 ? -13.262 24.783 28.901 1.00 43.44 343 GLY A O 1
ATOM 2778 N N . THR A 1 344 ? -14.957 24.593 27.448 1.00 44.69 344 THR A N 1
ATOM 2779 C CA . THR A 1 344 ? -14.325 23.589 26.574 1.00 44.69 344 THR A CA 1
ATOM 2780 C C . THR A 1 344 ? -12.995 24.093 25.993 1.00 44.69 344 THR A C 1
ATOM 2782 O O . THR A 1 344 ? -12.024 23.351 25.925 1.00 44.69 344 THR A O 1
ATOM 2785 N N . ILE A 1 345 ? -12.887 25.382 25.640 1.00 43.31 345 ILE A N 1
ATOM 2786 C CA . ILE A 1 345 ? -11.628 25.979 25.137 1.00 43.31 345 ILE A CA 1
ATOM 2787 C C . ILE A 1 345 ? -10.550 26.059 26.235 1.00 43.31 345 ILE A C 1
ATOM 2789 O O . ILE A 1 345 ? -9.362 25.960 25.935 1.00 43.31 345 ILE A O 1
ATOM 2793 N N . LYS A 1 346 ? -10.955 26.207 27.502 1.00 40.38 346 LYS A N 1
ATOM 2794 C CA . LYS A 1 346 ? -10.054 26.199 28.664 1.00 40.38 346 LYS A CA 1
ATOM 2795 C C . LYS A 1 346 ? -9.557 24.773 28.962 1.00 40.38 346 LYS A C 1
ATOM 2797 O O . LYS A 1 346 ? -8.361 24.579 29.149 1.00 40.38 346 LYS A O 1
ATOM 2802 N N . GLN A 1 347 ? -10.453 23.786 28.858 1.00 49.06 347 GLN A N 1
ATOM 2803 C CA . GLN A 1 347 ? -10.180 22.350 29.021 1.00 49.06 347 GLN A CA 1
ATOM 2804 C C . GLN A 1 347 ? -9.118 21.802 28.052 1.00 49.06 347 GLN A C 1
ATOM 2806 O O . GLN A 1 347 ? -8.315 20.961 28.434 1.00 49.06 347 GLN A O 1
ATOM 2811 N N . PHE A 1 348 ? -9.080 22.293 26.808 1.00 47.53 348 PHE A N 1
ATOM 2812 C CA . PHE A 1 348 ? -8.144 21.802 25.786 1.00 47.53 348 PHE A CA 1
ATOM 2813 C C . PHE A 1 348 ? -6.730 22.414 25.846 1.00 47.53 348 PHE A C 1
ATOM 2815 O O . PHE A 1 348 ? -5.845 21.909 25.156 1.00 47.53 348 PHE A O 1
ATOM 2822 N N . TYR A 1 349 ? -6.497 23.481 26.628 1.00 49.53 349 TYR A N 1
ATOM 2823 C CA . TYR A 1 349 ? -5.213 24.208 26.612 1.00 49.53 349 TYR A CA 1
ATOM 2824 C C . TYR A 1 349 ? -4.552 24.476 27.971 1.00 49.53 349 TYR A C 1
ATOM 2826 O O . TYR A 1 349 ? -3.416 24.943 27.964 1.00 49.53 349 TYR A O 1
ATOM 2834 N N . ALA A 1 350 ? -5.190 24.166 29.101 1.00 48.03 350 ALA A N 1
ATOM 2835 C CA . ALA A 1 350 ? -4.528 23.929 30.390 1.00 48.03 350 ALA A CA 1
ATOM 2836 C C . ALA A 1 350 ? -5.580 23.551 31.440 1.00 48.03 350 ALA A C 1
ATOM 2838 O O . ALA A 1 350 ? -6.407 24.395 31.795 1.00 48.03 350 ALA A O 1
ATOM 2839 N N . ILE A 1 351 ? -5.506 22.324 31.956 1.00 39.16 351 ILE A N 1
ATOM 2840 C CA . ILE A 1 351 ? -6.051 21.953 33.266 1.00 39.16 351 ILE A CA 1
ATOM 2841 C C . ILE A 1 351 ? -4.964 21.188 34.021 1.00 39.16 351 ILE A C 1
ATOM 2843 O O . ILE A 1 351 ? -4.233 20.400 33.420 1.00 39.16 351 ILE A O 1
ATOM 2847 N N . ASP A 1 352 ? -4.845 21.532 35.302 1.00 45.59 352 ASP A N 1
ATOM 2848 C CA . ASP A 1 352 ? -3.973 20.932 36.309 1.00 45.59 352 ASP A CA 1
ATOM 2849 C C . ASP A 1 352 ? -4.266 19.435 36.479 1.00 45.59 352 ASP A C 1
ATOM 2851 O O . ASP A 1 352 ? -5.425 19.019 36.494 1.00 45.59 352 ASP A O 1
ATOM 2855 N N . GLU A 1 353 ? -3.207 18.642 36.656 1.00 45.28 353 GLU A N 1
ATOM 2856 C CA . GLU A 1 353 ? -3.245 17.181 36.858 1.00 45.28 353 GLU A CA 1
ATOM 2857 C C . GLU A 1 353 ? -4.125 16.747 38.053 1.00 45.28 353 GLU A C 1
ATOM 2859 O O . GLU A 1 353 ? -4.563 15.601 38.096 1.00 45.28 353 GLU A O 1
ATOM 2864 N N . SER A 1 354 ? -4.450 17.644 38.995 1.00 42.62 354 SER A N 1
ATOM 2865 C CA . SER A 1 354 ? -5.107 17.284 40.259 1.00 42.62 354 SER A CA 1
ATOM 2866 C C . SER A 1 354 ? -6.626 17.076 40.187 1.00 42.62 354 SER A C 1
ATOM 2868 O O . SER A 1 354 ? -7.151 16.290 40.965 1.00 42.62 354 SER A O 1
ATOM 2870 N N . GLU A 1 355 ? -7.354 17.723 39.266 1.00 41.94 355 GLU A N 1
ATOM 2871 C CA . GLU A 1 355 ? -8.823 17.553 39.150 1.00 41.94 355 GLU A CA 1
ATOM 2872 C C . GLU A 1 355 ? -9.220 16.285 38.368 1.00 41.94 355 GLU A C 1
ATOM 2874 O O . GLU A 1 355 ? -10.349 15.806 38.480 1.00 41.94 355 GLU A O 1
ATOM 2879 N N . TYR A 1 356 ? -8.308 15.720 37.568 1.00 41.66 356 TYR A N 1
ATOM 2880 C CA . TYR A 1 356 ? -8.575 14.512 36.779 1.00 41.66 356 TYR A CA 1
ATOM 2881 C C . TYR A 1 356 ? -8.413 13.230 37.610 1.00 41.66 356 TYR A C 1
ATOM 2883 O O . TYR A 1 356 ? -9.207 12.303 37.449 1.00 41.66 356 TYR A O 1
ATOM 2891 N N . GLU A 1 357 ? -7.455 13.200 38.544 1.00 42.38 357 GLU A N 1
ATOM 2892 C CA . GLU A 1 357 ? -7.305 12.100 39.510 1.00 42.38 357 GLU A CA 1
ATOM 2893 C C . GLU A 1 357 ? -8.501 12.025 40.478 1.00 42.38 357 GLU A C 1
ATOM 2895 O O . GLU A 1 357 ? -8.960 10.931 40.806 1.00 42.38 357 GLU A O 1
ATOM 2900 N N . GLU A 1 358 ? -9.081 13.171 40.850 1.00 40.38 358 GLU A N 1
ATOM 2901 C CA . GLU A 1 358 ? -10.286 13.252 41.689 1.00 40.38 358 GLU A CA 1
ATOM 2902 C C . GLU A 1 358 ? -11.558 12.794 40.948 1.00 40.38 358 GLU A C 1
ATOM 2904 O O . GLU A 1 358 ? -12.446 12.175 41.533 1.00 40.38 358 GLU A O 1
ATOM 2909 N N . LEU A 1 359 ? -11.644 13.026 39.632 1.00 36.84 359 LEU A N 1
ATOM 2910 C CA . LEU A 1 359 ? -12.763 12.547 38.813 1.00 36.84 359 LEU A CA 1
ATOM 2911 C C . LEU A 1 359 ? -12.638 11.051 38.470 1.00 36.84 359 LEU A C 1
ATOM 2913 O O . LEU A 1 359 ? -13.650 10.359 38.355 1.00 36.84 359 LEU A O 1
ATOM 2917 N N . GLN A 1 360 ? -11.412 10.538 38.314 1.00 36.53 360 GLN A N 1
ATOM 2918 C CA . GLN A 1 360 ? -11.168 9.105 38.134 1.00 36.53 360 GLN A CA 1
ATOM 2919 C C . GLN A 1 360 ? -11.503 8.318 39.403 1.00 36.53 360 GLN A C 1
ATOM 2921 O O . GLN A 1 360 ? -12.131 7.270 39.286 1.00 36.53 360 GLN A O 1
ATOM 2926 N N . SER A 1 361 ? -11.170 8.831 40.590 1.00 38.62 361 SER A N 1
ATOM 2927 C CA . SER A 1 361 ? -11.523 8.185 41.862 1.00 38.62 361 SER A CA 1
ATOM 2928 C C . SER A 1 361 ? -13.012 8.308 42.215 1.00 38.62 361 SER A C 1
ATOM 2930 O O . SER A 1 361 ? -13.564 7.420 42.858 1.00 38.62 361 SER A O 1
ATOM 2932 N N . ALA A 1 362 ? -13.700 9.354 41.743 1.00 37.56 362 ALA A N 1
ATOM 2933 C CA . ALA A 1 362 ? -15.138 9.532 41.961 1.00 37.56 362 ALA A CA 1
ATOM 2934 C C . ALA A 1 362 ? -16.030 8.707 41.007 1.00 37.56 362 ALA A C 1
ATOM 2936 O O . ALA A 1 362 ? -17.166 8.390 41.357 1.00 37.56 362 ALA A O 1
ATOM 2937 N N . ILE A 1 363 ? -15.547 8.374 39.801 1.00 38.34 363 ILE A N 1
ATOM 2938 C CA . ILE A 1 363 ? -16.282 7.553 38.816 1.00 38.34 363 ILE A CA 1
ATOM 2939 C C . ILE A 1 363 ? -15.935 6.067 38.969 1.00 38.34 363 ILE A C 1
ATOM 2941 O O . ILE A 1 363 ? -16.824 5.220 38.881 1.00 38.34 363 ILE A O 1
ATOM 2945 N N . TYR A 1 364 ? -14.667 5.744 39.237 1.00 38.41 364 TYR A N 1
ATOM 2946 C CA . TYR A 1 364 ? -14.250 4.410 39.661 1.00 38.41 364 TYR A CA 1
ATOM 2947 C C . TYR A 1 364 ? -14.287 4.360 41.182 1.00 38.41 364 TYR A C 1
ATOM 2949 O O . TYR A 1 364 ? -13.254 4.389 41.846 1.00 38.41 364 TYR A O 1
ATOM 2957 N N . GLY A 1 365 ? -15.505 4.311 41.725 1.00 31.88 365 GLY A N 1
ATOM 2958 C CA . GLY A 1 365 ? -15.691 3.965 43.126 1.00 31.88 365 GLY A CA 1
ATOM 2959 C C . GLY A 1 365 ? -14.945 2.671 43.458 1.00 31.88 365 GLY A C 1
ATOM 2960 O O . GLY A 1 365 ? -14.831 1.790 42.603 1.00 31.88 365 GLY A O 1
ATOM 2961 N N . GLU A 1 366 ? -14.442 2.593 44.691 1.00 37.47 366 GLU A N 1
ATOM 2962 C CA . GLU A 1 366 ? -13.934 1.391 45.361 1.00 37.47 366 GLU A CA 1
ATOM 2963 C C . GLU A 1 366 ? -14.786 0.164 45.005 1.00 37.47 366 GLU A C 1
ATOM 2965 O O . GLU A 1 366 ? -15.806 -0.137 45.624 1.00 37.47 366 GLU A O 1
ATOM 2970 N N . ALA A 1 367 ? -14.386 -0.543 43.956 1.00 33.56 367 ALA A N 1
ATOM 2971 C CA . ALA A 1 367 ? -15.047 -1.744 43.497 1.00 33.56 367 ALA A CA 1
ATOM 2972 C C . ALA A 1 367 ? -14.004 -2.854 43.439 1.00 33.56 367 ALA A C 1
ATOM 2974 O O . ALA A 1 367 ? -13.396 -3.125 42.406 1.00 33.56 367 ALA A O 1
ATOM 2975 N N . VAL A 1 368 ? -13.882 -3.525 44.586 1.00 36.19 368 VAL A N 1
ATOM 2976 C CA . VAL A 1 368 ? -13.447 -4.920 44.702 1.00 36.19 368 VAL A CA 1
ATOM 2977 C C . VAL A 1 368 ? -11.998 -5.160 44.265 1.00 36.19 368 VAL A C 1
ATOM 2979 O O . VAL A 1 368 ? -11.737 -5.865 43.288 1.00 36.19 368 VAL A O 1
ATOM 2982 N N . GLU A 1 369 ? -11.047 -4.616 45.024 1.00 33.34 369 GLU A N 1
ATOM 2983 C CA . GLU A 1 369 ? -9.647 -5.063 44.948 1.00 33.34 369 GLU A CA 1
ATOM 2984 C C . GLU A 1 369 ? -9.316 -6.212 45.920 1.00 33.34 369 GLU A C 1
ATOM 2986 O O . GLU A 1 369 ? -8.342 -6.929 45.705 1.00 33.34 369 GLU A O 1
ATOM 2991 N N . ASP A 1 370 ? -10.201 -6.540 46.864 1.00 34.12 370 ASP A N 1
ATOM 2992 C CA . ASP A 1 370 ? -9.988 -7.648 47.802 1.00 34.12 370 ASP A CA 1
ATOM 2993 C C . ASP A 1 370 ? -10.849 -8.872 47.453 1.00 34.12 370 ASP A C 1
ATOM 2995 O O . ASP A 1 370 ? -11.965 -9.029 47.942 1.00 34.12 370 ASP A O 1
ATOM 2999 N N . ASN A 1 371 ? -10.334 -9.699 46.529 1.00 32.66 371 ASN A N 1
ATOM 3000 C CA . ASN A 1 371 ? -10.480 -11.174 46.438 1.00 32.66 371 ASN A CA 1
ATOM 3001 C C . ASN A 1 371 ? -10.185 -11.704 45.018 1.00 32.66 371 ASN A C 1
ATOM 3003 O O . ASN A 1 371 ? -10.924 -12.514 44.456 1.00 32.66 371 ASN A O 1
ATOM 3007 N N . ILE A 1 372 ? -9.075 -11.282 44.402 1.00 37.16 372 ILE A N 1
ATOM 3008 C CA . ILE A 1 372 ? -8.545 -11.979 43.218 1.00 37.16 372 ILE A CA 1
ATOM 3009 C C . ILE A 1 372 ? -7.637 -13.116 43.702 1.00 37.16 372 ILE A C 1
ATOM 3011 O O . ILE A 1 372 ? -6.412 -13.075 43.579 1.00 37.16 372 ILE A O 1
ATOM 3015 N N . GLU A 1 373 ? -8.239 -14.179 44.237 1.00 38.72 373 GLU A N 1
ATOM 3016 C CA . GLU A 1 373 ? -7.544 -15.460 44.322 1.00 38.72 373 GLU A CA 1
ATOM 3017 C C . GLU A 1 373 ? -7.328 -16.009 42.902 1.00 38.72 373 GLU A C 1
ATOM 3019 O O . GLU A 1 373 ? -8.211 -16.552 42.243 1.00 38.72 373 GLU A O 1
ATOM 3024 N N . LYS A 1 374 ? -6.100 -15.818 42.411 1.00 39.97 374 LYS A N 1
ATOM 3025 C CA . LYS A 1 374 ? -5.352 -16.712 41.512 1.00 39.97 374 LYS A CA 1
ATOM 3026 C C . LYS A 1 374 ? -6.192 -17.463 40.460 1.00 39.97 374 LYS A C 1
ATOM 3028 O O . LYS A 1 374 ? -6.239 -18.694 40.443 1.00 39.97 374 LYS A O 1
ATOM 3033 N N . TYR A 1 375 ? -6.754 -16.737 39.491 1.00 45.47 375 TYR A N 1
ATOM 3034 C CA . TYR A 1 375 ? -7.265 -17.352 38.262 1.00 45.47 375 TYR A CA 1
ATOM 3035 C C . TYR A 1 375 ? -6.128 -18.123 37.564 1.00 45.47 375 TYR A C 1
ATOM 3037 O O . TYR A 1 375 ? -5.190 -17.535 37.020 1.00 45.47 375 TYR A O 1
ATOM 3045 N N . LYS A 1 376 ? -6.165 -19.461 37.599 1.00 50.84 376 LYS A N 1
ATOM 3046 C CA . LYS A 1 376 ? -5.167 -20.299 36.919 1.00 50.84 376 LYS A CA 1
ATOM 3047 C C . LYS A 1 376 ? -5.416 -20.240 35.411 1.00 50.84 376 LYS A C 1
ATOM 3049 O O . LYS A 1 376 ? -6.331 -20.885 34.911 1.00 50.84 376 LYS A O 1
ATOM 3054 N N . HIS A 1 377 ? -4.559 -19.518 34.688 1.00 50.56 377 HIS A N 1
ATOM 3055 C CA . HIS A 1 377 ? -4.678 -19.234 33.249 1.00 50.56 377 HIS A CA 1
ATOM 3056 C C . HIS A 1 377 ? -4.704 -20.448 32.291 1.00 50.56 377 HIS A C 1
ATOM 3058 O O . HIS A 1 377 ? -4.841 -20.252 31.088 1.00 50.56 377 HIS A O 1
ATOM 3064 N N . PHE A 1 378 ? -4.617 -21.686 32.787 1.00 60.59 378 PHE A N 1
ATOM 3065 C CA . PHE A 1 378 ? -4.488 -22.898 31.970 1.00 60.59 378 PHE A CA 1
ATOM 3066 C C . PHE A 1 378 ? -5.229 -24.100 32.568 1.00 60.59 378 PHE A C 1
ATOM 3068 O O . PHE A 1 378 ? -4.661 -25.174 32.748 1.00 60.59 378 PHE A O 1
ATOM 3075 N N . GLN A 1 379 ? -6.505 -23.930 32.910 1.00 72.62 379 GLN A N 1
ATOM 3076 C CA . GLN A 1 379 ? -7.367 -25.071 33.224 1.00 72.62 379 GLN A CA 1
ATOM 3077 C C . GLN A 1 379 ? -8.062 -25.564 31.955 1.00 72.62 379 GLN A C 1
ATOM 3079 O O . GLN A 1 379 ? -8.663 -24.773 31.225 1.00 72.62 379 GLN A O 1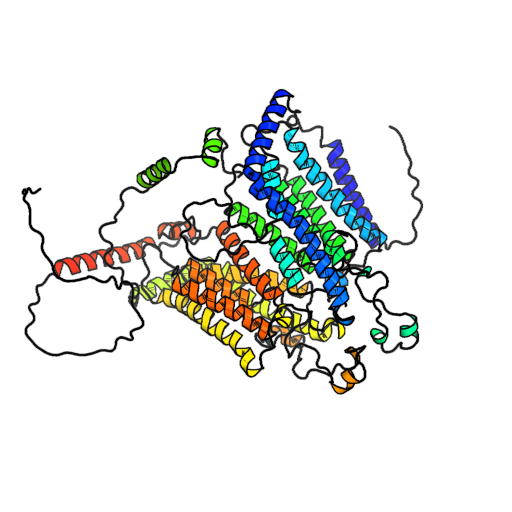
ATOM 3084 N N . LEU A 1 380 ? -7.971 -26.870 31.693 1.00 77.31 380 LEU A N 1
ATOM 3085 C CA . LEU A 1 380 ? -8.729 -27.509 30.621 1.00 77.31 380 LEU A CA 1
ATOM 3086 C C . LEU A 1 380 ? -10.227 -27.431 30.925 1.00 77.31 380 LEU A C 1
ATOM 3088 O O . LEU A 1 380 ? -10.655 -27.471 32.080 1.00 77.31 380 LEU A O 1
ATOM 3092 N N . ARG A 1 381 ? -11.025 -27.291 29.873 1.00 80.00 381 ARG A N 1
ATOM 3093 C CA . ARG A 1 381 ? -12.478 -27.271 29.972 1.00 80.00 381 ARG A CA 1
ATOM 3094 C C . ARG A 1 381 ? -13.031 -28.696 30.069 1.00 80.00 381 ARG A C 1
ATOM 3096 O O . ARG A 1 381 ? -12.620 -29.574 29.315 1.00 80.00 381 ARG A O 1
ATOM 3103 N N . ASP A 1 382 ? -13.994 -28.910 30.963 1.00 82.69 382 ASP A N 1
ATOM 3104 C CA . ASP A 1 382 ? -14.697 -30.194 31.070 1.00 82.69 382 ASP A CA 1
ATOM 3105 C C . ASP A 1 382 ? -15.501 -30.484 29.798 1.00 82.69 382 ASP A C 1
ATOM 3107 O O . ASP A 1 382 ? -15.938 -29.563 29.103 1.00 82.69 382 ASP A O 1
ATOM 3111 N N . LYS A 1 383 ? -15.746 -31.767 29.505 1.00 81.69 383 LYS A N 1
ATOM 3112 C CA . LYS A 1 383 ? -16.443 -32.207 28.281 1.00 81.69 383 LYS A CA 1
ATOM 3113 C C . LYS A 1 383 ? -17.787 -31.500 28.075 1.00 81.69 383 LYS A C 1
ATOM 3115 O O . LYS A 1 383 ? -18.113 -31.116 26.954 1.00 81.69 383 LYS A O 1
ATOM 3120 N N . GLU A 1 384 ? -18.557 -31.318 29.143 1.00 81.25 384 GLU A N 1
ATOM 3121 C CA . GLU A 1 384 ? -19.861 -30.655 29.082 1.00 81.25 384 GLU A CA 1
ATOM 3122 C C . GLU A 1 384 ? -19.730 -29.163 28.759 1.00 81.25 384 GLU A C 1
ATOM 3124 O O . GLU A 1 384 ? -20.354 -28.669 27.819 1.00 81.25 384 GLU A O 1
ATOM 3129 N N . ASN A 1 385 ? -18.836 -28.469 29.464 1.00 76.25 385 ASN A N 1
ATOM 3130 C CA . ASN A 1 385 ? -18.527 -27.065 29.215 1.00 76.25 385 ASN A CA 1
ATOM 3131 C C . ASN A 1 385 ? -18.016 -26.845 27.781 1.00 76.25 385 ASN A C 1
ATOM 3133 O O . ASN A 1 385 ? -18.331 -25.835 27.150 1.00 76.25 385 ASN A O 1
ATOM 3137 N N . PHE A 1 386 ? -17.232 -27.786 27.245 1.00 82.56 386 PHE A N 1
ATOM 3138 C CA . PHE A 1 386 ? -16.730 -27.736 25.871 1.00 82.56 386 PHE A CA 1
ATOM 3139 C C . PHE A 1 386 ? -17.865 -27.841 24.851 1.00 82.56 386 PHE A C 1
ATOM 3141 O O . PHE A 1 386 ? -17.943 -27.020 23.939 1.00 82.56 386 PHE A O 1
ATOM 3148 N N . LEU A 1 387 ? -18.779 -28.800 25.024 1.00 83.44 387 LEU A N 1
ATOM 3149 C CA . LEU A 1 387 ? -19.934 -28.965 24.137 1.00 83.44 387 LEU A CA 1
ATOM 3150 C C . LEU A 1 387 ? -20.857 -27.739 24.151 1.00 83.44 387 LEU A C 1
ATOM 3152 O O . LEU A 1 387 ? -21.345 -27.338 23.094 1.00 83.44 387 LEU A O 1
ATOM 3156 N N . ARG A 1 388 ? -21.061 -27.116 25.320 1.00 76.94 388 ARG A N 1
ATOM 3157 C CA . ARG A 1 388 ? -21.830 -25.865 25.443 1.00 76.94 388 ARG A CA 1
ATOM 3158 C C . ARG A 1 388 ? -21.164 -24.720 24.682 1.00 76.94 388 ARG A C 1
ATOM 3160 O O . ARG A 1 388 ? -21.801 -24.079 23.854 1.00 76.94 388 ARG A O 1
ATOM 3167 N N . TYR A 1 389 ? -19.857 -24.537 24.856 1.00 83.12 389 TYR A N 1
ATOM 3168 C CA . TYR A 1 389 ? -19.112 -23.527 24.107 1.00 83.12 389 TYR A CA 1
ATOM 3169 C C . TYR A 1 389 ? -19.185 -23.732 22.588 1.00 83.12 389 TYR A C 1
ATOM 3171 O O . TYR A 1 389 ? -19.418 -22.781 21.848 1.00 83.12 389 TYR A O 1
ATOM 3179 N N . VAL A 1 390 ? -19.036 -24.973 22.112 1.00 86.31 390 VAL A N 1
ATOM 3180 C CA . VAL A 1 390 ? -19.163 -25.293 20.680 1.00 86.31 390 VAL A CA 1
ATOM 3181 C C . VAL A 1 390 ? -20.562 -24.961 20.155 1.00 86.31 390 VAL A C 1
ATOM 3183 O O . VAL A 1 390 ? -20.687 -24.482 19.029 1.00 86.31 390 VAL A O 1
ATOM 3186 N N . ARG A 1 391 ? -21.616 -25.163 20.957 1.00 86.31 391 ARG A N 1
ATOM 3187 C CA . ARG A 1 391 ? -22.986 -24.775 20.591 1.00 86.31 391 ARG A CA 1
ATOM 3188 C C . ARG A 1 391 ? -23.112 -23.261 20.401 1.00 86.31 391 ARG A C 1
ATOM 3190 O O . ARG A 1 391 ? -23.663 -22.848 19.383 1.00 86.31 391 ARG A O 1
ATOM 3197 N N . ILE A 1 392 ? -22.571 -22.459 21.321 1.00 84.06 392 ILE A N 1
ATOM 3198 C CA . ILE A 1 392 ? -22.563 -20.990 21.208 1.00 84.06 392 ILE A CA 1
ATOM 3199 C C . ILE A 1 392 ? -21.786 -20.552 19.962 1.00 84.06 392 ILE A C 1
ATOM 3201 O O . ILE A 1 392 ? -22.285 -19.763 19.163 1.00 84.06 392 ILE A O 1
ATOM 3205 N N . GLU A 1 393 ? -20.584 -21.095 19.746 1.00 88.75 393 GLU A N 1
ATOM 3206 C CA . GLU A 1 393 ? -19.782 -20.789 18.554 1.00 88.75 393 GLU A CA 1
ATOM 3207 C C . GLU A 1 393 ? -20.527 -21.145 17.263 1.00 88.75 393 GLU A C 1
ATOM 3209 O O . GLU A 1 393 ? -20.482 -20.386 16.299 1.00 88.75 393 GLU A O 1
ATOM 3214 N N . LEU A 1 394 ? -21.268 -22.256 17.232 1.00 89.19 394 LEU A N 1
ATOM 3215 C CA . LEU A 1 394 ? -22.069 -22.627 16.068 1.00 89.19 394 LEU A CA 1
ATOM 3216 C C . LEU A 1 394 ? -23.236 -21.655 15.836 1.00 89.19 394 LEU A C 1
ATOM 3218 O O . LEU A 1 394 ? -23.522 -21.317 14.689 1.00 89.19 394 LEU A O 1
ATOM 3222 N N . GLN A 1 395 ? -23.887 -21.172 16.896 1.00 88.88 395 GLN A N 1
ATOM 3223 C CA . GLN A 1 395 ? -24.927 -20.144 16.786 1.00 88.88 395 GLN A CA 1
ATOM 3224 C C . GLN A 1 395 ? -24.353 -18.819 16.270 1.00 88.88 395 GLN A C 1
ATOM 3226 O O . GLN A 1 395 ? -24.913 -18.231 15.346 1.00 88.88 395 GLN A O 1
ATOM 3231 N N . LEU A 1 396 ? -23.197 -18.391 16.788 1.00 88.56 396 LEU A N 1
ATOM 3232 C CA . LEU A 1 396 ? -22.478 -17.214 16.293 1.00 88.56 396 LEU A CA 1
ATOM 3233 C C . LEU A 1 396 ? -22.057 -17.387 14.828 1.00 88.56 396 LEU A C 1
ATOM 3235 O O . LEU A 1 396 ? -22.201 -16.463 14.029 1.00 88.56 396 LEU A O 1
ATOM 3239 N N . LEU A 1 397 ? -21.589 -18.578 14.443 1.00 91.69 397 LEU A N 1
ATOM 3240 C CA . LEU A 1 397 ? -21.237 -18.898 13.059 1.00 91.69 397 LEU A CA 1
ATOM 3241 C C . LEU A 1 397 ? -22.458 -18.780 12.143 1.00 91.69 397 LEU A C 1
ATOM 3243 O O . LEU A 1 397 ? -22.364 -18.180 11.077 1.00 91.69 397 LEU A O 1
ATOM 3247 N N . MET A 1 398 ? -23.609 -19.302 12.568 1.00 90.06 398 MET A N 1
ATOM 3248 C CA . MET A 1 398 ? -24.873 -19.198 11.831 1.00 90.06 398 MET A CA 1
ATOM 3249 C C . MET A 1 398 ? -25.443 -17.775 11.805 1.00 90.06 398 MET A C 1
ATOM 3251 O O . MET A 1 398 ? -26.196 -17.447 10.892 1.00 90.06 398 MET A O 1
ATOM 3255 N N . ALA A 1 399 ? -25.081 -16.909 12.751 1.00 88.69 399 ALA A N 1
ATOM 3256 C CA . ALA A 1 399 ? -25.417 -15.489 12.689 1.00 88.69 399 ALA A CA 1
ATOM 3257 C C . ALA A 1 399 ? -24.517 -14.738 11.685 1.00 88.69 399 ALA A C 1
ATOM 3259 O O . ALA A 1 399 ? -24.992 -13.897 10.921 1.00 88.69 399 ALA A O 1
ATOM 3260 N N . GLU A 1 400 ? -23.227 -15.083 11.632 1.00 90.44 400 GLU A N 1
ATOM 3261 C CA . GLU A 1 400 ? -22.186 -14.321 10.924 1.00 90.44 400 GLU A CA 1
ATOM 3262 C C . GLU A 1 400 ? -21.684 -14.957 9.615 1.00 90.44 400 GLU A C 1
ATOM 3264 O O . GLU A 1 400 ? -20.791 -14.418 8.950 1.00 90.44 400 GLU A O 1
ATOM 3269 N N . TRP A 1 401 ? -22.263 -16.083 9.184 1.00 92.62 401 TRP A N 1
ATOM 3270 C CA . TRP A 1 401 ? -21.834 -16.807 7.978 1.00 92.62 401 TRP A CA 1
ATOM 3271 C C . TRP A 1 401 ? -21.828 -15.932 6.719 1.00 92.62 401 TRP A C 1
ATOM 3273 O O . TRP A 1 401 ? -20.984 -16.122 5.843 1.00 92.62 401 TRP A O 1
ATOM 3283 N N . LYS A 1 402 ? -22.727 -14.938 6.647 1.00 92.75 402 LYS A N 1
ATOM 3284 C CA . LYS A 1 402 ? -22.834 -13.992 5.524 1.00 92.75 402 LYS A CA 1
ATOM 3285 C C . LYS A 1 402 ? -21.580 -13.139 5.338 1.00 92.75 402 LYS A C 1
ATOM 3287 O O . LYS A 1 402 ? -21.361 -12.646 4.240 1.00 92.75 402 LYS A O 1
ATOM 3292 N N . VAL A 1 403 ? -20.766 -12.960 6.378 1.00 91.19 403 VAL A N 1
ATOM 3293 C CA . VAL A 1 403 ? -19.469 -12.273 6.290 1.00 91.19 403 VAL A CA 1
ATOM 3294 C C . VAL A 1 403 ? -18.340 -13.292 6.142 1.00 91.19 403 VAL A C 1
ATOM 3296 O O . VAL A 1 403 ? -17.475 -13.138 5.281 1.00 91.19 403 VAL A O 1
ATOM 3299 N N . LEU A 1 404 ? -18.365 -14.359 6.943 1.00 92.75 404 LEU A N 1
ATOM 3300 C CA . LEU A 1 404 ? -17.293 -15.358 7.003 1.00 92.75 404 LEU A CA 1
ATOM 3301 C C . LEU A 1 404 ? -17.114 -16.130 5.694 1.00 92.75 404 LEU A C 1
ATOM 3303 O O . LEU A 1 404 ? -15.983 -16.290 5.227 1.00 92.75 404 LEU A O 1
ATOM 3307 N N . LEU A 1 405 ? -18.210 -16.591 5.087 1.00 94.06 405 LEU A N 1
ATOM 3308 C CA . LEU A 1 405 ? -18.153 -17.393 3.869 1.00 94.06 405 LEU A CA 1
ATOM 3309 C C . LEU A 1 405 ? -17.597 -16.580 2.685 1.00 94.06 405 LEU A C 1
ATOM 3311 O O . LEU A 1 405 ? -16.615 -17.037 2.097 1.00 94.06 405 LEU A O 1
ATOM 3315 N N . PRO A 1 406 ? -18.101 -15.366 2.365 1.00 94.56 406 PRO A N 1
ATOM 3316 C CA . PRO A 1 406 ? -17.504 -14.549 1.309 1.00 94.56 406 PRO A CA 1
ATOM 3317 C C . PRO A 1 406 ? -16.034 -14.209 1.556 1.00 94.56 406 PRO A C 1
ATOM 3319 O O . PRO A 1 406 ? -15.241 -14.302 0.626 1.00 94.56 406 PRO A O 1
ATOM 3322 N N . CYS A 1 407 ? -15.641 -13.881 2.793 1.00 94.31 407 CYS A N 1
ATOM 3323 C CA . CYS A 1 407 ? -14.241 -13.568 3.104 1.00 94.31 407 CYS A CA 1
ATOM 3324 C C . CYS A 1 407 ? -13.313 -14.786 2.953 1.00 94.31 407 CYS A C 1
ATOM 3326 O O . CYS A 1 407 ? -12.154 -14.646 2.564 1.00 94.31 407 CYS A O 1
ATOM 3328 N N . THR A 1 408 ? -13.819 -15.992 3.224 1.00 93.12 408 THR A N 1
ATOM 3329 C CA . THR A 1 408 ? -13.074 -17.241 3.005 1.00 93.12 408 THR A CA 1
ATOM 3330 C C . THR A 1 408 ? -12.936 -17.539 1.513 1.00 93.12 408 THR A C 1
ATOM 3332 O O . THR A 1 408 ? -11.833 -17.798 1.037 1.00 93.12 408 THR A O 1
ATOM 3335 N N . ILE A 1 409 ? -14.029 -17.422 0.749 1.00 94.19 409 ILE A N 1
ATOM 3336 C CA . ILE A 1 409 ? -14.012 -17.548 -0.719 1.00 94.19 409 ILE A CA 1
ATOM 3337 C C . ILE A 1 409 ? -13.056 -16.517 -1.333 1.00 94.19 409 ILE A C 1
ATOM 3339 O O . ILE A 1 409 ? -12.355 -16.813 -2.297 1.00 94.19 409 ILE A O 1
ATOM 3343 N N . PHE A 1 410 ? -12.966 -15.324 -0.749 1.00 94.06 410 PHE A N 1
ATOM 3344 C CA . PHE A 1 410 ? -12.082 -14.274 -1.233 1.00 94.06 410 PHE A CA 1
ATOM 3345 C C . PHE A 1 410 ? -10.593 -14.658 -1.190 1.00 94.06 410 PHE A C 1
ATOM 3347 O O . PHE A 1 410 ? -9.833 -14.240 -2.062 1.00 94.06 410 PHE A O 1
ATOM 3354 N N . GLN A 1 411 ? -10.171 -15.510 -0.248 1.00 90.62 411 GLN A N 1
ATOM 3355 C CA . GLN A 1 411 ? -8.795 -16.029 -0.213 1.00 90.62 411 GLN A CA 1
ATOM 3356 C C . GLN A 1 411 ? -8.476 -16.862 -1.464 1.00 90.62 411 GLN A C 1
ATOM 3358 O O . GLN A 1 411 ? -7.399 -16.739 -2.046 1.00 90.62 411 GLN A O 1
ATOM 3363 N N . TYR A 1 412 ? -9.444 -17.662 -1.917 1.00 91.25 412 TYR A N 1
ATOM 3364 C CA . TYR A 1 412 ? -9.353 -18.419 -3.163 1.00 91.25 412 TYR A CA 1
ATOM 3365 C C . TYR A 1 412 ? -9.376 -17.485 -4.384 1.00 91.25 412 TYR A C 1
ATOM 3367 O O . TYR A 1 412 ? -8.537 -17.604 -5.275 1.00 91.25 412 TYR A O 1
ATOM 3375 N N . VAL A 1 413 ? -10.263 -16.483 -4.397 1.00 92.44 413 VAL A N 1
ATOM 3376 C CA . VAL A 1 413 ? -10.306 -15.464 -5.463 1.00 92.44 413 VAL A CA 1
ATOM 3377 C C . VAL A 1 413 ? -8.960 -14.747 -5.608 1.00 92.44 413 VAL A C 1
ATOM 3379 O O . VAL A 1 413 ? -8.473 -14.589 -6.725 1.00 92.44 413 VAL A O 1
ATOM 3382 N N . HIS A 1 414 ? -8.309 -14.382 -4.501 1.00 91.31 414 HIS A N 1
ATOM 3383 C CA . HIS A 1 414 ? -6.960 -13.815 -4.523 1.00 91.31 414 HIS A CA 1
ATOM 3384 C C . HIS A 1 414 ? -5.945 -14.740 -5.220 1.00 91.31 414 HIS A C 1
ATOM 3386 O O . HIS A 1 414 ? -5.146 -14.261 -6.024 1.00 91.31 414 HIS A O 1
ATOM 3392 N N . GLY A 1 415 ? -6.005 -16.055 -4.980 1.00 89.19 415 GLY A N 1
ATOM 3393 C CA . GLY A 1 415 ? -5.165 -17.040 -5.672 1.00 89.19 415 GLY A CA 1
ATOM 3394 C C . GLY A 1 415 ? -5.378 -17.068 -7.191 1.00 89.19 415 GLY A C 1
ATOM 3395 O O . GLY A 1 415 ? -4.411 -17.131 -7.947 1.00 89.19 415 GLY A O 1
ATOM 3396 N N . ILE A 1 416 ? -6.624 -16.930 -7.658 1.00 91.06 416 ILE A N 1
ATOM 3397 C CA . ILE A 1 416 ? -6.931 -16.846 -9.099 1.00 91.06 416 ILE A CA 1
ATOM 3398 C C . ILE A 1 416 ? -6.285 -15.602 -9.721 1.00 91.06 416 ILE A C 1
ATOM 3400 O O . ILE A 1 416 ? -5.649 -15.684 -10.771 1.00 91.06 416 ILE A O 1
ATOM 3404 N N . PHE A 1 417 ? -6.418 -14.442 -9.074 1.00 91.25 417 PHE A N 1
ATOM 3405 C CA . PHE A 1 417 ? -5.831 -13.200 -9.582 1.00 91.25 417 PHE A CA 1
ATOM 3406 C C . PHE A 1 417 ? -4.299 -13.206 -9.541 1.00 91.25 417 PHE A C 1
ATOM 3408 O O . PHE A 1 417 ? -3.667 -12.586 -10.392 1.00 91.25 417 PHE A O 1
ATOM 3415 N N . HIS A 1 418 ? -3.691 -13.953 -8.621 1.00 88.81 418 HIS A N 1
ATOM 3416 C CA . HIS A 1 418 ? -2.250 -14.196 -8.625 1.00 88.81 418 HIS A CA 1
ATOM 3417 C C . HIS A 1 418 ? -1.800 -14.964 -9.879 1.00 88.81 418 HIS A C 1
ATOM 3419 O O . HIS A 1 418 ? -0.840 -14.573 -10.541 1.00 88.81 418 HIS A O 1
ATOM 3425 N N . ASN A 1 419 ? -2.541 -16.007 -10.268 1.00 89.56 419 ASN A N 1
ATOM 3426 C CA . ASN A 1 419 ? -2.290 -16.733 -11.516 1.00 89.56 419 ASN A CA 1
ATOM 3427 C C . ASN A 1 419 ? -2.483 -15.847 -12.749 1.00 89.56 419 ASN A C 1
ATOM 3429 O O . ASN A 1 419 ? -1.720 -15.948 -13.710 1.00 89.56 419 ASN A O 1
ATOM 3433 N N . TRP A 1 420 ? -3.463 -14.942 -12.710 1.00 89.38 420 TRP A N 1
ATOM 3434 C CA . TRP A 1 420 ? -3.625 -13.933 -13.752 1.00 89.38 420 TRP A CA 1
ATOM 3435 C C . TRP A 1 420 ? -2.396 -13.014 -13.818 1.00 89.38 420 TRP A C 1
ATOM 3437 O O . TRP A 1 420 ? -1.837 -12.822 -14.897 1.00 89.38 420 TRP A O 1
ATOM 3447 N N . ALA A 1 421 ? -1.916 -12.489 -12.690 1.00 89.44 421 ALA A N 1
ATOM 3448 C CA . ALA A 1 421 ? -0.713 -11.653 -12.663 1.00 89.44 421 ALA A CA 1
ATOM 3449 C C . ALA A 1 421 ? 0.501 -12.375 -13.282 1.00 89.44 421 ALA A C 1
ATOM 3451 O O . ALA A 1 421 ? 1.222 -11.788 -14.093 1.00 89.44 421 ALA A O 1
ATOM 3452 N N . TYR A 1 422 ? 0.666 -13.672 -13.001 1.00 89.75 422 TYR A N 1
ATOM 3453 C CA . TYR A 1 422 ? 1.690 -14.505 -13.637 1.00 89.75 422 TYR A CA 1
ATOM 3454 C C . TYR A 1 422 ? 1.477 -14.584 -15.155 1.00 89.75 422 TYR A C 1
ATOM 3456 O O . TYR A 1 422 ? 2.393 -14.335 -15.941 1.00 89.75 422 TYR A O 1
ATOM 3464 N N . TYR A 1 423 ? 0.254 -14.856 -15.601 1.00 90.44 423 TYR A N 1
ATOM 3465 C CA . TYR A 1 423 ? -0.063 -14.887 -17.026 1.00 90.44 423 TYR A CA 1
ATOM 3466 C C . TYR A 1 423 ? 0.279 -13.568 -17.742 1.00 90.44 423 TYR A C 1
ATOM 3468 O O . TYR A 1 423 ? 0.867 -13.601 -18.824 1.00 90.44 423 TYR A O 1
ATOM 3476 N N . ILE A 1 424 ? -0.016 -12.414 -17.131 1.00 89.88 424 ILE A N 1
ATOM 3477 C CA . ILE A 1 424 ? 0.354 -11.091 -17.666 1.00 89.88 424 ILE A CA 1
ATOM 3478 C C . ILE A 1 424 ? 1.873 -10.991 -17.848 1.00 89.88 424 ILE A C 1
ATOM 3480 O O . ILE A 1 424 ? 2.330 -10.612 -18.926 1.00 89.88 424 ILE A O 1
ATOM 3484 N N . GLN A 1 425 ? 2.667 -11.411 -16.857 1.00 88.44 425 GLN A N 1
ATOM 3485 C CA . GLN A 1 425 ? 4.130 -11.407 -16.982 1.00 88.44 425 GLN A CA 1
ATOM 3486 C C . GLN A 1 425 ? 4.659 -12.311 -18.101 1.00 88.44 425 GLN A C 1
ATOM 3488 O O . GLN A 1 425 ? 5.716 -12.034 -18.664 1.00 88.44 425 GLN A O 1
ATOM 3493 N N . GLY A 1 426 ? 3.966 -13.411 -18.400 1.00 87.12 426 GLY A N 1
ATOM 3494 C CA . GLY A 1 426 ? 4.398 -14.366 -19.418 1.00 87.12 426 GLY A CA 1
ATOM 3495 C C . GLY A 1 426 ? 3.998 -14.000 -20.839 1.00 87.12 426 GLY A C 1
ATOM 3496 O O . GLY A 1 426 ? 4.764 -14.269 -21.760 1.00 87.12 426 GLY A O 1
ATOM 3497 N N . HIS A 1 427 ? 2.818 -13.404 -21.012 1.00 87.88 427 HIS A N 1
ATOM 3498 C CA . HIS A 1 427 ? 2.200 -13.233 -22.327 1.00 87.88 427 HIS A CA 1
ATOM 3499 C C . HIS A 1 427 ? 1.993 -11.781 -22.760 1.00 87.88 427 HIS A C 1
ATOM 3501 O O . HIS A 1 427 ? 1.846 -11.551 -23.957 1.00 87.88 427 HIS A O 1
ATOM 3507 N N . MET A 1 428 ? 1.954 -10.824 -21.827 1.00 88.00 428 MET A N 1
ATOM 3508 C CA . MET A 1 428 ? 1.663 -9.417 -22.137 1.00 88.00 428 MET A CA 1
ATOM 3509 C C . MET A 1 428 ? 2.890 -8.512 -22.016 1.00 88.00 428 MET A C 1
ATOM 3511 O O . MET A 1 428 ? 3.033 -7.579 -22.801 1.00 88.00 428 MET A O 1
ATOM 3515 N N . LEU A 1 429 ? 3.776 -8.766 -21.046 1.00 88.25 429 LEU A N 1
ATOM 3516 C CA . LEU A 1 429 ? 4.969 -7.938 -20.853 1.00 88.25 429 LEU A CA 1
ATOM 3517 C C . LEU A 1 429 ? 6.008 -8.184 -21.950 1.00 88.25 429 LEU A C 1
ATOM 3519 O O . LEU A 1 429 ? 6.332 -9.331 -22.272 1.00 88.25 429 LEU A O 1
ATOM 3523 N N . SER A 1 430 ? 6.592 -7.095 -22.456 1.00 85.81 430 SER A N 1
ATOM 3524 C CA . SER A 1 430 ? 7.772 -7.174 -23.318 1.00 85.81 430 SER A CA 1
ATOM 3525 C C . SER A 1 430 ? 9.002 -7.639 -22.530 1.00 85.81 430 SER A C 1
ATOM 3527 O O . SER A 1 430 ? 9.028 -7.599 -21.297 1.00 85.81 430 SER A O 1
ATOM 3529 N N . ILE A 1 431 ? 10.050 -8.074 -23.231 1.00 82.81 431 ILE A N 1
ATOM 3530 C CA . ILE A 1 431 ? 11.286 -8.545 -22.589 1.00 82.81 431 ILE A CA 1
ATOM 3531 C C . ILE A 1 431 ? 11.909 -7.427 -21.740 1.00 82.81 431 ILE A C 1
ATOM 3533 O O . ILE A 1 431 ? 12.339 -7.688 -20.620 1.00 82.81 431 ILE A O 1
ATOM 3537 N N . GLU A 1 432 ? 11.881 -6.182 -22.220 1.00 81.25 432 GLU A N 1
ATOM 3538 C CA . GLU A 1 432 ? 12.385 -4.984 -21.533 1.00 81.25 432 GLU A CA 1
ATOM 3539 C C . GLU A 1 432 ? 11.612 -4.704 -20.241 1.00 81.25 432 GLU A C 1
ATOM 3541 O O . GLU A 1 432 ? 12.204 -4.404 -19.206 1.00 81.25 432 GLU A O 1
ATOM 3546 N N . GLN A 1 433 ? 10.288 -4.872 -20.267 1.00 86.19 433 GLN A N 1
ATOM 3547 C CA . GLN A 1 433 ? 9.431 -4.666 -19.097 1.00 86.19 433 GLN A CA 1
ATOM 3548 C C . GLN A 1 433 ? 9.611 -5.740 -18.021 1.00 86.19 433 GLN A C 1
ATOM 3550 O O . GLN A 1 433 ? 9.167 -5.549 -16.892 1.00 86.19 433 GLN A O 1
ATOM 3555 N N . ARG A 1 434 ? 10.259 -6.866 -18.346 1.00 86.88 434 ARG A N 1
ATOM 3556 C CA . ARG A 1 434 ? 10.550 -7.958 -17.406 1.00 86.88 434 ARG A CA 1
ATOM 3557 C C . ARG A 1 434 ? 11.873 -7.796 -16.664 1.00 86.88 434 ARG A C 1
ATOM 3559 O O . ARG A 1 434 ? 12.184 -8.628 -15.809 1.00 86.88 434 ARG A O 1
ATOM 3566 N N . PHE A 1 435 ? 12.659 -6.765 -16.969 1.00 87.19 435 PHE A N 1
ATOM 3567 C CA . PHE A 1 435 ? 13.896 -6.504 -16.240 1.00 87.19 435 PHE A CA 1
ATOM 3568 C C . PHE A 1 435 ? 13.579 -6.103 -14.797 1.00 87.19 435 PHE A C 1
ATOM 3570 O O . PHE A 1 435 ? 12.702 -5.270 -14.570 1.00 87.19 435 PHE A O 1
ATOM 3577 N N . PRO A 1 436 ? 14.293 -6.659 -13.802 1.00 88.44 436 PRO A N 1
ATOM 3578 C CA . PRO A 1 436 ? 14.054 -6.301 -12.418 1.00 88.44 436 PRO A CA 1
ATOM 3579 C C . PRO A 1 436 ? 14.358 -4.816 -12.193 1.00 88.44 436 PRO A C 1
ATOM 3581 O O . PRO A 1 436 ? 15.395 -4.294 -12.619 1.00 88.44 436 PRO A O 1
ATOM 3584 N N . LEU A 1 437 ? 13.448 -4.152 -11.484 1.00 88.69 437 LEU A N 1
ATOM 3585 C CA . LEU A 1 437 ? 13.595 -2.760 -11.080 1.00 88.69 437 LEU A CA 1
ATOM 3586 C C . LEU A 1 437 ? 14.787 -2.568 -10.140 1.00 88.69 437 LEU A C 1
ATOM 3588 O O . LEU A 1 437 ? 15.167 -3.464 -9.379 1.00 88.69 437 LEU A O 1
ATOM 3592 N N . TYR A 1 438 ? 15.367 -1.369 -10.183 1.00 88.31 438 TYR A N 1
ATOM 3593 C CA . TYR A 1 438 ? 16.387 -0.979 -9.220 1.00 88.31 438 TYR A CA 1
ATOM 3594 C C . TYR A 1 438 ? 15.763 -0.861 -7.828 1.00 88.31 438 TYR A C 1
ATOM 3596 O O . TYR A 1 438 ? 14.834 -0.079 -7.629 1.00 88.31 438 TYR A O 1
ATOM 3604 N N . ASP A 1 439 ? 16.325 -1.587 -6.863 1.00 89.88 439 ASP A N 1
ATOM 3605 C CA . ASP A 1 439 ? 15.887 -1.581 -5.470 1.00 89.88 439 ASP A CA 1
ATOM 3606 C C . ASP A 1 439 ? 17.081 -1.395 -4.526 1.00 89.88 439 ASP A C 1
ATOM 3608 O O . ASP A 1 439 ? 18.120 -2.056 -4.637 1.00 89.88 439 ASP A O 1
ATOM 3612 N N . LEU A 1 440 ? 16.948 -0.464 -3.586 1.00 88.44 440 LEU A N 1
ATOM 3613 C CA . LEU A 1 440 ? 17.980 -0.141 -2.613 1.00 88.44 440 LEU A CA 1
ATOM 3614 C C . LEU A 1 440 ? 18.203 -1.283 -1.627 1.00 88.44 440 LEU A C 1
ATOM 3616 O O . LEU A 1 440 ? 19.353 -1.560 -1.295 1.00 88.44 440 LEU A O 1
ATOM 3620 N N . GLY A 1 441 ? 17.154 -1.977 -1.185 1.00 90.31 441 GLY A N 1
ATOM 3621 C CA . GLY A 1 441 ? 17.325 -3.157 -0.341 1.00 90.31 441 GLY A CA 1
ATOM 3622 C C . GLY A 1 441 ? 18.055 -4.268 -1.084 1.00 90.31 441 GLY A C 1
ATOM 3623 O O . GLY A 1 441 ? 18.889 -4.949 -0.489 1.00 90.31 441 GLY A O 1
ATOM 3624 N N . PHE A 1 442 ? 17.861 -4.382 -2.401 1.00 91.50 442 PHE A N 1
ATOM 3625 C CA . PHE A 1 442 ? 18.650 -5.311 -3.206 1.00 91.50 442 PHE A CA 1
ATOM 3626 C C . PHE A 1 442 ? 20.117 -4.921 -3.313 1.00 91.50 442 PHE A C 1
ATOM 3628 O O . PHE A 1 442 ? 20.995 -5.779 -3.281 1.00 91.50 442 PHE A O 1
ATOM 3635 N N . LYS A 1 443 ? 20.404 -3.628 -3.385 1.00 90.38 443 LYS A N 1
ATOM 3636 C CA . LYS A 1 443 ? 21.779 -3.137 -3.374 1.00 90.38 443 LYS A CA 1
ATOM 3637 C C . LYS A 1 443 ? 22.461 -3.309 -2.014 1.00 90.38 443 LYS A C 1
ATOM 3639 O O . LYS A 1 443 ? 23.665 -3.539 -1.968 1.00 90.38 443 LYS A O 1
ATOM 3644 N N . LEU A 1 444 ? 21.713 -3.152 -0.923 1.00 91.31 444 LEU A N 1
ATOM 3645 C CA . LEU A 1 444 ? 22.238 -3.230 0.440 1.00 91.31 444 LEU A CA 1
ATOM 3646 C C . LEU A 1 444 ? 22.435 -4.672 0.915 1.00 91.31 444 LEU A C 1
ATOM 3648 O O . LEU A 1 444 ? 23.354 -4.929 1.689 1.00 91.31 444 LEU A O 1
ATOM 3652 N N . MET A 1 445 ? 21.591 -5.604 0.469 1.00 91.12 445 MET A N 1
ATOM 3653 C CA . MET A 1 445 ? 21.618 -6.993 0.925 1.00 91.12 445 MET A CA 1
ATOM 3654 C C . MET A 1 445 ? 22.027 -7.951 -0.195 1.00 91.12 445 MET A C 1
ATOM 3656 O O . MET A 1 445 ? 21.423 -7.911 -1.274 1.00 91.12 445 MET A O 1
ATOM 3660 N N . PRO A 1 446 ? 22.993 -8.856 0.055 1.00 91.31 446 PRO A N 1
ATOM 3661 C CA . PRO A 1 446 ? 23.351 -9.885 -0.907 1.00 91.31 446 PRO A CA 1
ATOM 3662 C C . PRO A 1 446 ? 22.179 -10.844 -1.136 1.00 91.31 446 PRO A C 1
ATOM 3664 O O . PRO A 1 446 ? 21.378 -11.109 -0.240 1.00 91.31 446 PRO A O 1
ATOM 3667 N N . GLU A 1 447 ? 22.091 -11.368 -2.354 1.00 91.81 447 GLU A N 1
ATOM 3668 C CA . GLU A 1 447 ? 21.064 -12.337 -2.723 1.00 91.81 447 GLU A CA 1
ATOM 3669 C C . GLU A 1 447 ? 21.323 -13.686 -2.026 1.00 91.81 447 GLU A C 1
ATOM 3671 O O . GLU A 1 447 ? 22.417 -14.248 -2.127 1.00 91.81 447 GLU A O 1
ATOM 3676 N N . LEU A 1 448 ? 20.322 -14.220 -1.320 1.00 91.44 448 LEU A N 1
ATOM 3677 C CA . LEU A 1 448 ? 20.436 -15.505 -0.619 1.00 91.44 448 LEU A CA 1
ATOM 3678 C C . LEU A 1 448 ? 20.567 -16.677 -1.600 1.00 91.44 448 LEU A C 1
ATOM 3680 O O . LEU A 1 448 ? 19.973 -16.676 -2.678 1.00 91.44 448 LEU A O 1
ATOM 3684 N N . LYS A 1 449 ? 21.317 -17.723 -1.231 1.00 89.12 449 LYS A N 1
ATOM 3685 C CA . LYS A 1 449 ? 21.365 -18.970 -2.016 1.00 89.12 449 LYS A CA 1
ATOM 3686 C C . LYS A 1 449 ? 19.988 -19.635 -2.022 1.00 89.12 449 LYS A C 1
ATOM 3688 O O . LYS A 1 449 ? 19.198 -19.436 -1.111 1.00 89.12 449 LYS A O 1
ATOM 3693 N N . GLU A 1 450 ? 19.707 -20.451 -3.037 1.00 82.88 450 GLU A N 1
ATOM 3694 C CA . GLU A 1 450 ? 18.372 -21.048 -3.231 1.00 82.88 450 GLU A CA 1
ATOM 3695 C C . GLU A 1 450 ? 17.922 -21.868 -2.016 1.00 82.88 450 GLU A C 1
ATOM 3697 O O . GLU A 1 450 ? 16.848 -21.628 -1.474 1.00 82.88 450 GLU A O 1
ATOM 3702 N N . LYS A 1 451 ? 18.818 -22.713 -1.491 1.00 84.50 451 LYS A N 1
ATOM 3703 C CA . LYS A 1 451 ? 18.601 -23.479 -0.254 1.00 84.50 451 LYS A CA 1
ATOM 3704 C C . LYS A 1 451 ? 18.247 -22.618 0.966 1.00 84.50 451 LYS A C 1
ATOM 3706 O O . LYS A 1 451 ? 17.482 -23.053 1.818 1.00 84.50 451 LYS A O 1
ATOM 3711 N N . ASP A 1 452 ? 18.797 -21.407 1.041 1.00 88.31 452 ASP A N 1
ATOM 3712 C CA . ASP A 1 452 ? 18.631 -20.503 2.179 1.00 88.31 452 ASP A CA 1
ATOM 3713 C C . ASP A 1 452 ? 17.431 -19.564 1.966 1.00 88.31 452 ASP A C 1
ATOM 3715 O O . ASP A 1 452 ? 16.948 -18.936 2.905 1.00 88.31 452 ASP A O 1
ATOM 3719 N N . SER A 1 453 ? 16.907 -19.484 0.739 1.00 84.25 453 SER A N 1
ATOM 3720 C CA . SER A 1 453 ? 15.779 -18.619 0.402 1.00 84.25 453 SER A CA 1
ATOM 3721 C C . SER A 1 453 ? 14.483 -19.038 1.101 1.00 84.25 453 SER A C 1
ATOM 3723 O O . SER A 1 453 ? 13.646 -18.176 1.344 1.00 84.25 453 SER A O 1
ATOM 3725 N N . HIS A 1 454 ? 14.339 -20.316 1.475 1.00 88.62 454 HIS A N 1
ATOM 3726 C CA . HIS A 1 454 ? 13.158 -20.858 2.160 1.00 88.62 454 HIS A CA 1
ATOM 3727 C C . HIS A 1 454 ? 13.067 -20.494 3.652 1.00 88.62 454 HIS A C 1
ATOM 3729 O O . HIS A 1 454 ? 12.023 -20.691 4.278 1.00 88.62 454 HIS A O 1
ATOM 3735 N N . TRP A 1 455 ? 14.133 -19.938 4.245 1.00 90.69 455 TRP A N 1
ATOM 3736 C CA . TRP A 1 455 ? 14.112 -19.502 5.647 1.00 90.69 455 TRP A CA 1
ATOM 3737 C C . TRP A 1 455 ? 13.049 -18.432 5.916 1.00 90.69 455 TRP A C 1
ATOM 3739 O O . TRP A 1 455 ? 12.482 -18.403 7.011 1.00 90.69 455 TRP A O 1
ATOM 3749 N N . SER A 1 456 ? 12.739 -17.580 4.929 1.00 90.38 456 SER A N 1
ATOM 3750 C CA . SER A 1 456 ? 11.667 -16.589 5.068 1.00 90.38 456 SER A CA 1
ATOM 3751 C C . SER A 1 456 ? 10.304 -17.244 5.316 1.00 90.38 456 SER A C 1
ATOM 3753 O O . SER A 1 456 ? 9.555 -16.791 6.176 1.00 90.38 456 SER A O 1
ATOM 3755 N N . GLU A 1 457 ? 9.999 -18.341 4.629 1.00 90.69 457 GLU A N 1
ATOM 3756 C CA . GLU A 1 457 ? 8.736 -19.069 4.726 1.00 90.69 457 GLU A CA 1
ATOM 3757 C C . GLU A 1 457 ? 8.654 -19.800 6.052 1.00 90.69 457 GLU A C 1
ATOM 3759 O O . GLU A 1 457 ? 7.625 -19.739 6.718 1.00 90.69 457 GLU A O 1
ATOM 3764 N N . TYR A 1 458 ? 9.746 -20.435 6.485 1.00 93.19 458 TYR A N 1
ATOM 3765 C CA . TYR A 1 458 ? 9.782 -21.089 7.789 1.00 93.19 458 TYR A CA 1
ATOM 3766 C C . TYR A 1 458 ? 9.533 -20.106 8.934 1.00 93.19 458 TYR A C 1
ATOM 3768 O O . TYR A 1 458 ? 8.803 -20.443 9.865 1.00 93.19 458 TYR A O 1
ATOM 3776 N N . LEU A 1 459 ? 10.058 -18.878 8.860 1.00 93.81 459 LEU A N 1
ATOM 3777 C CA . LEU A 1 459 ? 9.745 -17.855 9.861 1.00 93.81 459 LEU A CA 1
ATOM 3778 C C . LEU A 1 459 ? 8.310 -17.330 9.752 1.00 93.81 459 LEU A C 1
ATOM 3780 O O . LEU A 1 459 ? 7.686 -17.088 10.783 1.00 93.81 459 LEU A O 1
ATOM 3784 N N . VAL A 1 460 ? 7.755 -17.185 8.548 1.00 93.19 460 VAL A N 1
ATOM 3785 C CA . VAL A 1 460 ? 6.349 -16.783 8.367 1.00 93.19 460 VAL A CA 1
ATOM 3786 C C . VAL A 1 460 ? 5.408 -17.840 8.951 1.00 93.19 460 VAL A C 1
ATOM 3788 O O . VAL A 1 460 ? 4.591 -17.533 9.825 1.00 93.19 460 VAL A O 1
ATOM 3791 N N . PHE A 1 461 ? 5.550 -19.094 8.518 1.00 93.06 461 PHE A N 1
ATOM 3792 C CA . PHE A 1 461 ? 4.675 -20.187 8.930 1.00 93.06 461 PHE A CA 1
ATOM 3793 C C . PHE A 1 461 ? 4.938 -20.629 10.372 1.00 93.06 461 PHE A C 1
ATOM 3795 O O . PHE A 1 461 ? 4.001 -20.753 11.154 1.00 93.06 461 PHE A O 1
ATOM 3802 N N . GLY A 1 462 ? 6.194 -20.843 10.755 1.00 93.56 462 GLY A N 1
ATOM 3803 C CA . GLY A 1 462 ? 6.562 -21.327 12.087 1.00 93.56 462 GLY A CA 1
ATOM 3804 C C . GLY A 1 462 ? 6.651 -20.227 13.145 1.00 93.56 462 GLY A C 1
ATOM 3805 O O . GLY A 1 462 ? 6.248 -20.438 14.284 1.00 93.56 462 GLY A O 1
ATOM 3806 N N . GLY A 1 463 ? 7.157 -19.047 12.784 1.00 92.38 463 GLY A N 1
ATOM 3807 C CA . GLY A 1 463 ? 7.409 -17.955 13.729 1.00 92.38 463 GLY A CA 1
ATOM 3808 C C . GLY A 1 463 ? 6.203 -17.056 14.006 1.00 92.38 463 GLY A C 1
ATOM 3809 O O . GLY A 1 463 ? 6.137 -16.460 15.079 1.00 92.38 463 GLY A O 1
ATOM 3810 N N . VAL A 1 464 ? 5.240 -16.961 13.080 1.00 94.44 464 VAL A N 1
ATOM 3811 C CA . VAL A 1 464 ? 4.056 -16.096 13.238 1.00 94.44 464 VAL A CA 1
ATOM 3812 C C . VAL A 1 464 ? 2.746 -16.865 13.090 1.00 94.44 464 VAL A C 1
ATOM 3814 O O . VAL A 1 464 ? 1.896 -16.774 13.976 1.00 94.44 464 VAL A O 1
ATOM 3817 N N . PHE A 1 465 ? 2.558 -17.635 12.013 1.00 94.06 465 PHE A N 1
ATOM 3818 C CA . PHE A 1 465 ? 1.270 -18.299 11.770 1.00 94.06 465 PHE A CA 1
ATOM 3819 C C . PHE A 1 465 ? 1.006 -19.399 12.793 1.00 94.06 465 PHE A C 1
ATOM 3821 O O . PHE A 1 465 ? -0.061 -19.414 13.393 1.00 94.06 465 PHE A O 1
ATOM 3828 N N . ALA A 1 466 ? 1.965 -20.296 13.023 1.00 94.56 466 ALA A N 1
ATOM 3829 C CA . ALA A 1 466 ? 1.825 -21.385 13.978 1.00 94.56 466 ALA A CA 1
ATOM 3830 C C . ALA A 1 466 ? 1.455 -20.881 15.386 1.00 94.56 466 ALA A C 1
ATOM 3832 O O . ALA A 1 466 ? 0.428 -21.330 15.892 1.00 94.56 466 ALA A O 1
ATOM 3833 N N . PRO A 1 467 ? 2.174 -19.926 16.016 1.00 93.56 467 PRO A N 1
ATOM 3834 C CA . PRO A 1 467 ? 1.775 -19.431 17.333 1.00 93.56 467 PRO A CA 1
ATOM 3835 C C . PRO A 1 467 ? 0.415 -18.722 17.305 1.00 93.56 467 PRO A C 1
ATOM 3837 O O . PRO A 1 467 ? -0.386 -18.935 18.211 1.00 93.56 467 PRO A O 1
ATOM 3840 N N . ALA A 1 468 ? 0.097 -17.940 16.267 1.00 92.94 468 ALA A N 1
ATOM 3841 C CA . ALA A 1 468 ? -1.206 -17.280 16.166 1.00 92.94 468 ALA A CA 1
ATOM 3842 C C . ALA A 1 468 ? -2.363 -18.289 16.036 1.00 92.94 468 ALA A C 1
ATOM 3844 O O . ALA A 1 468 ? -3.367 -18.176 16.739 1.00 92.94 468 ALA A O 1
ATOM 3845 N N . ILE A 1 469 ? -2.211 -19.308 15.186 1.00 92.50 469 ILE A N 1
ATOM 3846 C CA . ILE A 1 469 ? -3.198 -20.378 14.999 1.00 92.50 469 ILE A CA 1
ATOM 3847 C C . ILE A 1 469 ? -3.330 -21.198 16.281 1.00 92.50 469 ILE A C 1
ATOM 3849 O O . ILE A 1 469 ? -4.449 -21.444 16.718 1.00 92.50 469 ILE A O 1
ATOM 3853 N N . LEU A 1 470 ? -2.224 -21.571 16.931 1.00 92.88 470 LEU A N 1
ATOM 3854 C CA . LEU A 1 470 ? -2.254 -22.295 18.204 1.00 92.88 470 LEU A CA 1
ATOM 3855 C C . LEU A 1 470 ? -2.992 -21.500 19.286 1.00 92.88 470 LEU A C 1
ATOM 3857 O O . LEU A 1 470 ? -3.796 -22.077 20.013 1.00 92.88 470 LEU A O 1
ATOM 3861 N N . LEU A 1 471 ? -2.793 -20.181 19.362 1.00 91.56 471 LEU A N 1
ATOM 3862 C CA . LEU A 1 471 ? -3.533 -19.318 20.286 1.00 91.56 471 LEU A CA 1
ATOM 3863 C C . LEU A 1 471 ? -5.029 -19.297 19.970 1.00 91.56 471 LEU A C 1
ATOM 3865 O O . LEU A 1 471 ? -5.834 -19.446 20.886 1.00 91.56 471 LEU A O 1
ATOM 3869 N N . VAL A 1 472 ? -5.422 -19.188 18.700 1.00 90.69 472 VAL A N 1
ATOM 3870 C CA . VAL A 1 472 ? -6.839 -19.249 18.301 1.00 90.69 472 VAL A CA 1
ATOM 3871 C C . VAL A 1 472 ? -7.447 -20.624 18.608 1.00 90.69 472 VAL A C 1
ATOM 3873 O O . VAL A 1 472 ? -8.538 -20.697 19.164 1.00 90.69 472 VAL A O 1
ATOM 3876 N N . LEU A 1 473 ? -6.734 -21.719 18.334 1.00 90.56 473 LEU A N 1
ATOM 3877 C CA . LEU A 1 473 ? -7.182 -23.085 18.636 1.00 90.56 473 LEU A CA 1
ATOM 3878 C C . LEU A 1 473 ? -7.200 -23.396 20.140 1.00 90.56 473 LEU A C 1
ATOM 3880 O O . LEU A 1 473 ? -7.910 -24.300 20.574 1.00 90.56 473 LEU A O 1
ATOM 3884 N N . SER A 1 474 ? -6.461 -22.636 20.949 1.00 87.38 474 SER A N 1
ATOM 3885 C CA . SER A 1 474 ? -6.470 -22.758 22.410 1.00 87.38 474 SER A CA 1
ATOM 3886 C C . SER A 1 474 ? -7.778 -22.247 23.039 1.00 87.38 474 SER A C 1
ATOM 3888 O O . SER A 1 474 ? -8.175 -22.720 24.104 1.00 87.38 474 SER A O 1
ATOM 3890 N N . ILE A 1 475 ? -8.485 -21.334 22.360 1.00 87.00 475 ILE A N 1
ATOM 3891 C CA . ILE A 1 475 ? -9.732 -20.694 22.815 1.00 87.00 475 ILE A CA 1
ATOM 3892 C C . ILE A 1 475 ? -10.818 -21.708 23.223 1.00 87.00 475 ILE A C 1
ATOM 3894 O O . ILE A 1 475 ? -11.354 -21.556 24.323 1.00 87.00 475 ILE A O 1
ATOM 3898 N N . PRO A 1 476 ? -11.170 -22.721 22.403 1.00 84.56 476 PRO A N 1
ATOM 3899 C CA . PRO A 1 476 ? -12.175 -23.712 22.789 1.00 84.56 476 PRO A CA 1
ATOM 3900 C C . PRO A 1 476 ? -11.726 -24.637 23.930 1.00 84.56 476 PRO A C 1
ATOM 3902 O O . PRO A 1 476 ? -12.578 -25.141 24.667 1.00 84.56 476 PRO A O 1
ATOM 3905 N N . VAL A 1 477 ? -10.415 -24.865 24.070 1.00 84.19 477 VAL A N 1
ATOM 3906 C CA . VAL A 1 477 ? -9.823 -25.889 24.948 1.00 84.19 477 VAL A CA 1
ATOM 3907 C C . VAL A 1 477 ? -9.629 -25.392 26.382 1.00 84.19 477 VAL A C 1
ATOM 3909 O O . VAL A 1 477 ? -9.927 -26.120 27.332 1.00 84.19 477 VAL A O 1
ATOM 3912 N N . PHE A 1 478 ? -9.135 -24.166 26.556 1.00 81.19 478 PHE A N 1
ATOM 3913 C CA . PHE A 1 478 ? -8.829 -23.612 27.875 1.00 81.19 478 PHE A CA 1
ATOM 3914 C C . PHE A 1 478 ? -9.979 -22.773 28.430 1.00 81.19 478 PHE A C 1
ATOM 3916 O O . PHE A 1 478 ? -10.679 -22.067 27.701 1.00 81.19 478 PHE A O 1
ATOM 3923 N N . ARG A 1 479 ? -10.158 -22.822 29.754 1.00 69.62 479 ARG A N 1
ATOM 3924 C CA . ARG A 1 479 ? -11.067 -21.917 30.461 1.00 69.62 479 ARG A CA 1
ATOM 3925 C C . ARG A 1 479 ? -10.600 -20.471 30.276 1.00 69.62 479 ARG A C 1
ATOM 3927 O O . ARG A 1 479 ? -9.410 -20.166 30.340 1.00 69.62 479 ARG A O 1
ATOM 3934 N N . GLN A 1 480 ? -11.566 -19.597 30.015 1.00 69.00 480 GLN A N 1
ATOM 3935 C CA . GLN A 1 480 ? -11.337 -18.186 29.727 1.00 69.00 480 GLN A CA 1
ATOM 3936 C C . GLN A 1 480 ? -11.754 -17.320 30.904 1.00 69.00 480 GLN A C 1
ATOM 3938 O O . GLN A 1 480 ? -12.629 -17.699 31.684 1.00 69.00 480 GLN A O 1
ATOM 3943 N N . ASN A 1 481 ? -11.131 -16.147 31.013 1.00 66.31 481 ASN A N 1
ATOM 3944 C CA . ASN A 1 481 ? -11.498 -15.182 32.035 1.00 66.31 481 ASN A CA 1
ATOM 3945 C C . ASN A 1 481 ? -12.969 -14.756 31.827 1.00 66.31 481 ASN A C 1
ATOM 3947 O O . ASN A 1 481 ? -13.271 -14.206 30.763 1.00 66.31 481 ASN A O 1
ATOM 3951 N N . PRO A 1 482 ? -13.860 -14.966 32.814 1.00 60.31 482 PRO A N 1
ATOM 3952 C CA . PRO A 1 482 ? -15.283 -14.653 32.681 1.00 60.31 482 PRO A CA 1
ATOM 3953 C C . PRO A 1 482 ? -15.556 -13.160 32.450 1.00 60.31 482 PRO A C 1
ATOM 3955 O O . PRO A 1 482 ? -16.561 -12.822 31.840 1.00 60.31 482 PRO A O 1
ATOM 3958 N N . ARG A 1 483 ? -14.640 -12.261 32.846 1.00 58.53 483 ARG A N 1
ATOM 3959 C CA . ARG A 1 483 ? -14.767 -10.814 32.587 1.00 58.53 483 ARG A CA 1
ATOM 3960 C C . ARG A 1 483 ? -14.478 -10.418 31.134 1.00 58.53 483 ARG A C 1
ATOM 3962 O O . ARG A 1 483 ? -14.801 -9.307 30.736 1.00 58.53 483 ARG A O 1
ATOM 3969 N N . LYS A 1 484 ? -13.795 -11.271 30.359 1.00 65.19 484 LYS A N 1
ATOM 3970 C CA . LYS A 1 484 ? -13.400 -10.998 28.963 1.00 65.19 484 LYS A CA 1
ATOM 3971 C C . LYS A 1 484 ? -13.459 -12.282 28.125 1.00 65.19 484 LYS A C 1
ATOM 3973 O O . LYS A 1 484 ? -12.397 -12.793 27.737 1.00 65.19 484 LYS A O 1
ATOM 3978 N N . PRO A 1 485 ? -14.662 -12.828 27.869 1.00 71.06 485 PRO A N 1
ATOM 3979 C CA . PRO A 1 485 ? -14.815 -14.017 27.044 1.00 71.06 485 PRO A CA 1
ATOM 3980 C C . PRO A 1 485 ? -14.353 -13.737 25.609 1.00 71.06 485 PRO A C 1
ATOM 3982 O O . PRO A 1 485 ? -14.524 -12.644 25.067 1.00 71.06 485 PRO A O 1
ATOM 3985 N N . ARG A 1 486 ? -13.721 -14.733 24.992 1.00 80.56 486 ARG A N 1
ATOM 3986 C CA . ARG A 1 486 ? -13.169 -14.673 23.637 1.00 80.56 486 ARG A CA 1
ATOM 3987 C C . ARG A 1 486 ? -13.860 -15.718 22.783 1.00 80.56 486 ARG A C 1
ATOM 3989 O O . ARG A 1 486 ? -13.785 -16.909 23.081 1.00 80.56 486 ARG A O 1
ATOM 3996 N N . PHE A 1 487 ? -14.461 -15.267 21.691 1.00 85.06 487 PHE A N 1
ATOM 3997 C CA . PHE A 1 487 ? -15.138 -16.141 20.743 1.00 85.06 487 PHE A CA 1
ATOM 3998 C C . PHE A 1 487 ? -14.314 -16.305 19.471 1.00 85.06 487 PHE A C 1
ATOM 4000 O O . PHE A 1 487 ? -13.893 -15.319 18.853 1.00 85.06 487 PHE A O 1
ATOM 4007 N N . MET A 1 488 ? -14.092 -17.553 19.070 1.00 89.00 488 MET A N 1
ATOM 4008 C CA . MET A 1 488 ? -13.270 -17.915 17.921 1.00 89.00 488 MET A CA 1
ATOM 4009 C C . MET A 1 488 ? -13.875 -17.362 16.629 1.00 89.00 488 MET A C 1
ATOM 4011 O O . MET A 1 488 ? -13.164 -16.738 15.843 1.00 89.00 488 MET A O 1
ATOM 4015 N N . VAL A 1 489 ? -15.185 -17.526 16.430 1.00 89.81 489 VAL A N 1
ATOM 4016 C CA . VAL A 1 489 ? -15.907 -17.049 15.241 1.00 89.81 489 VAL A CA 1
ATOM 4017 C C . VAL A 1 489 ? -15.805 -15.533 15.085 1.00 89.81 489 VAL A C 1
ATOM 4019 O O . VAL A 1 489 ? -15.624 -15.039 13.974 1.00 89.81 489 VAL A O 1
ATOM 4022 N N . ILE A 1 490 ? -15.860 -14.780 16.185 1.00 87.69 490 ILE A N 1
ATOM 4023 C CA . ILE A 1 490 ? -15.827 -13.312 16.142 1.00 87.69 490 ILE A CA 1
ATOM 4024 C C . ILE A 1 490 ? -14.410 -12.808 15.840 1.00 87.69 490 ILE A C 1
ATOM 4026 O O . ILE A 1 490 ? -14.234 -11.879 15.048 1.00 87.69 490 ILE A O 1
ATOM 4030 N N . ILE A 1 491 ? -13.388 -13.451 16.414 1.00 90.19 491 ILE A N 1
ATOM 4031 C CA . ILE A 1 491 ? -11.986 -13.188 16.058 1.00 90.19 491 ILE A CA 1
ATOM 4032 C C . ILE A 1 491 ? -11.770 -13.503 14.574 1.00 90.19 491 ILE A C 1
ATOM 4034 O O . ILE A 1 491 ? -11.251 -12.665 13.837 1.00 90.19 491 ILE A O 1
ATOM 4038 N N . LEU A 1 492 ? -12.233 -14.669 14.112 1.00 92.00 492 LEU A N 1
ATOM 4039 C CA . LEU A 1 492 ? -12.099 -15.097 12.723 1.00 92.00 492 LEU A CA 1
ATOM 4040 C C . LEU A 1 492 ? -12.812 -14.141 11.759 1.00 92.00 492 LEU A C 1
ATOM 4042 O O . LEU A 1 492 ? -12.227 -13.768 10.748 1.00 92.00 492 LEU A O 1
ATOM 4046 N N . LYS A 1 493 ? -14.023 -13.673 12.091 1.00 91.56 493 LYS A N 1
ATOM 4047 C CA . LYS A 1 493 ? -14.758 -12.657 11.319 1.00 91.56 493 LYS A CA 1
ATOM 4048 C C . LYS A 1 493 ? -13.909 -11.409 11.120 1.00 91.56 493 LYS A C 1
ATOM 4050 O O . LYS A 1 493 ? -13.775 -10.933 9.995 1.00 91.56 493 LYS A O 1
ATOM 4055 N N . ARG A 1 494 ? -13.320 -10.886 12.198 1.00 90.88 494 ARG A N 1
ATOM 4056 C CA . ARG A 1 494 ? -12.517 -9.661 12.144 1.00 90.88 494 ARG A CA 1
ATOM 4057 C C . ARG A 1 494 ? -11.250 -9.849 11.313 1.00 90.88 494 ARG A C 1
ATOM 4059 O O . ARG A 1 494 ? -10.969 -9.000 10.467 1.00 90.88 494 ARG A O 1
ATOM 4066 N N . VAL A 1 495 ? -10.528 -10.952 11.519 1.00 93.00 495 VAL A N 1
ATOM 4067 C CA . VAL A 1 495 ? -9.297 -11.273 10.779 1.00 93.00 495 VAL A CA 1
ATOM 4068 C C . VAL A 1 495 ? -9.586 -11.507 9.299 1.00 93.00 495 VAL A C 1
ATOM 4070 O O . VAL A 1 495 ? -8.928 -10.911 8.454 1.00 93.00 495 VAL A O 1
ATOM 4073 N N . LEU A 1 496 ? -10.593 -12.316 8.964 1.00 94.31 496 LEU A N 1
ATOM 4074 C CA . LEU A 1 496 ? -10.953 -12.602 7.575 1.00 94.31 496 LEU A CA 1
ATOM 4075 C C . LEU A 1 496 ? -11.449 -11.359 6.838 1.00 94.31 496 LEU A C 1
ATOM 4077 O O . LEU A 1 496 ? -11.089 -11.170 5.677 1.00 94.31 496 LEU A O 1
ATOM 4081 N N . LEU A 1 497 ? -12.230 -10.496 7.493 1.00 93.50 497 LEU A N 1
ATOM 4082 C CA . LEU A 1 497 ? -12.657 -9.226 6.907 1.00 93.50 497 LEU A CA 1
ATOM 4083 C C . LEU A 1 497 ? -11.454 -8.315 6.634 1.00 93.50 497 LEU A C 1
ATOM 4085 O O . LEU A 1 497 ? -11.327 -7.780 5.534 1.00 93.50 497 LEU A O 1
ATOM 4089 N N . HIS A 1 498 ? -10.551 -8.192 7.609 1.00 94.06 498 HIS A N 1
ATOM 4090 C CA . HIS A 1 498 ? -9.332 -7.400 7.477 1.00 94.06 498 HIS A CA 1
ATOM 4091 C C . HIS A 1 498 ? -8.460 -7.891 6.311 1.00 94.06 498 HIS A C 1
ATOM 4093 O O . HIS A 1 498 ? -8.103 -7.112 5.424 1.00 94.06 498 HIS A O 1
ATOM 4099 N N . LEU A 1 499 ? -8.188 -9.200 6.270 1.00 95.00 499 LEU A N 1
ATOM 4100 C CA . LEU A 1 499 ? -7.431 -9.839 5.195 1.00 95.00 499 LEU A CA 1
ATOM 4101 C C . LEU A 1 499 ? -8.118 -9.655 3.844 1.00 95.00 499 LEU A C 1
ATOM 4103 O O . LEU A 1 499 ? -7.454 -9.322 2.872 1.00 95.00 499 LEU A O 1
ATOM 4107 N N . SER A 1 500 ? -9.439 -9.814 3.763 1.00 95.19 500 SER A N 1
ATOM 4108 C CA . SER A 1 500 ? -10.162 -9.672 2.493 1.00 95.19 500 SER A CA 1
ATOM 4109 C C . SER A 1 500 ? -10.067 -8.255 1.934 1.00 95.19 500 SER A C 1
ATOM 4111 O O . SER A 1 500 ? -9.845 -8.084 0.736 1.00 95.19 500 SER A O 1
ATOM 4113 N N . ILE A 1 501 ? -10.152 -7.226 2.782 1.00 93.75 501 ILE A N 1
ATOM 4114 C CA . ILE A 1 501 ? -9.980 -5.834 2.344 1.00 93.75 501 ILE A CA 1
ATOM 4115 C C . ILE A 1 501 ? -8.528 -5.579 1.904 1.00 93.75 501 ILE A C 1
ATOM 4117 O O . ILE A 1 501 ? -8.306 -5.031 0.825 1.00 93.75 501 ILE A O 1
ATOM 4121 N N . ALA A 1 502 ? -7.537 -6.023 2.685 1.00 93.75 502 ALA A N 1
ATOM 4122 C CA . ALA A 1 502 ? -6.122 -5.856 2.339 1.00 93.75 502 ALA A CA 1
ATOM 4123 C C . ALA A 1 502 ? -5.763 -6.556 1.015 1.00 93.75 502 ALA A C 1
ATOM 4125 O O . ALA A 1 502 ? -5.113 -5.972 0.146 1.00 93.75 502 ALA A O 1
ATOM 4126 N N . LEU A 1 503 ? -6.237 -7.789 0.830 1.00 93.38 503 LEU A N 1
ATOM 4127 C CA . LEU A 1 503 ? -6.037 -8.557 -0.394 1.00 93.38 503 LEU A CA 1
ATOM 4128 C C . LEU A 1 503 ? -6.808 -7.958 -1.578 1.00 93.38 503 LEU A C 1
ATOM 4130 O O . LEU A 1 503 ? -6.316 -8.029 -2.698 1.00 93.38 503 LEU A O 1
ATOM 4134 N N . SER A 1 504 ? -7.960 -7.316 -1.357 1.00 93.38 504 SER A N 1
ATOM 4135 C CA . SER A 1 504 ? -8.672 -6.582 -2.414 1.00 93.38 504 SER A CA 1
ATOM 4136 C C . SER A 1 504 ? -7.826 -5.437 -2.962 1.00 93.38 504 SER A C 1
ATOM 4138 O O . SER A 1 504 ? -7.681 -5.314 -4.177 1.00 93.38 504 SER A O 1
ATOM 4140 N N . PHE A 1 505 ? -7.222 -4.630 -2.082 1.00 92.31 505 PHE A N 1
ATOM 4141 C CA . PHE A 1 505 ? -6.323 -3.556 -2.512 1.00 92.31 505 PHE A CA 1
ATOM 4142 C C . PHE A 1 505 ? -5.120 -4.102 -3.274 1.00 92.31 505 PHE A C 1
ATOM 4144 O O . PHE A 1 505 ? -4.800 -3.589 -4.341 1.00 92.31 505 PHE A O 1
ATOM 4151 N N . ARG A 1 506 ? -4.523 -5.193 -2.785 1.00 91.69 506 ARG A N 1
ATOM 4152 C CA . ARG A 1 506 ? -3.430 -5.896 -3.464 1.00 91.69 506 ARG A CA 1
ATOM 4153 C C . ARG A 1 506 ? -3.811 -6.370 -4.868 1.00 91.69 506 ARG A C 1
ATOM 4155 O O . ARG A 1 506 ? -3.071 -6.071 -5.799 1.00 91.69 506 ARG A O 1
ATOM 4162 N N . ILE A 1 507 ? -4.953 -7.048 -5.029 1.00 92.06 507 ILE A N 1
ATOM 4163 C CA . ILE A 1 507 ? -5.434 -7.528 -6.338 1.00 92.06 507 ILE A CA 1
ATOM 4164 C C . ILE A 1 507 ? -5.564 -6.374 -7.317 1.00 92.06 507 ILE A C 1
ATOM 4166 O O . ILE A 1 507 ? -5.041 -6.441 -8.425 1.00 92.06 507 ILE A O 1
ATOM 4170 N N . ILE A 1 508 ? -6.236 -5.299 -6.906 1.00 91.38 508 ILE A N 1
ATOM 4171 C CA . ILE A 1 508 ? -6.450 -4.165 -7.800 1.00 91.38 508 ILE A CA 1
ATOM 4172 C C . ILE A 1 508 ? -5.107 -3.518 -8.161 1.00 91.38 508 ILE A C 1
ATOM 4174 O O . ILE A 1 508 ? -4.889 -3.214 -9.328 1.00 91.38 508 ILE A O 1
ATOM 4178 N N . SER A 1 509 ? -4.178 -3.377 -7.210 1.00 90.06 509 SER A N 1
ATOM 4179 C CA . SER A 1 509 ? -2.859 -2.794 -7.470 1.00 90.06 509 SER A CA 1
ATOM 4180 C C . SER A 1 509 ? -2.085 -3.521 -8.573 1.00 90.06 509 SER A C 1
ATOM 4182 O O . SER A 1 509 ? -1.695 -2.878 -9.544 1.00 90.06 509 SER A O 1
ATOM 4184 N N . PHE A 1 510 ? -1.904 -4.842 -8.471 1.00 87.88 510 PHE A N 1
ATOM 4185 C CA . PHE A 1 510 ? -1.119 -5.586 -9.467 1.00 87.88 510 PHE A CA 1
ATOM 4186 C C . PHE A 1 510 ? -1.870 -5.845 -10.785 1.00 87.88 510 PHE A C 1
ATOM 4188 O O . PHE A 1 510 ? -1.256 -6.218 -11.782 1.00 87.88 510 PHE A O 1
ATOM 4195 N N . MET A 1 511 ? -3.199 -5.683 -10.804 1.00 90.00 511 MET A N 1
ATOM 4196 C CA . MET A 1 511 ? -4.010 -5.775 -12.027 1.00 90.00 511 MET A CA 1
ATOM 4197 C C . MET A 1 511 ? -4.024 -4.468 -12.817 1.00 90.00 511 MET A C 1
ATOM 4199 O O . MET A 1 511 ? -4.160 -4.485 -14.037 1.00 90.00 511 MET A O 1
ATOM 4203 N N . VAL A 1 512 ? -3.895 -3.337 -12.128 1.00 91.44 512 VAL A N 1
ATOM 4204 C CA . VAL A 1 512 ? -3.896 -2.013 -12.749 1.00 91.44 512 VAL A CA 1
ATOM 4205 C C . VAL A 1 512 ? -2.519 -1.667 -13.324 1.00 91.44 512 VAL A C 1
ATOM 4207 O O . VAL A 1 512 ? -2.448 -1.139 -14.433 1.00 91.44 512 VAL A O 1
ATOM 4210 N N . THR A 1 513 ? -1.437 -2.008 -12.624 1.00 90.69 513 THR A N 1
ATOM 4211 C CA . THR A 1 513 ? -0.062 -1.828 -13.111 1.00 90.69 513 THR A CA 1
ATOM 4212 C C . THR A 1 513 ? 0.745 -3.074 -12.770 1.00 90.69 513 THR A C 1
ATOM 4214 O O . THR A 1 513 ? 0.821 -3.471 -11.607 1.00 90.69 513 THR A O 1
ATOM 4217 N N . ALA A 1 514 ? 1.347 -3.702 -13.779 1.00 90.44 514 ALA A N 1
ATOM 4218 C CA . ALA A 1 514 ? 2.127 -4.917 -13.592 1.00 90.44 514 ALA A CA 1
ATOM 4219 C C . ALA A 1 514 ? 3.609 -4.572 -13.436 1.00 90.44 514 ALA A C 1
ATOM 4221 O O . ALA A 1 514 ? 4.246 -4.057 -14.359 1.00 90.44 514 ALA A O 1
ATOM 4222 N N . LEU A 1 515 ? 4.160 -4.893 -12.269 1.00 88.81 515 LEU A N 1
ATOM 4223 C CA . LEU A 1 515 ? 5.586 -4.783 -11.995 1.00 88.81 515 LEU A CA 1
ATOM 4224 C C . LEU A 1 515 ? 6.290 -6.124 -12.319 1.00 88.81 515 LEU A C 1
ATOM 4226 O O . LEU A 1 515 ? 5.675 -7.195 -12.197 1.00 88.81 515 LEU A O 1
ATOM 4230 N N . PRO A 1 516 ? 7.563 -6.103 -12.757 1.00 89.12 516 PRO A N 1
ATOM 4231 C CA . PRO A 1 516 ? 8.342 -7.310 -13.036 1.00 89.12 516 PRO A CA 1
ATOM 4232 C C . PRO A 1 516 ? 8.704 -8.066 -11.756 1.00 89.12 516 PRO A C 1
ATOM 4234 O O . PRO A 1 516 ? 9.088 -7.467 -10.763 1.00 89.12 516 PRO A O 1
ATOM 4237 N N . GLY A 1 517 ? 8.633 -9.400 -11.775 1.00 88.44 517 GLY A N 1
ATOM 4238 C CA . GLY A 1 517 ? 8.940 -10.217 -10.598 1.00 88.44 517 GLY A CA 1
ATOM 4239 C C . GLY A 1 517 ? 10.450 -10.271 -10.308 1.00 88.44 517 GLY A C 1
ATOM 4240 O O . GLY A 1 517 ? 11.206 -10.667 -11.199 1.00 88.44 517 GLY A O 1
ATOM 4241 N N . PRO A 1 518 ? 10.918 -9.959 -9.082 1.00 88.94 518 PRO A N 1
ATOM 4242 C CA . PRO A 1 518 ? 12.348 -9.975 -8.752 1.00 88.94 518 PRO A CA 1
ATOM 4243 C C . PRO A 1 518 ? 12.921 -11.387 -8.547 1.00 88.94 518 PRO A C 1
ATOM 4245 O O . PRO A 1 518 ? 14.143 -11.572 -8.560 1.00 88.94 518 PRO A O 1
ATOM 4248 N N . ALA A 1 519 ? 12.051 -12.383 -8.364 1.00 89.00 519 ALA A N 1
ATOM 4249 C CA . ALA A 1 519 ? 12.445 -13.745 -8.042 1.00 89.00 519 ALA A CA 1
ATOM 4250 C C . ALA A 1 519 ? 13.175 -14.435 -9.205 1.00 89.00 519 ALA A C 1
ATOM 4252 O O . ALA A 1 519 ? 12.940 -14.157 -10.385 1.00 89.00 519 ALA A O 1
ATOM 4253 N N . ARG A 1 520 ? 14.063 -15.381 -8.874 1.00 87.38 520 ARG A N 1
ATOM 4254 C CA . ARG A 1 520 ? 14.928 -16.077 -9.845 1.00 87.38 520 ARG A CA 1
ATOM 4255 C C . ARG A 1 520 ? 14.163 -16.800 -10.948 1.00 87.38 520 ARG A C 1
ATOM 4257 O O . ARG A 1 520 ? 14.622 -16.824 -12.086 1.00 87.38 520 ARG A O 1
ATOM 4264 N N . HIS A 1 521 ? 13.021 -17.389 -10.613 1.00 86.81 521 HIS A N 1
ATOM 4265 C CA . HIS A 1 521 ? 12.168 -18.098 -11.564 1.00 86.81 521 HIS A CA 1
ATOM 4266 C C . HIS A 1 521 ? 11.349 -17.154 -12.453 1.00 86.81 521 HIS A C 1
ATOM 4268 O O . HIS A 1 521 ? 10.856 -17.592 -13.484 1.00 86.81 521 HIS A O 1
ATOM 4274 N N . CYS A 1 522 ? 11.244 -15.868 -12.098 1.00 88.00 522 CYS A N 1
ATOM 4275 C CA . CYS A 1 522 ? 10.480 -14.863 -12.845 1.00 88.00 522 CYS A CA 1
ATOM 4276 C C . CYS A 1 522 ? 11.352 -13.996 -13.761 1.00 88.00 522 CYS A C 1
ATOM 4278 O O . CYS A 1 522 ? 10.920 -13.612 -14.858 1.00 88.00 522 CYS A O 1
ATOM 4280 N N . ARG A 1 523 ? 12.581 -13.696 -13.320 1.00 87.31 523 ARG A N 1
ATOM 4281 C CA . ARG A 1 523 ? 13.498 -12.807 -14.039 1.00 87.31 523 ARG A CA 1
ATOM 4282 C C . ARG A 1 523 ? 14.068 -13.452 -15.314 1.00 87.31 523 ARG A C 1
ATOM 4284 O O . ARG A 1 523 ? 14.271 -14.672 -15.342 1.00 87.31 523 ARG A O 1
ATOM 4291 N N . PRO A 1 524 ? 14.363 -12.654 -16.356 1.00 87.50 524 PRO A N 1
ATOM 4292 C CA . PRO A 1 524 ? 15.114 -13.118 -17.519 1.00 87.50 524 PRO A CA 1
ATOM 4293 C C . PRO A 1 524 ? 16.499 -13.653 -17.122 1.00 87.50 524 PRO A C 1
ATOM 4295 O O . PRO A 1 524 ? 17.127 -13.135 -16.195 1.00 87.50 524 PRO A O 1
ATOM 4298 N N . MET A 1 525 ? 16.974 -14.687 -17.819 1.00 88.06 525 MET A N 1
ATOM 4299 C CA . MET A 1 525 ? 18.350 -15.181 -17.707 1.00 88.06 525 MET A CA 1
ATOM 4300 C C . MET A 1 525 ? 19.189 -14.622 -18.855 1.00 88.06 525 MET A C 1
ATOM 4302 O O . MET A 1 525 ? 18.657 -14.393 -19.938 1.00 88.06 525 MET A O 1
ATOM 4306 N N . PHE A 1 526 ? 20.485 -14.417 -18.627 1.00 87.44 526 PHE A N 1
ATOM 4307 C CA . PHE A 1 526 ? 21.401 -13.866 -19.626 1.00 87.44 526 PHE A CA 1
ATOM 4308 C C . PHE A 1 526 ? 22.549 -14.836 -19.894 1.00 87.44 526 PHE A C 1
ATOM 4310 O O . PHE A 1 526 ? 23.062 -15.450 -18.957 1.00 87.44 526 PHE A O 1
ATOM 4317 N N . ASP A 1 527 ? 22.964 -14.948 -21.156 1.00 88.00 527 ASP A N 1
ATOM 4318 C CA . ASP A 1 527 ? 24.232 -15.588 -21.506 1.00 88.00 527 ASP A CA 1
ATOM 4319 C C . ASP A 1 527 ? 25.387 -14.617 -21.224 1.00 88.00 527 ASP A C 1
ATOM 4321 O O . ASP A 1 527 ? 25.510 -13.567 -21.861 1.00 88.00 527 ASP A O 1
ATOM 4325 N N . GLU A 1 528 ? 26.237 -14.976 -20.261 1.00 88.44 528 GLU A N 1
ATOM 4326 C CA . GLU A 1 528 ? 27.392 -14.176 -19.844 1.00 88.44 528 GLU A CA 1
ATOM 4327 C C . GLU A 1 528 ? 28.360 -13.895 -21.001 1.00 88.44 528 GLU A C 1
ATOM 4329 O O . GLU A 1 528 ? 28.945 -12.813 -21.053 1.00 88.44 528 GLU A O 1
ATOM 4334 N N . LYS A 1 529 ? 28.505 -14.827 -21.955 1.00 88.25 529 LYS A N 1
ATOM 4335 C CA . LYS A 1 529 ? 29.394 -14.645 -23.114 1.00 88.25 529 LYS A CA 1
ATOM 4336 C C . LYS A 1 529 ? 28.856 -13.577 -24.057 1.00 88.25 529 LYS A C 1
ATOM 4338 O O . LYS A 1 529 ? 29.566 -12.634 -24.385 1.00 88.25 529 LYS A O 1
ATOM 4343 N N . CYS A 1 530 ? 27.577 -13.677 -24.413 1.00 87.00 530 CYS A N 1
ATOM 4344 C CA . CYS A 1 530 ? 26.913 -12.674 -25.242 1.00 87.00 530 CYS A CA 1
ATOM 4345 C C . CYS A 1 530 ? 26.934 -11.288 -24.583 1.00 87.00 530 CYS A C 1
ATOM 4347 O O . CYS A 1 530 ? 27.151 -10.286 -25.265 1.00 87.00 530 CYS A O 1
ATOM 4349 N N . LEU A 1 531 ? 26.731 -11.227 -23.260 1.00 86.06 531 LEU A N 1
ATOM 4350 C CA . LEU A 1 531 ? 26.719 -9.973 -22.510 1.00 86.06 531 LEU A CA 1
ATOM 4351 C C . LEU A 1 531 ? 28.099 -9.300 -22.492 1.00 86.06 531 LEU A C 1
ATOM 4353 O O . LEU A 1 531 ? 28.179 -8.075 -22.570 1.00 86.06 531 LEU A O 1
ATOM 4357 N N . ALA A 1 532 ? 29.175 -10.090 -22.419 1.00 85.62 532 ALA A N 1
ATOM 4358 C CA . ALA A 1 532 ? 30.542 -9.589 -22.536 1.00 85.62 532 ALA A CA 1
ATOM 4359 C C . ALA A 1 532 ? 30.829 -9.014 -23.934 1.00 85.62 532 ALA A C 1
ATOM 4361 O O . ALA A 1 532 ? 31.490 -7.980 -24.039 1.00 85.62 532 ALA A O 1
ATOM 4362 N N . ASP A 1 533 ? 30.285 -9.636 -24.984 1.00 85.56 533 ASP A N 1
ATOM 4363 C CA . ASP A 1 533 ? 30.439 -9.186 -26.373 1.00 85.56 533 ASP A CA 1
ATOM 4364 C C . ASP A 1 533 ? 29.553 -7.967 -26.708 1.00 85.56 533 ASP A C 1
ATOM 4366 O O . ASP A 1 533 ? 29.896 -7.167 -27.580 1.00 85.56 533 ASP A O 1
ATOM 4370 N N . ASN A 1 534 ? 28.427 -7.786 -26.004 1.00 79.50 534 ASN A N 1
ATOM 4371 C CA . ASN A 1 534 ? 27.432 -6.736 -26.261 1.00 79.50 534 ASN A CA 1
ATOM 4372 C C . ASN A 1 534 ? 27.060 -5.947 -24.987 1.00 79.50 534 ASN A C 1
ATOM 4374 O O . ASN A 1 534 ? 25.890 -5.915 -24.591 1.00 79.50 534 ASN A O 1
ATOM 4378 N N . PRO A 1 535 ? 28.009 -5.231 -24.354 1.00 73.56 535 PRO A N 1
ATOM 4379 C CA . PRO A 1 535 ? 27.771 -4.545 -23.080 1.00 73.56 535 PRO A CA 1
ATOM 4380 C C . PRO A 1 535 ? 26.749 -3.399 -23.170 1.00 73.56 535 PRO A C 1
ATOM 4382 O O . PRO A 1 535 ? 26.241 -2.943 -22.148 1.00 73.56 535 PRO A O 1
ATOM 4385 N N . GLY A 1 536 ? 26.458 -2.910 -24.380 1.00 69.88 536 GLY A N 1
ATOM 4386 C CA . GLY A 1 536 ? 25.522 -1.811 -24.624 1.00 69.88 536 GLY A CA 1
ATOM 4387 C C . GLY A 1 536 ? 24.065 -2.224 -24.843 1.00 69.88 536 GLY A C 1
ATOM 4388 O O . GLY A 1 536 ? 23.218 -1.338 -24.878 1.00 69.88 536 GLY A O 1
ATOM 4389 N N . ASN A 1 537 ? 23.760 -3.518 -25.016 1.00 69.94 537 ASN A N 1
ATOM 4390 C CA . ASN A 1 537 ? 22.385 -3.985 -25.213 1.00 69.94 537 ASN A CA 1
ATOM 4391 C C . ASN A 1 537 ? 22.166 -5.405 -24.642 1.00 69.94 537 ASN A C 1
ATOM 4393 O O . ASN A 1 537 ? 22.322 -6.396 -25.361 1.00 69.94 537 ASN A O 1
ATOM 4397 N N . PRO A 1 538 ? 21.754 -5.526 -23.367 1.00 76.38 538 PRO A N 1
ATOM 4398 C CA . PRO A 1 538 ? 21.571 -6.817 -22.708 1.00 76.38 538 PRO A CA 1
ATOM 4399 C C . PRO A 1 538 ? 20.348 -7.599 -23.211 1.00 76.38 538 PRO A C 1
ATOM 4401 O O . PRO A 1 538 ? 20.255 -8.799 -22.957 1.00 76.38 538 PRO A O 1
ATOM 4404 N N . THR A 1 539 ? 19.406 -6.964 -23.923 1.00 77.69 539 THR A N 1
ATOM 4405 C CA . THR A 1 539 ? 18.167 -7.625 -24.383 1.00 77.69 539 THR A CA 1
ATOM 4406 C C . THR A 1 539 ? 18.427 -8.726 -25.414 1.00 77.69 539 THR A C 1
ATOM 4408 O O . THR A 1 539 ? 17.719 -9.729 -25.430 1.00 77.69 539 THR A O 1
ATOM 4411 N N . LEU A 1 540 ? 19.488 -8.588 -26.217 1.00 78.56 540 LEU A N 1
ATOM 4412 C CA . LEU A 1 540 ? 19.905 -9.577 -27.218 1.00 78.56 540 LEU A CA 1
ATOM 4413 C C . LEU A 1 540 ? 20.409 -10.883 -26.597 1.00 78.56 540 LEU A C 1
ATOM 4415 O O . LEU A 1 540 ? 20.358 -11.932 -27.232 1.00 78.56 540 LEU A O 1
ATOM 4419 N N . CYS A 1 541 ? 20.897 -10.811 -25.362 1.00 84.69 541 CYS A N 1
ATOM 4420 C CA . CYS A 1 541 ? 21.545 -11.920 -24.672 1.00 84.69 541 CYS A CA 1
ATOM 4421 C C . CYS A 1 541 ? 20.595 -12.678 -23.740 1.00 84.69 541 CYS A C 1
ATOM 4423 O O . CYS A 1 541 ? 21.048 -13.487 -22.928 1.00 84.69 541 CYS A O 1
ATOM 4425 N N . VAL A 1 542 ? 19.290 -12.400 -23.823 1.00 85.88 542 VAL A N 1
ATOM 4426 C CA . VAL A 1 542 ? 18.268 -13.046 -22.997 1.00 85.88 542 VAL A CA 1
ATOM 4427 C C . VAL A 1 542 ? 18.049 -14.486 -23.458 1.00 85.88 542 VAL A C 1
ATOM 4429 O O . VAL A 1 542 ? 17.706 -14.750 -24.609 1.00 85.88 542 VAL A O 1
ATOM 4432 N N . VAL A 1 543 ? 18.194 -15.422 -22.525 1.00 86.75 543 VAL A N 1
ATOM 4433 C CA . VAL A 1 543 ? 17.965 -16.858 -22.716 1.00 86.75 543 VAL A CA 1
ATOM 4434 C C . VAL A 1 543 ? 16.645 -17.255 -22.038 1.00 86.75 543 VAL A C 1
ATOM 4436 O O . VAL A 1 543 ? 16.331 -16.734 -20.960 1.00 86.75 543 VAL A O 1
ATOM 4439 N N . PRO A 1 544 ? 15.858 -18.185 -22.619 1.00 85.00 544 PRO A N 1
ATOM 4440 C CA . PRO A 1 544 ? 14.656 -18.704 -21.976 1.00 85.00 544 PRO A CA 1
ATOM 4441 C C . PRO A 1 544 ? 14.950 -19.274 -20.582 1.00 85.00 544 PRO A C 1
ATOM 4443 O O . PRO A 1 544 ? 15.792 -20.156 -20.421 1.00 85.00 544 PRO A O 1
ATOM 4446 N N . ASN A 1 545 ? 14.233 -18.787 -19.570 1.00 88.94 545 ASN A N 1
ATOM 4447 C CA . ASN A 1 545 ? 14.345 -19.284 -18.201 1.00 88.94 545 ASN A CA 1
ATOM 4448 C C . ASN A 1 545 ? 13.503 -20.572 -18.046 1.00 88.94 545 ASN A C 1
ATOM 4450 O O . ASN A 1 545 ? 12.278 -20.494 -18.156 1.00 88.94 545 ASN A O 1
ATOM 4454 N N . PRO A 1 546 ? 14.101 -21.745 -17.758 1.00 86.44 546 PRO A N 1
ATOM 4455 C CA . PRO A 1 546 ? 13.372 -23.017 -17.677 1.00 86.44 546 PRO A CA 1
ATOM 4456 C C . PRO A 1 546 ? 12.408 -23.108 -16.481 1.00 86.44 546 PRO A C 1
ATOM 4458 O O . PRO A 1 546 ? 11.503 -23.948 -16.475 1.00 86.44 546 PRO A O 1
ATOM 4461 N N . TYR A 1 547 ? 12.593 -22.260 -15.466 1.00 85.50 547 TYR A N 1
ATOM 4462 C CA . TYR A 1 547 ? 11.731 -22.190 -14.283 1.00 85.50 547 TYR A CA 1
ATOM 4463 C C . TYR A 1 547 ? 10.531 -21.258 -14.481 1.00 85.50 547 TYR A C 1
ATOM 4465 O O . TYR A 1 547 ? 9.589 -21.299 -13.691 1.00 85.50 547 TYR A O 1
ATOM 4473 N N . PHE A 1 548 ? 10.537 -20.449 -15.544 1.00 86.94 548 PHE A N 1
ATOM 4474 C CA . PHE A 1 548 ? 9.441 -19.550 -15.868 1.00 86.94 548 PHE A CA 1
ATOM 4475 C C . PHE A 1 548 ? 8.344 -20.305 -16.628 1.00 86.94 548 PHE A C 1
ATOM 4477 O O . PHE A 1 548 ? 8.439 -20.532 -17.834 1.00 86.94 548 PHE A O 1
ATOM 4484 N N . LYS A 1 549 ? 7.298 -20.708 -15.907 1.00 86.06 549 LYS A N 1
ATOM 4485 C CA . LYS A 1 549 ? 6.176 -21.510 -16.413 1.00 86.06 549 LYS A CA 1
ATOM 4486 C C . LYS A 1 549 ? 4.854 -20.799 -16.107 1.00 86.06 549 LYS A C 1
ATOM 4488 O O . LYS A 1 549 ? 4.209 -21.135 -15.114 1.00 86.06 549 LYS A O 1
ATOM 4493 N N . PRO A 1 550 ? 4.471 -19.788 -16.907 1.00 85.69 550 PRO A N 1
ATOM 4494 C CA . PRO A 1 550 ? 3.207 -19.095 -16.705 1.00 85.69 550 PRO A CA 1
ATOM 4495 C C . PRO A 1 550 ? 2.031 -20.069 -16.889 1.00 85.69 550 PRO A C 1
ATOM 4497 O O . PRO A 1 550 ? 2.091 -20.929 -17.772 1.00 85.69 550 PRO A O 1
ATOM 4500 N N . PRO A 1 551 ? 0.972 -19.956 -16.069 1.00 85.06 551 PRO A N 1
ATOM 4501 C CA . PRO A 1 551 ? -0.169 -20.858 -16.142 1.00 85.06 551 PRO A CA 1
ATOM 4502 C C . PRO A 1 551 ? -0.952 -20.658 -17.443 1.00 85.06 551 PRO A C 1
ATOM 4504 O O . PRO A 1 551 ? -1.105 -19.538 -17.935 1.00 85.06 551 PRO A O 1
ATOM 4507 N N . THR A 1 552 ? -1.512 -21.740 -17.977 1.00 84.31 552 THR A N 1
ATOM 4508 C CA . THR A 1 552 ? -2.443 -21.679 -19.115 1.00 84.31 552 THR A CA 1
ATOM 4509 C C . THR A 1 552 ? -3.822 -21.190 -18.648 1.00 84.31 552 THR A C 1
ATOM 4511 O O . THR A 1 552 ? -4.180 -21.350 -17.484 1.00 84.31 552 THR A O 1
ATOM 4514 N N . LYS A 1 553 ? -4.658 -20.639 -19.543 1.00 80.75 553 LYS A N 1
ATOM 4515 C CA . LYS A 1 553 ? -5.994 -20.093 -19.195 1.00 80.75 553 LYS A CA 1
ATOM 4516 C C . LYS A 1 553 ? -6.891 -21.051 -18.388 1.00 80.75 553 LYS A C 1
ATOM 4518 O O . LYS A 1 553 ? -7.670 -20.596 -17.559 1.00 80.75 553 LYS A O 1
ATOM 4523 N N . SER A 1 554 ? -6.797 -22.363 -18.619 1.00 78.56 554 SER A N 1
ATOM 4524 C CA . SER A 1 554 ? -7.540 -23.382 -17.858 1.00 78.56 554 SER A CA 1
ATOM 4525 C C . SER A 1 554 ? -6.974 -23.627 -16.457 1.00 78.56 554 SER A C 1
ATOM 4527 O O . SER A 1 554 ? -7.711 -23.999 -15.551 1.00 78.56 554 SER A O 1
ATOM 4529 N N . GLU A 1 555 ? -5.676 -23.400 -16.268 1.00 82.75 555 GLU A N 1
ATOM 4530 C CA . GLU A 1 555 ? -4.951 -23.653 -15.020 1.00 82.75 555 GLU A CA 1
ATOM 4531 C C . GLU A 1 555 ? -5.130 -22.531 -13.994 1.00 82.75 555 GLU A C 1
ATOM 4533 O O . GLU A 1 555 ? -4.792 -22.711 -12.825 1.00 82.75 555 GLU A O 1
ATOM 4538 N N . PHE A 1 556 ? -5.717 -21.396 -14.394 1.00 81.81 556 PHE A N 1
ATOM 4539 C CA . PHE A 1 556 ? -5.972 -20.258 -13.506 1.00 81.81 556 PHE A CA 1
ATOM 4540 C C . PHE A 1 556 ? -6.795 -20.637 -12.276 1.00 81.81 556 PHE A C 1
ATOM 4542 O O . PHE A 1 556 ? -6.535 -20.123 -11.189 1.00 81.81 556 PHE A O 1
ATOM 4549 N N . PHE A 1 557 ? -7.764 -21.539 -12.449 1.00 84.56 557 PHE A N 1
ATOM 4550 C CA . PHE A 1 557 ? -8.676 -21.965 -11.390 1.00 84.56 557 PHE A CA 1
ATOM 4551 C C . PHE A 1 557 ? -8.189 -23.207 -10.631 1.00 84.56 557 PHE A C 1
ATOM 4553 O O . PHE A 1 557 ? -8.682 -23.472 -9.543 1.00 84.56 557 PHE A O 1
ATOM 4560 N N . THR A 1 558 ? -7.246 -23.982 -11.176 1.00 79.19 558 THR A N 1
ATOM 4561 C CA . THR A 1 558 ? -6.879 -25.296 -10.614 1.00 79.19 558 THR A CA 1
ATOM 4562 C C . THR A 1 558 ? -5.495 -25.325 -9.973 1.00 79.19 558 THR A C 1
ATOM 4564 O O . THR A 1 558 ? -5.308 -26.026 -8.982 1.00 79.19 558 THR A O 1
ATOM 4567 N N . ASN A 1 559 ? -4.529 -24.561 -10.492 1.00 78.50 559 ASN A N 1
ATOM 4568 C CA . ASN A 1 559 ? -3.148 -24.575 -10.007 1.00 78.50 559 ASN A CA 1
ATOM 4569 C C . ASN A 1 559 ? -2.901 -23.407 -9.051 1.00 78.50 559 ASN A C 1
ATOM 4571 O O . ASN A 1 559 ? -2.431 -22.349 -9.458 1.00 78.50 559 ASN A O 1
ATOM 4575 N N . MET A 1 560 ? -3.221 -23.584 -7.768 1.00 72.88 560 MET A N 1
ATOM 4576 C CA . MET A 1 560 ? -2.885 -22.594 -6.740 1.00 72.88 560 MET A CA 1
ATOM 4577 C C . MET A 1 560 ? -1.482 -22.832 -6.195 1.00 72.88 560 MET A C 1
ATOM 4579 O O . MET A 1 560 ? -1.304 -23.535 -5.202 1.00 72.88 560 MET A O 1
ATOM 4583 N N . ASP A 1 561 ? -0.489 -22.231 -6.846 1.00 74.12 561 ASP A N 1
ATOM 4584 C CA . ASP A 1 561 ? 0.875 -22.197 -6.327 1.00 74.12 561 ASP A CA 1
ATOM 4585 C C . ASP A 1 561 ? 1.102 -20.914 -5.517 1.00 74.12 561 ASP A C 1
ATOM 4587 O O . ASP A 1 561 ? 1.204 -19.809 -6.055 1.00 74.12 561 ASP A O 1
ATOM 4591 N N . ALA A 1 562 ? 1.164 -21.070 -4.194 1.00 68.88 562 ALA A N 1
ATOM 4592 C CA . ALA A 1 562 ? 1.415 -19.970 -3.270 1.00 68.88 562 ALA A CA 1
ATOM 4593 C C . ALA A 1 562 ? 2.900 -19.566 -3.188 1.00 68.88 562 ALA A C 1
ATOM 4595 O O . ALA A 1 562 ? 3.202 -18.515 -2.624 1.00 68.88 562 ALA A O 1
ATOM 4596 N N . LEU A 1 563 ? 3.820 -20.389 -3.706 1.00 72.88 563 LEU A N 1
ATOM 4597 C CA . LEU A 1 563 ? 5.265 -20.238 -3.514 1.00 72.88 563 LEU A CA 1
ATOM 4598 C C . LEU A 1 563 ? 6.000 -19.837 -4.799 1.00 72.88 563 LEU A C 1
ATOM 4600 O O . LEU A 1 563 ? 6.926 -19.031 -4.722 1.00 72.88 563 LEU A O 1
ATOM 4604 N N . ASN A 1 564 ? 5.585 -20.345 -5.966 1.00 75.31 564 ASN A N 1
ATOM 4605 C CA . ASN A 1 564 ? 6.291 -20.112 -7.238 1.00 75.31 564 ASN A CA 1
ATOM 4606 C C . ASN A 1 564 ? 5.527 -19.253 -8.249 1.00 75.31 564 ASN A C 1
ATOM 4608 O O . ASN A 1 564 ? 5.860 -19.258 -9.437 1.00 75.31 564 ASN A O 1
ATOM 4612 N N . GLY A 1 565 ? 4.512 -18.500 -7.827 1.00 77.25 565 GLY A N 1
ATOM 4613 C CA . GLY A 1 565 ? 3.905 -17.546 -8.750 1.00 77.25 565 GLY A CA 1
ATOM 4614 C C . GLY A 1 565 ? 4.859 -16.401 -9.098 1.00 77.25 565 GLY A C 1
ATOM 4615 O O . GLY A 1 565 ? 5.767 -16.056 -8.336 1.00 77.25 565 GLY A O 1
ATOM 4616 N N . CYS A 1 566 ? 4.652 -15.840 -10.284 1.00 78.12 566 CYS A N 1
ATOM 4617 C CA . CYS A 1 566 ? 5.289 -14.614 -10.738 1.00 78.12 566 CYS A CA 1
ATOM 4618 C C . CYS A 1 566 ? 4.237 -13.519 -10.892 1.00 78.12 566 CYS A C 1
ATOM 4620 O O . CYS A 1 566 ? 3.046 -13.783 -11.008 1.00 78.12 566 CYS A O 1
ATOM 4622 N N . GLY A 1 567 ? 4.685 -12.278 -10.864 1.00 71.06 567 GLY A N 1
ATOM 4623 C CA . GLY A 1 567 ? 3.837 -11.135 -10.564 1.00 71.06 567 GLY A CA 1
ATOM 4624 C C . GLY A 1 567 ? 4.524 -10.395 -9.445 1.00 71.06 567 GLY A C 1
ATOM 4625 O O . GLY A 1 567 ? 4.755 -10.983 -8.390 1.00 71.06 567 GLY A O 1
ATOM 4626 N N . ASP A 1 568 ? 4.915 -9.150 -9.679 1.00 64.44 568 ASP A N 1
ATOM 4627 C CA . ASP A 1 568 ? 5.217 -8.315 -8.541 1.00 64.44 568 ASP A CA 1
ATOM 4628 C C . ASP A 1 568 ? 3.916 -7.718 -8.019 1.00 64.44 568 ASP A C 1
ATOM 4630 O O . ASP A 1 568 ? 3.004 -7.332 -8.755 1.00 64.44 568 ASP A O 1
ATOM 4634 N N . LEU A 1 569 ? 3.784 -7.829 -6.713 1.00 65.31 569 LEU A N 1
ATOM 4635 C CA . LEU A 1 569 ? 2.522 -7.778 -6.033 1.00 65.31 569 LEU A CA 1
ATOM 4636 C C . LEU A 1 569 ? 2.700 -6.703 -4.982 1.00 65.31 569 LEU A C 1
ATOM 4638 O O . LEU A 1 569 ? 3.167 -6.986 -3.871 1.00 65.31 569 LEU A O 1
ATOM 4642 N N . MET A 1 570 ? 2.318 -5.479 -5.329 1.00 69.25 570 MET A N 1
ATOM 4643 C CA . MET A 1 570 ? 2.280 -4.412 -4.345 1.00 69.25 570 MET A CA 1
ATOM 4644 C C . MET A 1 570 ? 1.518 -4.893 -3.105 1.00 69.25 570 MET A C 1
ATOM 4646 O O . MET A 1 570 ? 0.425 -5.450 -3.215 1.00 69.25 570 MET A O 1
ATOM 4650 N N . PHE A 1 571 ? 2.151 -4.741 -1.937 1.00 76.06 571 PHE A N 1
ATOM 4651 C CA . PHE A 1 571 ? 1.772 -5.296 -0.620 1.00 76.06 571 PHE A CA 1
ATOM 4652 C C . PHE A 1 571 ? 2.105 -6.763 -0.358 1.00 76.06 571 PHE A C 1
ATOM 4654 O O . PHE A 1 571 ? 1.181 -7.562 -0.259 1.00 76.06 571 PHE A O 1
ATOM 4661 N N . SER A 1 572 ? 3.378 -7.121 -0.161 1.00 86.69 572 SER A N 1
ATOM 4662 C CA . SER A 1 572 ? 3.818 -8.482 0.215 1.00 86.69 572 SER A CA 1
ATOM 4663 C C . SER A 1 572 ? 2.768 -9.255 1.033 1.00 86.69 572 SER A C 1
ATOM 4665 O O . SER A 1 572 ? 2.452 -8.877 2.165 1.00 86.69 572 SER A O 1
ATOM 4667 N N . SER A 1 573 ? 2.213 -10.332 0.461 1.00 88.75 573 SER A N 1
ATOM 4668 C CA . SER A 1 573 ? 1.167 -11.134 1.112 1.00 88.75 573 SER A CA 1
ATOM 4669 C C . SER A 1 573 ? 1.668 -11.721 2.424 1.00 88.75 573 SER A C 1
ATOM 4671 O O . SER A 1 573 ? 0.937 -11.708 3.409 1.00 88.75 573 SER A O 1
ATOM 4673 N N . HIS A 1 574 ? 2.935 -12.145 2.463 1.00 90.62 574 HIS A N 1
ATOM 4674 C CA . HIS A 1 574 ? 3.615 -12.557 3.686 1.00 90.62 574 HIS A CA 1
ATOM 4675 C C . HIS A 1 574 ? 3.438 -11.503 4.779 1.00 90.62 574 HIS A C 1
ATOM 4677 O O . HIS A 1 574 ? 2.890 -11.817 5.828 1.00 90.62 574 HIS A O 1
ATOM 4683 N N . THR A 1 575 ? 3.804 -10.249 4.492 1.00 92.81 575 THR A N 1
ATOM 4684 C CA . THR A 1 575 ? 3.706 -9.133 5.438 1.00 92.81 575 THR A CA 1
ATOM 4685 C C . THR A 1 575 ? 2.257 -8.794 5.797 1.00 92.81 575 THR A C 1
ATOM 4687 O O . THR A 1 575 ? 1.992 -8.492 6.958 1.00 92.81 575 THR A O 1
ATOM 4690 N N . ILE A 1 576 ? 1.313 -8.867 4.844 1.00 93.94 576 ILE A N 1
ATOM 4691 C CA . ILE A 1 576 ? -0.124 -8.694 5.124 1.00 93.94 576 ILE A CA 1
ATOM 4692 C C . ILE A 1 576 ? -0.569 -9.696 6.183 1.00 93.94 576 ILE A C 1
ATOM 4694 O O . ILE A 1 576 ? -1.102 -9.296 7.218 1.00 93.94 576 ILE A O 1
ATOM 4698 N N . TYR A 1 577 ? -0.343 -10.988 5.948 1.00 94.19 577 TYR A N 1
ATOM 4699 C CA . TYR A 1 577 ? -0.804 -12.022 6.863 1.00 94.19 577 TYR A CA 1
ATOM 4700 C C . TYR A 1 577 ? -0.095 -11.942 8.212 1.00 94.19 577 TYR A C 1
ATOM 4702 O O . TYR A 1 577 ? -0.758 -11.949 9.249 1.00 94.19 577 TYR A O 1
ATOM 4710 N N . THR A 1 578 ? 1.236 -11.836 8.228 1.00 95.38 578 THR A N 1
ATOM 4711 C CA . THR A 1 578 ? 2.001 -11.837 9.477 1.00 95.38 578 THR A CA 1
ATOM 4712 C C . THR A 1 578 ? 1.660 -10.636 10.353 1.00 95.38 578 THR A C 1
ATOM 4714 O O . THR A 1 578 ? 1.401 -10.826 11.540 1.00 95.38 578 THR A O 1
ATOM 4717 N N . LEU A 1 579 ? 1.546 -9.425 9.795 1.00 94.75 579 LEU A N 1
ATOM 4718 C CA . LEU A 1 579 ? 1.101 -8.265 10.573 1.00 94.75 579 LEU A CA 1
ATOM 4719 C C . LEU A 1 579 ? -0.349 -8.384 11.033 1.00 94.75 579 LEU A C 1
ATOM 4721 O O . LEU A 1 579 ? -0.636 -8.041 12.178 1.00 94.75 579 LEU A O 1
ATOM 4725 N N . SER A 1 580 ? -1.250 -8.897 10.192 1.00 95.12 580 SER A N 1
ATOM 4726 C CA . SER A 1 580 ? -2.645 -9.126 10.589 1.00 95.12 580 SER A CA 1
ATOM 4727 C C . SER A 1 580 ? -2.724 -10.054 11.803 1.00 95.12 580 SER A C 1
ATOM 4729 O O . SER A 1 580 ? -3.451 -9.774 12.758 1.00 95.12 580 SER A O 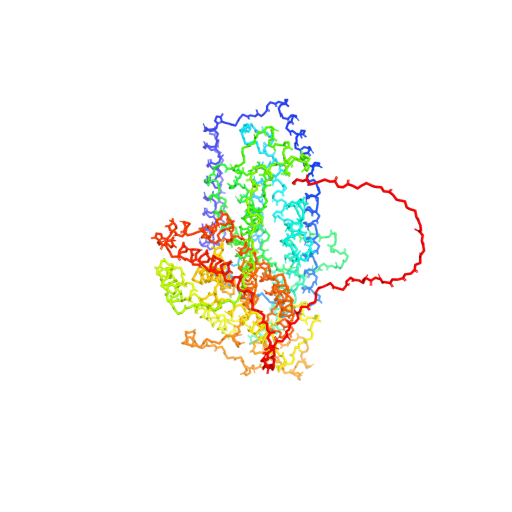1
ATOM 4731 N N . PHE A 1 581 ? -1.925 -11.125 11.820 1.00 95.12 581 PHE A N 1
ATOM 4732 C CA . PHE A 1 581 ? -1.835 -12.030 12.964 1.00 95.12 581 PHE A CA 1
ATOM 4733 C C . PHE A 1 581 ? -1.181 -11.380 14.183 1.00 95.12 581 PHE A C 1
ATOM 4735 O O . PHE A 1 581 ? -1.692 -11.548 15.285 1.00 95.12 581 PHE A O 1
ATOM 4742 N N . ILE A 1 582 ? -0.114 -10.597 14.016 1.00 94.56 582 ILE A N 1
ATOM 4743 C CA . ILE A 1 582 ? 0.528 -9.870 15.124 1.00 94.56 582 ILE A CA 1
ATOM 4744 C C . ILE A 1 582 ? -0.447 -8.888 15.776 1.00 94.56 582 ILE A C 1
ATOM 4746 O O . ILE A 1 582 ? -0.561 -8.868 16.999 1.00 94.56 582 ILE A O 1
ATOM 4750 N N . LEU A 1 583 ? -1.190 -8.112 14.983 1.00 92.94 583 LEU A N 1
ATOM 4751 C CA . LEU A 1 583 ? -2.200 -7.170 15.478 1.00 92.94 583 LEU A CA 1
ATOM 4752 C C . LEU A 1 583 ? -3.357 -7.901 16.169 1.00 92.94 583 LEU A C 1
ATOM 4754 O O . LEU A 1 583 ? -3.825 -7.469 17.223 1.00 92.94 583 LEU A O 1
ATOM 4758 N N . THR A 1 584 ? -3.764 -9.053 15.634 1.00 92.25 584 THR A N 1
ATOM 4759 C CA . THR A 1 584 ? -4.759 -9.932 16.263 1.00 92.25 584 THR A CA 1
ATOM 4760 C C . THR A 1 584 ? -4.267 -10.442 17.614 1.00 92.25 584 THR A C 1
ATOM 4762 O O . THR A 1 584 ? -4.979 -10.328 18.611 1.00 92.25 584 THR A O 1
ATOM 4765 N N . VAL A 1 585 ? -3.037 -10.957 17.682 1.00 91.44 585 VAL A N 1
ATOM 4766 C CA . VAL A 1 585 ? -2.438 -11.428 18.936 1.00 91.44 585 VAL A CA 1
ATOM 4767 C C . VAL A 1 585 ? -2.306 -10.274 19.923 1.00 91.44 585 VAL A C 1
ATOM 4769 O O . VAL A 1 585 ? -2.729 -10.412 21.064 1.00 91.44 585 VAL A O 1
ATOM 4772 N N . SER A 1 586 ? -1.840 -9.108 19.478 1.00 89.81 586 SER A N 1
ATOM 4773 C CA . SER A 1 586 ? -1.736 -7.908 20.311 1.00 89.81 586 SER A CA 1
ATOM 4774 C C . SER A 1 586 ? -3.080 -7.469 20.891 1.00 89.81 586 SER A C 1
ATOM 4776 O O . SER A 1 586 ? -3.115 -6.995 22.025 1.00 89.81 586 SER A O 1
ATOM 4778 N N . LYS A 1 587 ? -4.177 -7.618 20.140 1.00 86.62 587 LYS A N 1
ATOM 4779 C CA . LYS A 1 587 ? -5.520 -7.246 20.595 1.00 86.62 587 LYS A CA 1
ATOM 4780 C C . LYS A 1 587 ? -6.108 -8.259 21.577 1.00 86.62 587 LYS A C 1
ATOM 4782 O O . LYS A 1 587 ? -6.631 -7.871 22.618 1.00 86.62 587 LYS A O 1
ATOM 4787 N N . TYR A 1 588 ? -6.048 -9.549 21.252 1.00 85.38 588 TYR A N 1
ATOM 4788 C CA . TYR A 1 588 ? -6.768 -10.585 22.002 1.00 85.38 588 TYR A CA 1
ATOM 4789 C C . TYR A 1 588 ? -5.914 -11.284 23.072 1.00 85.38 588 TYR A C 1
ATOM 4791 O O . TYR A 1 588 ? -6.458 -11.781 24.057 1.00 85.38 588 TYR A O 1
ATOM 4799 N N . TRP A 1 589 ? -4.587 -11.288 22.937 1.00 87.06 589 TRP A N 1
ATOM 4800 C CA . TRP A 1 589 ? -3.624 -11.829 23.903 1.00 87.06 589 TRP A CA 1
ATOM 4801 C C . TRP A 1 589 ? -2.510 -10.800 24.169 1.00 87.06 589 TRP A C 1
ATOM 4803 O O . TRP A 1 589 ? -1.394 -10.973 23.675 1.00 87.06 589 TRP A O 1
ATOM 4813 N N . PRO A 1 590 ? -2.769 -9.740 24.961 1.00 79.56 590 PRO A N 1
ATOM 4814 C CA . PRO A 1 590 ? -1.851 -8.608 25.150 1.00 79.56 590 PRO A CA 1
ATOM 4815 C C . PRO A 1 590 ? -0.630 -8.938 26.040 1.00 79.56 590 PRO A C 1
ATOM 4817 O O . PRO A 1 590 ? -0.313 -8.230 26.995 1.00 79.56 590 PRO A O 1
ATOM 4820 N N . HIS A 1 591 ? 0.082 -10.025 25.745 1.00 85.00 591 HIS A N 1
ATOM 4821 C CA . HIS A 1 591 ? 1.310 -10.421 26.423 1.00 85.00 591 HIS A CA 1
ATOM 4822 C C . HIS A 1 591 ? 2.515 -9.733 25.768 1.00 85.00 591 HIS A C 1
ATOM 4824 O O . HIS A 1 591 ? 2.913 -10.079 24.653 1.00 85.00 591 HIS A O 1
ATOM 4830 N N . LYS A 1 592 ? 3.110 -8.760 26.473 1.00 84.81 592 LYS A N 1
ATOM 4831 C CA . LYS A 1 592 ? 4.154 -7.860 25.943 1.00 84.81 592 LYS A CA 1
ATOM 4832 C C . LYS A 1 592 ? 5.326 -8.606 25.296 1.00 84.81 592 LYS A C 1
ATOM 4834 O O . LYS A 1 592 ? 5.734 -8.249 24.197 1.00 84.81 592 LYS A O 1
ATOM 4839 N N . TRP A 1 593 ? 5.822 -9.666 25.936 1.00 90.12 593 TRP A N 1
ATOM 4840 C CA . TRP A 1 593 ? 6.940 -10.456 25.410 1.00 90.12 593 TRP A CA 1
ATOM 4841 C C . TRP A 1 593 ? 6.577 -11.250 24.161 1.00 90.12 593 TRP A C 1
ATOM 4843 O O . TRP A 1 593 ? 7.375 -11.328 23.236 1.00 90.12 593 TRP A O 1
ATOM 4853 N N . LEU A 1 594 ? 5.364 -11.805 24.109 1.00 89.25 594 LEU A N 1
ATOM 4854 C CA . LEU A 1 594 ? 4.918 -12.593 22.960 1.00 89.25 594 LEU A CA 1
ATOM 4855 C C . LEU A 1 594 ? 4.799 -11.691 21.732 1.00 89.25 594 LEU A C 1
ATOM 4857 O O . LEU A 1 594 ? 5.365 -11.990 20.685 1.00 89.25 594 LEU A O 1
ATOM 4861 N N . VAL A 1 595 ? 4.113 -10.557 21.889 1.00 89.38 595 VAL A N 1
ATOM 4862 C CA . VAL A 1 595 ? 3.978 -9.557 20.826 1.00 89.38 595 VAL A CA 1
ATOM 4863 C C . VAL A 1 595 ? 5.353 -9.021 20.426 1.00 89.38 595 VAL A C 1
ATOM 4865 O O . VAL A 1 595 ? 5.648 -8.958 19.238 1.00 89.38 595 VAL A O 1
ATOM 4868 N N . GLY A 1 596 ? 6.224 -8.713 21.395 1.00 91.25 596 GLY A N 1
ATOM 4869 C CA . GLY A 1 596 ? 7.597 -8.274 21.139 1.00 91.25 596 GLY A CA 1
ATOM 4870 C C . GLY A 1 596 ? 8.398 -9.278 20.307 1.00 91.25 596 GLY A C 1
ATOM 4871 O O . GLY A 1 596 ? 9.003 -8.895 19.310 1.00 91.25 596 GLY A O 1
ATOM 4872 N N . ILE A 1 597 ? 8.336 -10.571 20.645 1.00 93.44 597 ILE A N 1
ATOM 4873 C CA . ILE A 1 597 ? 8.978 -11.642 19.870 1.00 93.44 597 ILE A CA 1
ATOM 4874 C C . ILE A 1 597 ? 8.407 -11.699 18.452 1.00 93.44 597 ILE A C 1
ATOM 4876 O O . ILE A 1 597 ? 9.178 -11.713 17.495 1.00 93.44 597 ILE A O 1
ATOM 4880 N N . MET A 1 598 ? 7.081 -11.689 18.288 1.00 93.12 598 MET A N 1
ATOM 4881 C CA . MET A 1 598 ? 6.473 -11.755 16.955 1.00 93.12 598 MET A CA 1
ATOM 4882 C C . MET A 1 598 ? 6.818 -10.526 16.097 1.00 93.12 598 MET A C 1
ATOM 4884 O O . MET A 1 598 ? 7.032 -10.663 14.895 1.00 93.12 598 MET A O 1
ATOM 4888 N N . VAL A 1 599 ? 6.940 -9.338 16.699 1.00 93.12 599 VAL A N 1
ATOM 4889 C CA . VAL A 1 599 ? 7.411 -8.121 16.016 1.00 93.12 599 VAL A CA 1
ATOM 4890 C C . VAL A 1 599 ? 8.886 -8.246 15.617 1.00 93.12 599 VAL A C 1
ATOM 4892 O O . VAL A 1 599 ? 9.236 -7.922 14.484 1.00 93.12 599 VAL A O 1
ATOM 4895 N N . CYS A 1 600 ? 9.757 -8.770 16.483 1.00 94.69 600 CYS A N 1
ATOM 4896 C CA . CYS A 1 600 ? 11.154 -9.043 16.125 1.00 94.69 600 CYS A CA 1
ATOM 4897 C C . CYS A 1 600 ? 11.259 -10.047 14.966 1.00 94.69 600 CYS A C 1
ATOM 4899 O O . CYS A 1 600 ? 12.021 -9.833 14.022 1.00 94.69 600 CYS A O 1
ATOM 4901 N N . VAL A 1 601 ? 10.445 -11.107 14.993 1.00 94.62 601 VAL A N 1
ATOM 4902 C CA . VAL A 1 601 ? 10.343 -12.084 13.900 1.00 94.62 601 VAL A CA 1
ATOM 4903 C C . VAL A 1 601 ? 9.847 -11.412 12.617 1.00 94.62 601 VAL A C 1
ATOM 4905 O O . VAL A 1 601 ? 10.418 -11.649 11.558 1.00 94.62 601 VAL A O 1
ATOM 4908 N N . GLN A 1 602 ? 8.858 -10.517 12.686 1.00 94.69 602 GLN A N 1
ATOM 4909 C CA . GLN A 1 602 ? 8.390 -9.742 11.532 1.00 94.69 602 GLN A CA 1
ATOM 4910 C C . GLN A 1 602 ? 9.494 -8.887 10.903 1.00 94.69 602 GLN A C 1
ATOM 4912 O O . GLN A 1 602 ? 9.582 -8.803 9.676 1.00 94.69 602 GLN A O 1
ATOM 4917 N N . ILE A 1 603 ? 10.329 -8.247 11.723 1.00 93.94 603 ILE A N 1
ATOM 4918 C CA . ILE A 1 603 ? 11.467 -7.461 11.238 1.00 93.94 603 ILE A CA 1
ATOM 4919 C C . ILE A 1 603 ? 12.455 -8.384 10.512 1.00 93.94 603 ILE A C 1
ATOM 4921 O O . ILE A 1 603 ? 12.873 -8.073 9.399 1.00 93.94 603 ILE A O 1
ATOM 4925 N N . ALA A 1 604 ? 12.769 -9.553 11.078 1.00 94.62 604 ALA A N 1
ATOM 4926 C CA . ALA A 1 604 ? 13.629 -10.540 10.423 1.00 94.62 604 ALA A CA 1
ATOM 4927 C C . ALA A 1 604 ? 13.034 -11.050 9.094 1.00 94.62 604 ALA A C 1
ATOM 4929 O O . ALA A 1 604 ? 13.740 -11.110 8.087 1.00 94.62 604 ALA A O 1
ATOM 4930 N N . ILE A 1 605 ? 11.730 -11.350 9.063 1.00 94.19 605 ILE A N 1
ATOM 4931 C CA . ILE A 1 605 ? 10.997 -11.753 7.852 1.00 94.19 605 ILE A CA 1
ATOM 4932 C C . ILE A 1 605 ? 11.112 -10.677 6.768 1.00 94.19 605 ILE A C 1
ATOM 4934 O O . ILE A 1 605 ? 11.389 -11.008 5.616 1.00 94.19 605 ILE A O 1
ATOM 4938 N N . ALA A 1 606 ? 10.944 -9.399 7.124 1.00 92.75 606 ALA A N 1
ATOM 4939 C CA . ALA A 1 606 ? 11.040 -8.288 6.181 1.00 92.75 606 ALA A CA 1
ATOM 4940 C C . ALA A 1 606 ? 12.404 -8.258 5.469 1.00 92.75 606 ALA A C 1
ATOM 4942 O O . ALA A 1 606 ? 12.451 -8.180 4.243 1.00 92.75 606 ALA A O 1
ATOM 4943 N N . PHE A 1 607 ? 13.507 -8.397 6.212 1.00 93.50 607 PHE A N 1
ATOM 4944 C CA . PHE A 1 607 ? 14.847 -8.451 5.621 1.00 93.50 607 PHE A CA 1
ATOM 4945 C C . PHE A 1 607 ? 15.074 -9.716 4.783 1.00 93.50 607 PHE A C 1
ATOM 4947 O O . PHE A 1 607 ? 15.596 -9.628 3.671 1.00 93.50 607 PHE A O 1
ATOM 4954 N N . LEU A 1 608 ? 14.658 -10.888 5.274 1.00 93.62 608 LEU A N 1
ATOM 4955 C CA . LEU A 1 608 ? 14.868 -12.157 4.571 1.00 93.62 608 LEU A CA 1
ATOM 4956 C C . LEU A 1 608 ? 14.103 -12.236 3.249 1.00 93.62 608 LEU A C 1
ATOM 4958 O O . LEU A 1 608 ? 14.657 -12.722 2.269 1.00 93.62 608 LEU A O 1
ATOM 4962 N N . ILE A 1 609 ? 12.870 -11.728 3.188 1.00 92.25 609 ILE A N 1
ATOM 4963 C CA . ILE A 1 609 ? 12.069 -11.708 1.954 1.00 92.25 609 ILE A CA 1
ATOM 4964 C C . ILE A 1 609 ? 12.750 -10.865 0.865 1.00 92.25 609 ILE A C 1
ATOM 4966 O O . ILE A 1 609 ? 12.808 -11.279 -0.298 1.00 92.25 609 ILE A O 1
ATOM 4970 N N . VAL A 1 610 ? 13.300 -9.706 1.239 1.00 92.81 610 VAL A N 1
ATOM 4971 C CA . VAL A 1 610 ? 14.024 -8.820 0.313 1.00 92.81 610 VAL A CA 1
ATOM 4972 C C . VAL A 1 610 ? 15.367 -9.439 -0.100 1.00 92.81 610 VAL A C 1
ATOM 4974 O O . VAL A 1 610 ? 15.739 -9.412 -1.277 1.00 92.81 610 VAL A O 1
ATOM 4977 N N . ALA A 1 611 ? 16.096 -10.048 0.838 1.00 93.00 611 ALA A N 1
ATOM 4978 C CA . ALA A 1 611 ? 17.352 -10.747 0.556 1.00 93.00 611 ALA A CA 1
ATOM 4979 C C . ALA A 1 611 ? 17.146 -11.995 -0.329 1.00 93.00 611 ALA A C 1
ATOM 4981 O O . ALA A 1 611 ? 17.982 -12.301 -1.179 1.00 93.00 611 ALA A O 1
ATOM 4982 N N . ALA A 1 612 ? 16.005 -12.676 -0.198 1.00 91.44 612 ALA A N 1
ATOM 4983 C CA . ALA A 1 612 ? 15.585 -13.783 -1.057 1.00 91.44 612 ALA A CA 1
ATOM 4984 C C . ALA A 1 612 ? 15.071 -13.333 -2.438 1.00 91.44 612 ALA A C 1
ATOM 4986 O O . ALA A 1 612 ? 14.755 -14.187 -3.265 1.00 91.44 612 ALA A O 1
ATOM 4987 N N . ARG A 1 613 ? 14.985 -12.017 -2.698 1.00 90.88 613 ARG A N 1
ATOM 4988 C CA . ARG A 1 613 ? 14.460 -11.424 -3.945 1.00 90.88 613 ARG A CA 1
ATOM 4989 C C . ARG A 1 613 ? 13.035 -11.866 -4.272 1.00 90.88 613 ARG A C 1
ATOM 4991 O O . ARG A 1 613 ? 12.677 -11.971 -5.436 1.00 90.88 613 ARG A O 1
ATOM 4998 N N . LYS A 1 614 ? 12.217 -12.134 -3.253 1.00 88.81 614 LYS A N 1
ATOM 4999 C CA . LYS A 1 614 ? 10.814 -12.538 -3.448 1.00 88.81 614 LYS A CA 1
ATOM 5000 C C . LYS A 1 614 ? 9.889 -11.353 -3.667 1.00 88.81 614 LYS A C 1
ATOM 5002 O O . LYS A 1 614 ? 8.975 -11.437 -4.474 1.00 88.81 614 LYS A O 1
ATOM 5007 N N . HIS A 1 615 ? 10.162 -10.260 -2.965 1.00 90.88 615 HIS A N 1
ATOM 5008 C CA . HIS A 1 615 ? 9.450 -8.996 -3.091 1.00 90.88 615 HIS A CA 1
ATOM 5009 C C . HIS A 1 615 ? 10.447 -7.850 -3.143 1.00 90.88 615 HIS A C 1
ATOM 5011 O O . HIS A 1 615 ? 11.564 -7.972 -2.620 1.00 90.88 615 HIS A O 1
ATOM 5017 N N . TYR A 1 616 ? 10.034 -6.736 -3.738 1.00 91.12 616 TYR A N 1
ATOM 5018 C CA . TYR A 1 616 ? 10.770 -5.497 -3.590 1.00 91.12 616 TYR A CA 1
ATOM 5019 C C . TYR A 1 616 ? 10.653 -5.001 -2.159 1.00 91.12 616 TYR A C 1
ATOM 5021 O O . TYR A 1 616 ? 9.702 -5.280 -1.420 1.00 91.12 616 TYR A O 1
ATOM 5029 N N . SER A 1 617 ? 11.646 -4.223 -1.757 1.00 90.88 617 SER A N 1
ATOM 5030 C CA . SER A 1 617 ? 11.629 -3.573 -0.456 1.00 90.88 617 SER A CA 1
ATOM 5031 C C . SER A 1 617 ? 10.399 -2.667 -0.332 1.00 90.88 617 SER A C 1
ATOM 5033 O O . SER A 1 617 ? 9.789 -2.590 0.737 1.00 90.88 617 SER A O 1
ATOM 5035 N N . LEU A 1 618 ? 9.983 -2.044 -1.440 1.00 88.00 618 LEU A N 1
ATOM 5036 C CA . LEU A 1 618 ? 8.773 -1.237 -1.531 1.00 88.00 618 LEU A CA 1
ATOM 5037 C C . LEU A 1 618 ? 7.527 -2.011 -1.103 1.00 88.00 618 LEU A C 1
ATOM 5039 O O . LEU A 1 618 ? 6.779 -1.501 -0.273 1.00 88.00 618 LEU A O 1
ATOM 5043 N N . ASP A 1 619 ? 7.317 -3.242 -1.569 1.00 89.94 619 ASP A N 1
ATOM 5044 C CA . ASP A 1 619 ? 6.119 -4.024 -1.225 1.00 89.94 619 ASP A CA 1
ATOM 5045 C C . ASP A 1 619 ? 6.041 -4.323 0.266 1.00 89.94 619 ASP A C 1
ATOM 5047 O O . ASP A 1 619 ? 4.958 -4.309 0.861 1.00 89.94 619 ASP A O 1
ATOM 5051 N N . VAL A 1 620 ? 7.199 -4.594 0.871 1.00 90.56 620 VAL A N 1
ATOM 5052 C CA . VAL A 1 620 ? 7.326 -4.886 2.296 1.00 90.56 620 VAL A CA 1
ATOM 5053 C C . VAL A 1 620 ? 7.029 -3.633 3.112 1.00 90.56 620 VAL A C 1
ATOM 5055 O O . VAL A 1 620 ? 6.164 -3.682 3.984 1.00 90.56 620 VAL A O 1
ATOM 5058 N N . PHE A 1 621 ? 7.666 -2.498 2.805 1.00 88.69 621 PHE A N 1
ATOM 5059 C CA . PHE A 1 621 ? 7.395 -1.229 3.491 1.00 88.69 621 PHE A CA 1
ATOM 5060 C C . PHE A 1 621 ? 5.938 -0.783 3.320 1.00 88.69 621 PHE A C 1
ATOM 5062 O O . PHE A 1 621 ? 5.317 -0.322 4.277 1.00 88.69 621 PHE A O 1
ATOM 5069 N N . SER A 1 622 ? 5.373 -0.965 2.126 1.00 86.31 622 SER A N 1
ATOM 5070 C CA . SER A 1 622 ? 3.974 -0.651 1.826 1.00 86.31 622 SER A CA 1
ATOM 5071 C C . SER A 1 622 ? 3.014 -1.459 2.684 1.00 86.31 622 SER A C 1
ATOM 5073 O O . SER A 1 622 ? 2.092 -0.899 3.276 1.00 86.31 622 SER A O 1
ATOM 5075 N N . ALA A 1 623 ? 3.247 -2.765 2.813 1.00 90.12 623 ALA A N 1
ATOM 5076 C CA . ALA A 1 623 ? 2.438 -3.618 3.673 1.00 90.12 623 ALA A CA 1
ATOM 5077 C C . ALA A 1 623 ? 2.617 -3.266 5.160 1.00 90.12 623 ALA A C 1
ATOM 5079 O O . ALA A 1 623 ? 1.621 -3.188 5.879 1.00 90.12 623 ALA A O 1
ATOM 5080 N N . LEU A 1 624 ? 3.848 -2.971 5.605 1.00 89.56 624 LEU A N 1
ATOM 5081 C CA . LEU A 1 624 ? 4.123 -2.527 6.979 1.00 89.56 624 LEU A CA 1
ATOM 5082 C C . LEU A 1 624 ? 3.354 -1.255 7.356 1.00 89.56 624 LEU A C 1
ATOM 5084 O O . LEU A 1 624 ? 3.046 -1.047 8.527 1.00 89.56 624 LEU A O 1
ATOM 5088 N N . TYR A 1 625 ? 3.036 -0.420 6.368 1.00 85.25 625 TYR A N 1
ATOM 5089 C CA . TYR A 1 625 ? 2.308 0.821 6.570 1.00 85.25 625 TYR A CA 1
ATOM 5090 C C . TYR A 1 625 ? 0.783 0.669 6.470 1.00 85.25 625 TYR A C 1
ATOM 5092 O O . TYR A 1 625 ? 0.052 1.103 7.362 1.00 85.25 625 TYR A O 1
ATOM 5100 N N . ILE A 1 626 ? 0.284 0.055 5.395 1.00 87.44 626 ILE A N 1
ATOM 5101 C CA . ILE A 1 626 ? -1.158 0.027 5.108 1.00 87.44 626 ILE A CA 1
ATOM 5102 C C . ILE A 1 626 ? -1.905 -0.951 6.009 1.00 87.44 626 ILE A C 1
ATOM 5104 O O . ILE A 1 626 ? -3.034 -0.666 6.400 1.00 87.44 626 ILE A O 1
ATOM 5108 N N . VAL A 1 627 ? -1.298 -2.084 6.362 1.00 91.75 627 VAL A N 1
ATOM 5109 C CA . VAL A 1 627 ? -1.974 -3.135 7.138 1.00 91.75 627 VAL A CA 1
ATOM 5110 C C . VAL A 1 627 ? -2.374 -2.625 8.531 1.00 91.75 627 VAL A C 1
ATOM 5112 O O . VAL A 1 627 ? -3.560 -2.707 8.861 1.00 91.75 627 VAL A O 1
ATOM 5115 N N . PRO A 1 628 ? -1.483 -1.992 9.325 1.00 89.81 628 PRO A N 1
ATOM 5116 C CA . PRO A 1 628 ? -1.894 -1.384 10.590 1.00 89.81 628 PRO A CA 1
ATOM 5117 C C . PRO A 1 628 ? -2.910 -0.254 10.403 1.00 89.81 628 PRO A C 1
ATOM 5119 O O . PRO A 1 628 ? -3.864 -0.160 11.172 1.00 89.81 628 PRO A O 1
ATOM 5122 N N . LEU A 1 629 ? -2.753 0.580 9.368 1.00 85.50 629 LEU A N 1
ATOM 5123 C CA . LEU A 1 629 ? -3.683 1.679 9.096 1.00 85.50 629 LEU A CA 1
ATOM 5124 C C . LEU A 1 629 ? -5.107 1.166 8.844 1.00 85.50 629 LEU A C 1
ATOM 5126 O O . LEU A 1 629 ? -6.077 1.683 9.404 1.00 85.50 629 LEU A O 1
ATOM 5130 N N . LEU A 1 630 ? -5.229 0.115 8.036 1.00 90.25 630 LEU A N 1
ATOM 5131 C CA . LEU A 1 630 ? -6.493 -0.552 7.768 1.00 90.25 630 LEU A CA 1
ATOM 5132 C C . LEU A 1 630 ? -7.073 -1.173 9.043 1.00 90.25 630 LEU A C 1
ATOM 5134 O O . LEU A 1 630 ? -8.270 -1.043 9.285 1.00 90.25 630 LEU A O 1
ATOM 5138 N N . TRP A 1 631 ? -6.241 -1.803 9.877 1.00 90.00 631 TRP A N 1
ATOM 5139 C CA . TRP A 1 631 ? -6.674 -2.407 11.139 1.00 90.00 631 TRP A CA 1
ATOM 5140 C C . TRP A 1 631 ? -7.251 -1.367 12.102 1.00 90.00 631 TRP A C 1
ATOM 5142 O O . TRP A 1 631 ? -8.352 -1.553 12.619 1.00 90.00 631 TRP A O 1
ATOM 5152 N N . PHE A 1 632 ? -6.553 -0.248 12.303 1.00 86.69 632 PHE A N 1
ATOM 5153 C CA . PHE A 1 632 ? -7.013 0.826 13.185 1.00 86.69 632 PHE A CA 1
ATOM 5154 C C . PHE A 1 632 ? -8.230 1.565 12.625 1.00 86.69 632 PHE A C 1
ATOM 5156 O O . PHE A 1 632 ? -9.132 1.918 13.383 1.00 86.69 632 PHE A O 1
ATOM 5163 N N . THR A 1 633 ? -8.318 1.748 11.302 1.00 85.69 633 THR A N 1
ATOM 5164 C CA . THR A 1 633 ? -9.542 2.276 10.676 1.00 85.69 633 THR A CA 1
ATOM 5165 C C . THR A 1 633 ? -10.713 1.328 10.922 1.00 85.69 633 THR A C 1
ATOM 5167 O O . THR A 1 633 ? -11.789 1.750 11.338 1.00 85.69 633 THR A O 1
ATOM 5170 N N . GLN A 1 634 ? -10.511 0.030 10.703 1.00 87.56 634 GLN A N 1
ATOM 5171 C CA . GLN A 1 634 ? -11.536 -0.974 10.954 1.00 87.56 634 GLN A CA 1
ATOM 5172 C C . GLN A 1 634 ? -11.947 -0.974 12.430 1.00 87.56 634 GLN A C 1
ATOM 5174 O O . GLN A 1 634 ? -13.133 -1.015 12.720 1.00 87.56 634 GLN A O 1
ATOM 5179 N N . GLU A 1 635 ? -11.008 -0.862 13.368 1.00 83.75 635 GLU A N 1
ATOM 5180 C CA . GLU A 1 635 ? -11.313 -0.756 14.796 1.00 83.75 635 GLU A CA 1
ATOM 5181 C C . GLU A 1 635 ? -12.107 0.501 15.160 1.00 83.75 635 GLU A C 1
ATOM 5183 O O . GLU A 1 635 ? -12.992 0.425 16.003 1.00 83.75 635 GLU A O 1
ATOM 5188 N N . ALA A 1 636 ? -11.833 1.633 14.516 1.00 80.75 636 ALA A N 1
ATOM 5189 C CA . ALA A 1 636 ? -12.530 2.881 14.791 1.00 80.75 636 ALA A CA 1
ATOM 5190 C C . ALA A 1 636 ? -13.977 2.923 14.271 1.00 80.75 636 ALA A C 1
ATOM 5192 O O . ALA A 1 636 ? -14.821 3.574 14.884 1.00 80.75 636 ALA A O 1
ATOM 5193 N N . TYR A 1 637 ? -14.263 2.277 13.135 1.00 82.50 637 TYR A N 1
ATOM 5194 C CA . TYR A 1 637 ? -15.555 2.421 12.447 1.00 82.50 637 TYR A CA 1
ATOM 5195 C C . TYR A 1 637 ? -16.406 1.148 12.432 1.00 82.50 637 TYR A C 1
ATOM 5197 O O . TYR A 1 637 ? -17.628 1.243 12.295 1.00 82.50 637 TYR A O 1
ATOM 5205 N N . LEU A 1 638 ? -15.812 -0.039 12.589 1.00 82.56 638 LEU A N 1
ATOM 5206 C CA . LEU A 1 638 ? -16.562 -1.290 12.675 1.00 82.56 638 LEU A CA 1
ATOM 5207 C C . LEU A 1 638 ? -17.037 -1.505 14.115 1.00 82.56 638 LEU A C 1
ATOM 5209 O O . LEU A 1 638 ? -16.305 -2.015 14.963 1.00 82.56 638 LEU A O 1
ATOM 5213 N N . LYS A 1 639 ? -18.293 -1.131 14.366 1.00 74.88 639 LYS A N 1
ATOM 5214 C CA . LYS A 1 639 ? -18.995 -1.390 15.628 1.00 74.88 639 LYS A CA 1
ATOM 5215 C C . LYS A 1 639 ? -19.421 -2.859 15.694 1.00 74.88 639 LYS A C 1
ATOM 5217 O O . LYS A 1 639 ? -20.551 -3.200 15.360 1.00 74.88 639 LYS A O 1
ATOM 5222 N N . ASP A 1 640 ? -18.481 -3.730 16.039 1.00 73.50 640 ASP A N 1
ATOM 5223 C CA . ASP A 1 640 ? -18.757 -5.108 16.449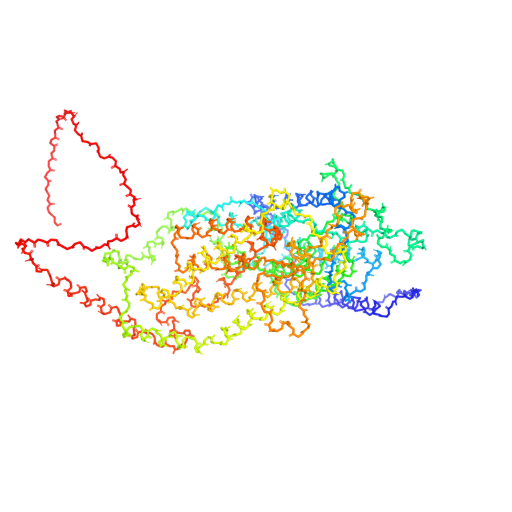 1.00 73.50 640 ASP A CA 1
ATOM 5224 C C . ASP A 1 640 ? -18.656 -5.235 17.980 1.00 73.50 640 ASP A C 1
ATOM 5226 O O . ASP A 1 640 ? -18.270 -4.293 18.673 1.00 73.50 640 ASP A O 1
ATOM 5230 N N . ILE A 1 641 ? -18.979 -6.412 18.518 1.00 68.94 641 ILE A N 1
ATOM 5231 C CA . ILE A 1 641 ? -18.867 -6.684 19.961 1.00 68.94 641 ILE A CA 1
ATOM 5232 C C . ILE A 1 641 ? -17.425 -6.586 20.494 1.00 68.94 641 ILE A C 1
ATOM 5234 O O . ILE A 1 641 ? -17.209 -6.466 21.689 1.00 68.94 641 ILE A O 1
ATOM 5238 N N . ASN A 1 642 ? -16.428 -6.617 19.606 1.00 64.56 642 ASN A N 1
ATOM 5239 C CA . ASN A 1 642 ? -15.015 -6.448 19.936 1.00 64.56 642 ASN A CA 1
ATOM 5240 C C . ASN A 1 642 ? -14.541 -4.999 19.715 1.00 64.56 642 ASN A C 1
ATOM 5242 O O . ASN A 1 642 ? -13.328 -4.750 19.593 1.00 64.56 642 ASN A O 1
ATOM 5246 N N . ASN A 1 643 ? -15.467 -4.045 19.587 1.00 68.69 643 ASN A N 1
ATOM 5247 C CA . ASN A 1 643 ? -15.133 -2.633 19.565 1.00 68.69 643 ASN A CA 1
ATOM 5248 C C . ASN A 1 643 ? -14.555 -2.233 20.931 1.00 68.69 643 ASN A C 1
ATOM 5250 O O . ASN A 1 643 ? -14.987 -2.723 21.967 1.00 68.69 643 ASN A O 1
ATOM 5254 N N . LYS A 1 644 ? -13.576 -1.328 20.933 1.00 61.62 644 LYS A N 1
ATOM 5255 C CA . LYS A 1 644 ? -12.922 -0.824 22.151 1.00 61.62 644 LYS A CA 1
ATOM 5256 C C . LYS A 1 644 ? -13.904 -0.181 23.143 1.00 61.62 644 LYS A C 1
ATOM 5258 O O . LYS A 1 644 ? -13.601 -0.119 24.326 1.00 61.62 644 LYS A O 1
ATOM 5263 N N . ASP A 1 645 ? -15.042 0.300 22.641 1.00 59.78 645 ASP A N 1
ATOM 5264 C CA . ASP A 1 645 ? -16.069 1.002 23.416 1.00 59.78 645 ASP A CA 1
ATOM 5265 C C . ASP A 1 645 ? -17.148 0.054 23.983 1.00 59.78 645 ASP A C 1
ATOM 5267 O O . ASP A 1 645 ? -18.070 0.517 24.648 1.00 59.78 645 ASP A O 1
ATOM 5271 N N . VAL A 1 646 ? -17.077 -1.251 23.686 1.00 60.75 646 VAL A N 1
ATOM 5272 C CA . VAL A 1 646 ? -18.059 -2.256 24.117 1.00 60.75 646 VAL A CA 1
ATOM 5273 C C . VAL A 1 646 ? -17.353 -3.289 24.986 1.00 60.75 646 VAL A C 1
ATOM 5275 O O . VAL A 1 646 ? -16.411 -3.950 24.547 1.00 60.75 646 VAL A O 1
ATOM 5278 N N . GLU A 1 647 ? -17.808 -3.445 26.226 1.00 62.81 647 GLU A N 1
ATOM 5279 C CA . GLU A 1 647 ? -17.389 -4.574 27.049 1.00 62.81 647 GLU A CA 1
ATOM 5280 C C . GLU A 1 647 ? -18.094 -5.842 26.560 1.00 62.81 647 GLU A C 1
ATOM 5282 O O . GLU A 1 647 ? -19.299 -5.845 26.311 1.00 62.81 647 GLU A O 1
ATOM 5287 N N . ILE A 1 648 ? -17.337 -6.929 26.393 1.00 63.94 648 ILE A N 1
ATOM 5288 C CA . ILE A 1 648 ? -17.885 -8.216 25.952 1.00 63.94 648 ILE A CA 1
ATOM 5289 C C . ILE A 1 648 ? -18.603 -8.856 27.147 1.00 63.94 648 ILE A C 1
ATOM 5291 O O . ILE A 1 648 ? -18.056 -9.730 27.818 1.00 63.94 648 ILE A O 1
ATOM 5295 N N . THR A 1 649 ? -19.815 -8.389 27.434 1.00 64.62 649 THR A N 1
ATOM 5296 C CA . THR A 1 649 ? -20.695 -8.950 28.462 1.00 64.62 649 THR A CA 1
ATOM 5297 C C . THR A 1 649 ? -21.720 -9.905 27.833 1.00 64.62 649 THR A C 1
ATOM 5299 O O . THR A 1 649 ? -22.034 -9.786 26.643 1.00 64.62 649 THR A O 1
ATOM 5302 N N . PRO A 1 650 ? -22.266 -10.870 28.597 1.00 64.81 650 PRO A N 1
ATOM 5303 C CA . PRO A 1 650 ? -23.347 -11.744 28.124 1.00 64.81 650 PRO A CA 1
ATOM 5304 C C . PRO A 1 650 ? -24.556 -10.943 27.617 1.00 64.81 650 PRO A C 1
ATOM 5306 O O . PRO A 1 650 ? -25.186 -11.304 26.625 1.00 64.81 650 PRO A O 1
ATOM 5309 N N . GLU A 1 651 ? -24.830 -9.818 28.274 1.00 66.62 651 GLU A N 1
ATOM 5310 C CA . GLU A 1 651 ? -25.884 -8.866 27.927 1.00 66.62 651 GLU A CA 1
ATOM 5311 C C . GLU A 1 651 ? -25.631 -8.217 26.564 1.00 66.62 651 GLU A C 1
ATOM 5313 O O . GLU A 1 651 ? -26.533 -8.200 25.728 1.00 66.62 651 GLU A O 1
ATOM 5318 N N . ALA A 1 652 ? -24.395 -7.786 26.288 1.00 71.69 652 ALA A N 1
ATOM 5319 C CA . ALA A 1 652 ? -24.018 -7.247 24.985 1.00 71.69 652 ALA A CA 1
ATOM 5320 C C . ALA A 1 652 ? -24.168 -8.294 23.866 1.00 71.69 652 ALA A C 1
ATOM 5322 O O . ALA A 1 652 ? -24.595 -7.963 22.762 1.00 71.69 652 ALA A O 1
ATOM 5323 N N . ILE A 1 653 ? -23.868 -9.575 24.128 1.00 72.56 653 ILE A N 1
ATOM 5324 C CA . ILE A 1 653 ? -24.090 -10.654 23.146 1.00 72.56 653 ILE A CA 1
ATOM 5325 C C . ILE A 1 653 ? -25.585 -10.850 22.888 1.00 72.56 653 ILE A C 1
ATOM 5327 O O . ILE A 1 653 ? -25.991 -10.975 21.730 1.00 72.56 653 ILE A O 1
ATOM 5331 N N . ARG A 1 654 ? -26.404 -10.846 23.945 1.00 75.06 654 ARG A N 1
ATOM 5332 C CA . ARG A 1 654 ? -27.861 -10.970 23.833 1.00 75.06 654 ARG A CA 1
ATOM 5333 C C . ARG A 1 654 ? -28.454 -9.798 23.053 1.00 75.06 654 ARG A C 1
ATOM 5335 O O . ARG A 1 654 ? -29.292 -10.019 22.186 1.00 75.06 654 ARG A O 1
ATOM 5342 N N . GLU A 1 655 ? -27.979 -8.581 23.296 1.00 78.81 655 GLU A N 1
ATOM 5343 C CA . GLU A 1 655 ? -28.405 -7.381 22.572 1.00 78.81 655 GLU A CA 1
ATOM 5344 C C . GLU A 1 655 ? -28.015 -7.430 21.085 1.00 78.81 655 GLU A C 1
ATOM 5346 O O . GLU A 1 655 ? -28.846 -7.155 20.221 1.00 78.81 655 GLU A O 1
ATOM 5351 N N . TYR A 1 656 ? -26.775 -7.819 20.767 1.00 77.06 656 TYR A N 1
ATOM 5352 C CA . TYR A 1 656 ? -26.280 -7.821 19.386 1.00 77.06 656 TYR A CA 1
ATOM 5353 C C . TYR A 1 656 ? -26.782 -8.997 18.545 1.00 77.06 656 TYR A C 1
ATOM 5355 O O . TYR A 1 656 ? -27.075 -8.824 17.362 1.00 77.06 656 TYR A O 1
ATOM 5363 N N . TYR A 1 657 ? -26.831 -10.198 19.121 1.00 79.31 657 TYR A N 1
ATOM 5364 C CA . TYR A 1 657 ? -27.092 -11.434 18.381 1.00 79.31 657 TYR A CA 1
ATOM 5365 C C . TYR A 1 657 ? -28.448 -12.067 18.705 1.00 79.31 657 TYR A C 1
ATOM 5367 O O . TYR A 1 657 ? -28.847 -13.005 18.017 1.00 79.31 657 TYR A O 1
ATOM 5375 N N . GLY A 1 658 ? -29.160 -11.594 19.734 1.00 72.44 658 GLY A N 1
ATOM 5376 C CA . GLY A 1 658 ? -30.387 -12.237 20.216 1.00 72.44 658 GLY A CA 1
ATOM 5377 C C . GLY A 1 658 ? -30.144 -13.626 20.814 1.00 72.44 658 GLY A C 1
ATOM 5378 O O . GLY A 1 658 ? -31.079 -14.416 20.923 1.00 72.44 658 GLY A O 1
ATOM 5379 N N . ILE A 1 659 ? -28.890 -13.946 21.153 1.00 74.38 659 ILE A N 1
ATOM 5380 C CA . ILE A 1 659 ? -28.489 -15.231 21.726 1.00 74.38 659 ILE A CA 1
ATOM 5381 C C . ILE A 1 659 ? -28.396 -15.054 23.234 1.00 74.38 659 ILE A C 1
ATOM 5383 O O . ILE A 1 659 ? -27.652 -14.203 23.719 1.00 74.38 659 ILE A O 1
ATOM 5387 N N . ASP A 1 660 ? -29.149 -15.858 23.972 1.00 65.25 660 ASP A N 1
ATOM 5388 C CA . ASP A 1 660 ? -29.084 -15.836 25.420 1.00 65.25 660 ASP A CA 1
ATOM 5389 C C . ASP A 1 660 ? -27.848 -16.595 25.922 1.00 65.25 660 ASP A C 1
ATOM 5391 O O . ASP A 1 660 ? -27.780 -17.816 25.814 1.00 65.25 660 ASP A O 1
ATOM 5395 N N . VAL A 1 661 ? -26.853 -15.859 26.427 1.00 65.62 661 VAL A N 1
ATOM 5396 C CA . VAL A 1 661 ? -25.611 -16.415 27.000 1.00 65.62 661 VAL A CA 1
ATOM 5397 C C . VAL A 1 661 ? -25.553 -16.213 28.524 1.00 65.62 661 VAL A C 1
ATOM 5399 O O . VAL A 1 661 ? -24.583 -16.616 29.165 1.00 65.62 661 VAL A O 1
ATOM 5402 N N . ALA A 1 662 ? -26.564 -15.562 29.118 1.00 53.62 662 ALA A N 1
ATOM 5403 C CA . ALA A 1 662 ? -26.534 -15.118 30.515 1.00 53.62 662 ALA A CA 1
ATOM 5404 C C . ALA A 1 662 ? -26.663 -16.290 31.500 1.00 53.62 662 ALA A C 1
ATOM 5406 O O . ALA A 1 662 ? -25.816 -16.432 32.378 1.00 53.62 662 ALA A O 1
ATOM 5407 N N . GLU A 1 663 ? -27.629 -17.188 31.274 1.00 51.28 663 GLU A N 1
ATOM 5408 C CA . GLU A 1 663 ? -27.849 -18.391 32.099 1.00 51.28 663 GLU A CA 1
ATOM 5409 C C . GLU A 1 663 ? -26.602 -19.298 32.156 1.00 51.28 663 GLU A C 1
ATOM 5411 O O . GLU A 1 663 ? -26.347 -19.983 33.145 1.00 51.28 663 GLU A O 1
ATOM 5416 N N . GLU A 1 664 ? -25.781 -19.287 31.102 1.00 50.16 664 GLU A N 1
ATOM 5417 C CA . GLU A 1 664 ? -24.637 -20.189 30.953 1.00 50.16 664 GLU A CA 1
ATOM 5418 C C . GLU A 1 664 ? -23.318 -19.608 31.507 1.00 50.16 664 GLU A C 1
ATOM 5420 O O . GLU A 1 664 ? -22.431 -20.375 31.891 1.00 50.16 664 GLU A O 1
ATOM 5425 N N . ILE A 1 665 ? -23.193 -18.275 31.610 1.00 52.59 665 ILE A N 1
ATOM 5426 C CA . ILE A 1 665 ? -22.046 -17.576 32.229 1.00 52.59 665 ILE A CA 1
ATOM 5427 C C . ILE A 1 665 ? -22.277 -17.356 33.736 1.00 52.59 665 ILE A C 1
ATOM 5429 O O . ILE A 1 665 ? -21.331 -17.480 34.524 1.00 52.59 665 ILE A O 1
ATOM 5433 N N . GLU A 1 666 ? -23.525 -17.123 34.162 1.00 44.66 666 GLU A N 1
ATOM 5434 C CA . GLU A 1 666 ? -23.917 -17.126 35.582 1.00 44.66 666 GLU A CA 1
ATOM 5435 C C . GLU A 1 666 ? -23.701 -18.499 36.231 1.00 44.66 666 GLU A C 1
ATOM 5437 O O . GLU A 1 666 ? -23.213 -18.574 37.358 1.00 44.66 666 GLU A O 1
ATOM 5442 N N . LEU A 1 667 ? -23.936 -19.605 35.511 1.00 44.47 667 LEU A N 1
ATOM 5443 C CA . LEU A 1 667 ? -23.618 -20.943 36.030 1.00 44.47 667 LEU A CA 1
ATOM 5444 C C . LEU A 1 667 ? -22.108 -21.159 36.214 1.00 44.47 667 LEU A C 1
ATOM 5446 O O . LEU A 1 667 ? -21.663 -21.854 37.122 1.00 44.47 667 LEU A O 1
ATOM 5450 N N . GLN A 1 668 ? -21.297 -20.553 35.345 1.00 44.59 668 GLN A N 1
ATOM 5451 C CA . GLN A 1 668 ? -19.842 -20.661 35.400 1.00 44.59 668 GLN A CA 1
ATOM 5452 C C . GLN A 1 668 ? -19.252 -19.843 36.555 1.00 44.59 668 GLN A C 1
ATOM 5454 O O . GLN A 1 668 ? -18.225 -20.222 37.112 1.00 44.59 668 GLN A O 1
ATOM 5459 N N . SER A 1 669 ? -19.906 -18.744 36.929 1.00 41.62 669 SER A N 1
ATOM 5460 C CA . SER A 1 669 ? -19.544 -17.906 38.075 1.00 41.62 669 SER A CA 1
ATOM 5461 C C . SER A 1 669 ? -20.086 -18.455 39.400 1.00 41.62 669 SER A C 1
ATOM 5463 O O . SER A 1 669 ? -19.353 -18.436 40.386 1.00 41.62 669 SER A O 1
ATOM 5465 N N . THR A 1 670 ? -21.282 -19.049 39.420 1.00 37.81 670 THR A N 1
ATOM 5466 C CA . THR A 1 670 ? -21.818 -19.768 40.596 1.00 37.81 670 THR A CA 1
ATOM 5467 C C . THR A 1 670 ? -21.034 -21.043 40.908 1.00 37.81 670 THR A C 1
ATOM 5469 O O . THR A 1 670 ? -20.700 -21.253 42.066 1.00 37.81 670 THR A O 1
ATOM 5472 N N . MET A 1 671 ? -20.587 -21.819 39.910 1.00 38.34 671 MET A N 1
ATOM 5473 C CA . MET A 1 671 ? -19.645 -22.932 40.142 1.00 38.34 671 MET A CA 1
ATOM 5474 C C . MET A 1 671 ? -18.298 -22.460 40.714 1.00 38.34 671 MET A C 1
ATOM 5476 O O . MET A 1 671 ? -17.650 -23.185 41.462 1.00 38.34 671 MET A O 1
ATOM 5480 N N . TYR A 1 672 ? -17.837 -21.261 40.342 1.00 39.41 672 TYR A N 1
ATOM 5481 C CA . TYR A 1 672 ? -16.623 -20.671 40.914 1.00 39.41 672 TYR A CA 1
ATOM 5482 C C . TYR A 1 672 ? -16.840 -20.250 42.370 1.00 39.41 672 TYR A C 1
ATOM 5484 O O . TYR A 1 672 ? -15.960 -20.492 43.191 1.00 39.41 672 TYR A O 1
ATOM 5492 N N . ALA A 1 673 ? -18.003 -19.682 42.695 1.00 39.12 673 ALA A N 1
ATOM 5493 C CA . ALA A 1 673 ? -18.385 -19.377 44.071 1.00 39.12 673 ALA A CA 1
ATOM 5494 C C . ALA A 1 673 ? -18.476 -20.657 44.922 1.00 39.12 673 ALA A C 1
ATOM 5496 O O . ALA A 1 673 ? -17.882 -20.717 45.992 1.00 39.12 673 ALA A O 1
ATOM 5497 N N . GLU A 1 674 ? -19.086 -21.720 44.394 1.00 39.09 674 GLU A N 1
ATOM 5498 C CA . GLU A 1 674 ? -19.262 -23.008 45.080 1.00 39.09 674 GLU A CA 1
ATOM 5499 C C . GLU A 1 674 ? -17.925 -23.757 45.285 1.00 39.09 674 GLU A C 1
ATOM 5501 O O . GLU A 1 674 ? -17.717 -24.425 46.296 1.00 39.09 674 GLU A O 1
ATOM 5506 N N . VAL A 1 675 ? -16.960 -23.624 44.364 1.00 42.72 675 VAL A N 1
ATOM 5507 C CA . VAL A 1 675 ? -15.598 -24.181 44.519 1.00 42.72 675 VAL A CA 1
ATOM 5508 C C . VAL A 1 675 ? -14.761 -23.388 45.530 1.00 42.72 675 VAL A C 1
ATOM 5510 O O . VAL A 1 675 ? -13.935 -23.981 46.230 1.00 42.72 675 VAL A O 1
ATOM 5513 N N . VAL A 1 676 ? -14.959 -22.071 45.628 1.00 41.56 676 VAL A N 1
ATOM 5514 C CA . VAL A 1 676 ? -14.307 -21.216 46.636 1.00 41.56 676 VAL A CA 1
ATOM 5515 C C . VAL A 1 676 ? -14.868 -21.513 48.029 1.00 41.56 676 VAL A C 1
ATOM 5517 O O . VAL A 1 676 ? -14.093 -21.703 48.964 1.00 41.56 676 VAL A O 1
ATOM 5520 N N . GLU A 1 677 ? -16.185 -21.667 48.150 1.00 38.41 677 GLU A N 1
ATOM 5521 C CA . GLU A 1 677 ? -16.869 -21.998 49.406 1.00 38.41 677 GLU A CA 1
ATOM 5522 C C . GLU A 1 677 ? -16.464 -23.395 49.919 1.00 38.41 677 GLU A C 1
ATOM 5524 O O . GLU A 1 677 ? -16.040 -23.540 51.065 1.00 38.41 677 GLU A O 1
ATOM 5529 N N . ASN A 1 678 ? -16.398 -24.399 49.032 1.00 36.81 678 ASN A N 1
ATOM 5530 C CA . ASN A 1 678 ? -15.888 -25.735 49.373 1.00 36.81 678 ASN A CA 1
ATOM 5531 C C . ASN A 1 678 ? -14.377 -25.758 49.704 1.00 36.81 678 ASN A C 1
ATOM 5533 O O . ASN A 1 678 ? -13.915 -26.603 50.476 1.00 36.81 678 ASN A O 1
ATOM 5537 N N . SER A 1 679 ? -13.578 -24.842 49.142 1.00 36.62 679 SER A N 1
ATOM 5538 C CA . SER A 1 679 ? -12.141 -24.741 49.451 1.00 36.62 679 SER A CA 1
ATOM 5539 C C . SER A 1 679 ? -11.888 -24.083 50.812 1.00 36.62 679 SER A C 1
ATOM 5541 O O . SER A 1 679 ? -10.963 -24.496 51.511 1.00 36.62 679 SER A O 1
ATOM 5543 N N . LEU A 1 680 ? -12.734 -23.132 51.218 1.00 39.16 680 LEU A N 1
ATOM 5544 C CA . LEU A 1 680 ? -12.714 -22.506 52.545 1.00 39.16 680 LEU A CA 1
ATOM 5545 C C . LEU A 1 680 ? -13.181 -23.462 53.655 1.00 39.16 680 LEU A C 1
ATOM 5547 O O . LEU A 1 680 ? -12.596 -23.464 54.738 1.00 39.16 680 LEU A O 1
ATOM 5551 N N . GLU A 1 681 ? -14.163 -24.327 53.385 1.00 38.53 681 GLU A N 1
ATOM 5552 C CA . GLU A 1 681 ? -14.627 -25.329 54.359 1.00 38.53 681 GLU A CA 1
ATOM 5553 C C . GLU A 1 681 ? -13.662 -26.517 54.522 1.00 38.53 681 GLU A C 1
ATOM 5555 O O . GLU A 1 681 ? -13.592 -27.130 55.588 1.00 38.53 681 GLU A O 1
ATOM 5560 N N . SER A 1 682 ? -12.843 -26.818 53.509 1.00 33.03 682 SER A N 1
ATOM 5561 C CA . SER A 1 682 ? -11.885 -27.936 53.537 1.00 33.03 682 SER A CA 1
ATOM 5562 C C . SER A 1 682 ? -10.558 -27.644 54.256 1.00 33.03 682 SER A C 1
ATOM 5564 O O . SER A 1 682 ? -9.581 -28.372 54.068 1.00 33.03 682 SER A O 1
ATOM 5566 N N . GLY A 1 683 ? -10.522 -26.637 55.138 1.00 32.28 683 GLY A N 1
ATOM 5567 C CA . GLY A 1 683 ? -9.438 -26.352 56.088 1.00 32.28 683 GLY A CA 1
ATOM 5568 C C . GLY A 1 683 ? -9.212 -27.462 57.129 1.00 32.28 683 GLY A C 1
ATOM 5569 O O . GLY A 1 683 ? -9.156 -27.210 58.331 1.00 32.28 683 GLY A O 1
ATOM 5570 N N . VAL A 1 684 ? -9.070 -28.711 56.689 1.00 30.48 684 VAL A N 1
ATOM 5571 C CA . VAL A 1 684 ? -8.667 -29.848 57.505 1.00 30.48 684 VAL A CA 1
ATOM 5572 C C . VAL A 1 684 ? -7.149 -29.811 57.630 1.00 30.48 684 VAL A C 1
ATOM 5574 O O . VAL A 1 684 ? -6.402 -30.027 56.676 1.00 30.48 684 VAL A O 1
ATOM 5577 N N . ARG A 1 685 ? -6.690 -29.551 58.855 1.00 29.89 685 ARG A N 1
ATOM 5578 C CA . ARG A 1 685 ? -5.311 -29.759 59.309 1.00 29.89 685 ARG A CA 1
ATOM 5579 C C . ARG A 1 685 ? -4.909 -31.216 59.046 1.00 29.89 685 ARG A C 1
ATOM 5581 O O . ARG A 1 685 ? -5.193 -32.097 59.853 1.00 29.89 685 ARG A O 1
ATOM 5588 N N . VAL A 1 686 ? -4.222 -31.479 57.939 1.00 26.56 686 VAL A N 1
ATOM 5589 C CA . VAL A 1 686 ? -3.561 -32.769 57.715 1.00 26.56 686 VAL A CA 1
ATOM 5590 C C . VAL A 1 686 ? -2.166 -32.692 58.331 1.00 26.56 686 VAL A C 1
ATOM 5592 O O . VAL A 1 686 ? -1.239 -32.128 57.755 1.00 26.56 686 VAL A O 1
ATOM 5595 N N . GLN A 1 687 ? -2.020 -33.245 59.538 1.00 27.72 687 GLN A N 1
ATOM 5596 C CA . GLN A 1 687 ? -0.715 -33.660 60.046 1.00 27.72 687 GLN A CA 1
ATOM 5597 C C . GLN A 1 687 ? -0.181 -34.767 59.135 1.00 27.72 687 GLN A C 1
ATOM 5599 O O . GLN A 1 687 ? -0.826 -35.799 58.964 1.00 27.72 687 GLN A O 1
ATOM 5604 N N . THR A 1 688 ? 1.002 -34.576 58.563 1.00 27.73 688 THR A N 1
ATOM 5605 C CA . THR A 1 688 ? 1.721 -35.641 57.860 1.00 27.73 688 THR A CA 1
ATOM 5606 C C . THR A 1 688 ? 2.564 -36.450 58.844 1.00 27.73 688 THR A C 1
ATOM 5608 O O . THR A 1 688 ? 3.441 -35.867 59.487 1.00 27.73 688 THR A O 1
ATOM 5611 N N . PRO A 1 689 ? 2.436 -37.786 58.873 1.00 28.92 689 PRO A N 1
ATOM 5612 C CA . PRO A 1 689 ? 3.547 -38.647 59.224 1.00 28.92 689 PRO A CA 1
ATOM 5613 C C . PRO A 1 689 ? 3.971 -39.478 58.008 1.00 28.92 689 PRO A C 1
ATOM 5615 O O . PRO A 1 689 ? 3.248 -40.355 57.552 1.00 28.92 689 PRO A O 1
ATOM 5618 N N . GLY A 1 690 ? 5.194 -39.223 57.542 1.00 30.11 690 GLY A N 1
ATOM 5619 C CA . GLY A 1 690 ? 6.030 -40.226 56.885 1.00 30.11 690 GLY A CA 1
ATOM 5620 C C . GLY A 1 690 ? 5.771 -40.531 55.405 1.00 30.11 690 GLY A C 1
ATOM 5621 O O . GLY A 1 690 ? 4.807 -41.185 55.039 1.00 30.11 690 GLY A O 1
ATOM 5622 N N . GLY A 1 691 ? 6.791 -40.249 54.589 1.00 28.16 691 GLY A N 1
ATOM 5623 C CA . GLY A 1 691 ? 7.314 -41.270 53.679 1.00 28.16 691 GLY A CA 1
ATOM 5624 C C . GLY A 1 691 ? 6.919 -41.210 52.199 1.00 28.16 691 GLY A C 1
ATOM 5625 O O . GLY A 1 691 ? 5.881 -41.711 51.796 1.00 28.16 691 GLY A O 1
ATOM 5626 N N . LYS A 1 692 ? 7.929 -40.824 51.408 1.00 24.39 692 LYS A N 1
ATOM 5627 C CA . LYS A 1 692 ? 8.235 -41.201 50.013 1.00 24.39 692 LYS A CA 1
ATOM 5628 C C . LYS A 1 692 ? 7.624 -40.383 48.870 1.00 24.39 692 LYS A C 1
ATOM 5630 O O . LYS A 1 692 ? 6.426 -40.192 48.722 1.00 24.39 692 LYS A O 1
ATOM 5635 N N . ALA A 1 693 ? 8.568 -39.954 48.036 1.00 28.30 693 ALA A N 1
ATOM 5636 C CA . ALA A 1 693 ? 8.437 -39.166 46.831 1.00 28.30 693 ALA A CA 1
ATOM 5637 C C . ALA A 1 693 ? 7.891 -39.970 45.645 1.00 28.30 693 ALA A C 1
ATOM 5639 O O . ALA A 1 693 ? 8.236 -41.138 45.468 1.00 28.30 693 ALA A O 1
ATOM 5640 N N . VAL A 1 694 ? 7.175 -39.277 44.759 1.00 23.58 694 VAL A N 1
ATOM 5641 C CA . VAL A 1 694 ? 7.089 -39.614 43.336 1.00 23.58 694 VAL A CA 1
ATOM 5642 C C . VAL A 1 694 ? 7.361 -38.332 42.556 1.00 23.58 694 VAL A C 1
ATOM 5644 O O . VAL A 1 694 ? 6.614 -37.361 42.637 1.00 23.58 694 VAL A O 1
ATOM 5647 N N . TRP A 1 695 ? 8.480 -38.328 41.836 1.00 24.11 695 TRP A N 1
ATOM 5648 C CA . TRP A 1 695 ? 8.832 -37.302 40.864 1.00 24.11 695 TRP A CA 1
ATOM 5649 C C . TRP A 1 695 ? 7.960 -37.476 39.619 1.00 24.11 695 TRP A C 1
ATOM 5651 O O . TRP A 1 695 ? 7.842 -38.576 39.083 1.00 24.11 695 TRP A O 1
ATOM 5661 N N . SER A 1 696 ? 7.365 -36.395 39.126 1.00 22.88 696 SER A N 1
ATOM 5662 C CA . SER A 1 696 ? 6.810 -36.335 37.774 1.00 22.88 696 SER A CA 1
ATOM 5663 C C . SER A 1 696 ? 7.197 -35.002 37.146 1.00 22.88 696 SER A C 1
ATOM 5665 O O . SER A 1 696 ? 7.065 -33.938 37.744 1.00 22.88 696 SER A O 1
ATOM 5667 N N . VAL A 1 697 ? 7.795 -35.138 35.969 1.00 22.36 697 VAL A N 1
ATOM 5668 C CA . VAL A 1 697 ? 8.591 -34.181 35.204 1.00 22.36 697 VAL A CA 1
ATOM 5669 C C . VAL A 1 697 ? 7.831 -32.879 34.927 1.00 22.36 697 VAL A C 1
ATOM 5671 O O . VAL A 1 697 ? 6.848 -32.873 34.192 1.00 22.36 697 VAL A O 1
ATOM 5674 N N . TYR A 1 698 ? 8.336 -31.767 35.464 1.00 22.80 698 TYR A N 1
ATOM 5675 C CA . TYR A 1 698 ? 8.008 -30.424 34.990 1.00 22.80 698 TYR A CA 1
ATOM 5676 C C . TYR A 1 698 ? 8.975 -30.044 33.869 1.00 22.80 698 TYR A C 1
ATOM 5678 O O . TYR A 1 698 ? 10.189 -30.007 34.073 1.00 22.80 698 TYR A O 1
ATOM 5686 N N . LEU A 1 699 ? 8.432 -29.733 32.690 1.00 22.27 699 LEU A N 1
ATOM 5687 C CA . LEU A 1 699 ? 9.162 -29.012 31.653 1.00 22.27 699 LEU A CA 1
ATOM 5688 C C . LEU A 1 699 ? 9.242 -27.543 32.094 1.00 22.27 699 LEU A C 1
ATOM 5690 O O . LEU A 1 699 ? 8.263 -26.801 32.048 1.00 22.27 699 LEU A O 1
ATOM 5694 N N . VAL A 1 700 ? 10.406 -27.164 32.612 1.00 24.91 700 VAL A N 1
ATOM 5695 C CA . VAL A 1 700 ? 10.735 -25.819 33.086 1.00 24.91 700 VAL A CA 1
ATOM 5696 C C . VAL A 1 700 ? 11.218 -24.982 31.906 1.00 24.91 700 VAL A C 1
ATOM 5698 O O . VAL A 1 700 ? 12.282 -25.256 31.361 1.00 24.91 700 VAL A O 1
ATOM 5701 N N . LEU A 1 701 ? 10.490 -23.917 31.563 1.00 23.44 701 LEU A N 1
ATOM 5702 C CA . LEU A 1 701 ? 11.064 -22.734 30.919 1.00 23.44 701 LEU A CA 1
ATOM 5703 C C . LEU A 1 701 ? 10.562 -21.467 31.632 1.00 23.44 701 LEU A C 1
ATOM 5705 O O . LEU A 1 701 ? 9.505 -20.926 31.331 1.00 23.44 701 LEU A O 1
ATOM 5709 N N . TRP A 1 702 ? 11.393 -21.072 32.600 1.00 24.58 702 TRP A N 1
ATOM 5710 C CA . TRP A 1 702 ? 11.724 -19.725 33.078 1.00 24.58 702 TRP A CA 1
ATOM 5711 C C . TRP A 1 702 ? 10.682 -18.837 33.784 1.00 24.58 702 TRP A C 1
ATOM 5713 O O . TRP A 1 702 ? 9.792 -18.236 33.191 1.00 24.58 702 TRP A O 1
ATOM 5723 N N . ARG A 1 703 ? 10.956 -18.668 35.086 1.00 24.44 703 ARG A N 1
ATOM 5724 C CA . ARG A 1 703 ? 10.655 -17.529 35.959 1.00 24.44 703 ARG A CA 1
ATOM 5725 C C . ARG A 1 703 ? 12.011 -16.997 36.437 1.00 24.44 703 ARG A C 1
ATOM 5727 O O . ARG A 1 703 ? 12.711 -17.748 37.107 1.00 24.44 703 ARG A O 1
ATOM 5734 N N . THR A 1 704 ? 12.338 -15.741 36.152 1.00 25.12 704 THR A N 1
ATOM 5735 C CA . THR A 1 704 ? 13.299 -14.945 36.933 1.00 25.12 704 THR A CA 1
ATOM 5736 C C . THR A 1 704 ? 12.909 -13.479 36.800 1.00 25.12 704 THR A C 1
ATOM 5738 O O . THR A 1 704 ? 13.199 -12.863 35.780 1.00 25.12 704 THR A O 1
ATOM 5741 N N . ASP A 1 705 ? 12.258 -12.956 37.829 1.00 25.34 705 ASP A N 1
ATOM 5742 C CA . ASP A 1 705 ? 12.357 -11.554 38.211 1.00 25.34 705 ASP A CA 1
ATOM 5743 C C . ASP A 1 705 ? 12.800 -11.555 39.683 1.00 25.34 705 ASP A C 1
ATOM 5745 O O . ASP A 1 705 ? 12.406 -12.445 40.442 1.00 25.34 705 ASP A O 1
ATOM 5749 N N . GLU A 1 706 ? 13.640 -10.575 40.016 1.00 30.62 706 GLU A N 1
ATOM 5750 C CA . GLU A 1 706 ? 14.066 -10.147 41.359 1.00 30.62 706 GLU A CA 1
ATOM 5751 C C . GLU A 1 706 ? 15.154 -10.976 42.068 1.00 30.62 706 GLU A C 1
ATOM 5753 O O . GLU A 1 706 ? 14.918 -11.858 42.890 1.00 30.62 706 GLU A O 1
ATOM 5758 N N . LEU A 1 707 ? 16.400 -10.593 41.769 1.00 25.69 707 LEU A N 1
ATOM 5759 C CA . LEU A 1 707 ? 17.542 -10.674 42.677 1.00 25.69 707 LEU A CA 1
ATOM 5760 C C . LEU A 1 707 ? 17.776 -9.252 43.205 1.00 25.69 707 LEU A C 1
ATOM 5762 O O . LEU A 1 707 ? 18.485 -8.474 42.571 1.00 25.69 707 LEU A O 1
ATOM 5766 N N . ASP A 1 708 ? 17.152 -8.921 44.335 1.00 27.12 708 ASP A N 1
ATOM 5767 C CA . ASP A 1 708 ? 17.597 -7.818 45.186 1.00 27.12 708 ASP A CA 1
ATOM 5768 C C . ASP A 1 708 ? 18.384 -8.414 46.356 1.00 27.12 708 ASP A C 1
ATOM 5770 O O . ASP A 1 708 ? 17.949 -9.342 47.042 1.00 27.12 708 ASP A O 1
ATOM 5774 N N . ILE A 1 709 ? 19.612 -7.930 46.497 1.00 28.14 709 ILE A N 1
ATOM 5775 C CA . ILE A 1 709 ? 20.632 -8.426 47.413 1.00 28.14 709 ILE A CA 1
ATOM 5776 C C . ILE A 1 709 ? 20.324 -7.882 48.811 1.00 28.14 709 ILE A C 1
ATOM 5778 O O . ILE A 1 709 ? 20.506 -6.696 49.078 1.00 28.14 709 ILE A O 1
ATOM 5782 N N . GLY A 1 710 ? 19.888 -8.762 49.712 1.00 26.58 710 GLY A N 1
ATOM 5783 C CA . GLY A 1 710 ? 19.935 -8.526 51.152 1.00 26.58 710 GLY A CA 1
ATOM 5784 C C . GLY A 1 710 ? 21.355 -8.754 51.674 1.00 26.58 710 GLY A C 1
ATOM 5785 O O . GLY A 1 710 ? 21.874 -9.865 51.590 1.00 26.58 710 GLY A O 1
ATOM 5786 N N . ASN A 1 711 ? 21.974 -7.688 52.185 1.00 29.30 711 ASN A N 1
ATOM 5787 C CA . ASN A 1 711 ? 23.159 -7.751 53.037 1.00 29.30 711 ASN A CA 1
ATOM 5788 C C . ASN A 1 711 ? 22.760 -8.263 54.424 1.00 29.30 711 ASN A C 1
ATOM 5790 O O . ASN A 1 711 ? 21.807 -7.738 54.998 1.00 29.30 711 ASN A O 1
ATOM 5794 N N . ASP A 1 712 ? 23.554 -9.176 54.979 1.00 29.95 712 ASP A N 1
ATOM 5795 C CA . ASP A 1 712 ? 23.535 -9.502 56.401 1.00 29.95 712 ASP A CA 1
ATOM 5796 C C . ASP A 1 712 ? 24.904 -9.232 57.047 1.00 29.95 712 ASP A C 1
ATOM 5798 O O . ASP A 1 712 ? 25.958 -9.588 56.521 1.00 29.95 712 ASP A O 1
ATOM 5802 N N . GLU A 1 713 ? 24.785 -8.626 58.228 1.00 30.70 713 GLU A N 1
ATOM 5803 C CA . GLU A 1 713 ? 25.666 -8.617 59.398 1.00 30.70 713 GLU A CA 1
ATOM 5804 C C . GLU A 1 713 ? 26.808 -7.589 59.596 1.00 30.70 713 GLU A C 1
ATOM 5806 O O . GLU A 1 713 ? 27.805 -7.509 58.884 1.00 30.70 713 GLU A O 1
ATOM 5811 N N . ALA A 1 714 ? 26.654 -6.945 60.767 1.00 29.48 714 ALA A N 1
ATOM 5812 C CA . ALA A 1 714 ? 27.649 -6.499 61.745 1.00 29.48 714 ALA A CA 1
ATOM 5813 C C . ALA A 1 714 ? 28.216 -5.070 61.633 1.00 29.48 714 ALA A C 1
ATOM 5815 O O . ALA A 1 714 ? 29.209 -4.824 60.959 1.00 29.48 714 ALA A O 1
ATOM 5816 N N . LEU A 1 715 ? 27.674 -4.153 62.452 1.00 30.16 715 LEU A N 1
ATOM 5817 C CA . LEU A 1 715 ? 28.355 -3.607 63.646 1.00 30.16 715 LEU A CA 1
ATOM 5818 C C . LEU A 1 715 ? 27.566 -2.438 64.272 1.00 30.16 715 LEU A C 1
ATOM 5820 O O . LEU A 1 715 ? 27.368 -1.413 63.638 1.00 30.16 715 LEU A O 1
ATOM 5824 N N . GLY A 1 716 ? 27.209 -2.611 65.552 1.00 26.09 716 GLY A N 1
ATOM 5825 C CA . GLY A 1 716 ? 27.305 -1.611 66.627 1.00 26.09 716 GLY A CA 1
ATOM 5826 C C . GLY A 1 716 ? 26.516 -0.299 66.532 1.00 26.09 716 GLY A C 1
ATOM 5827 O O . GLY A 1 716 ? 26.810 0.554 65.707 1.00 26.09 716 GLY A O 1
ATOM 5828 N N . GLY A 1 717 ? 25.641 -0.053 67.513 1.00 25.75 717 GLY A N 1
ATOM 5829 C CA . GLY A 1 717 ? 25.194 1.313 67.803 1.00 25.75 717 GLY A CA 1
ATOM 5830 C C . GLY A 1 717 ? 23.842 1.413 68.487 1.00 25.75 717 GLY A C 1
ATOM 5831 O O . GLY A 1 717 ? 22.840 1.670 67.842 1.00 25.75 717 GLY A O 1
ATOM 5832 N N . ASP A 1 718 ? 23.882 1.168 69.790 1.00 26.84 718 ASP A N 1
ATOM 5833 C CA . ASP A 1 718 ? 23.067 1.685 70.892 1.00 26.84 718 ASP A CA 1
ATOM 5834 C C . ASP A 1 718 ? 22.056 2.839 70.640 1.00 26.84 718 ASP A C 1
ATOM 5836 O O . ASP A 1 718 ? 22.240 3.710 69.793 1.00 26.84 718 ASP A O 1
ATOM 5840 N N . VAL A 1 719 ? 21.096 2.910 71.573 1.00 30.14 719 VAL A N 1
ATOM 5841 C CA . VAL A 1 719 ? 20.187 4.019 71.934 1.00 30.14 719 VAL A CA 1
ATOM 5842 C C . VAL A 1 719 ? 18.748 3.986 71.384 1.00 30.14 719 VAL A C 1
ATOM 5844 O O . VAL A 1 719 ? 18.436 4.494 70.314 1.00 30.14 719 VAL A O 1
ATOM 5847 N N . GLY A 1 720 ? 17.830 3.581 72.276 1.00 25.92 720 GLY A N 1
ATOM 5848 C CA . GLY A 1 720 ? 16.766 4.499 72.713 1.00 25.92 720 GLY A CA 1
ATOM 5849 C C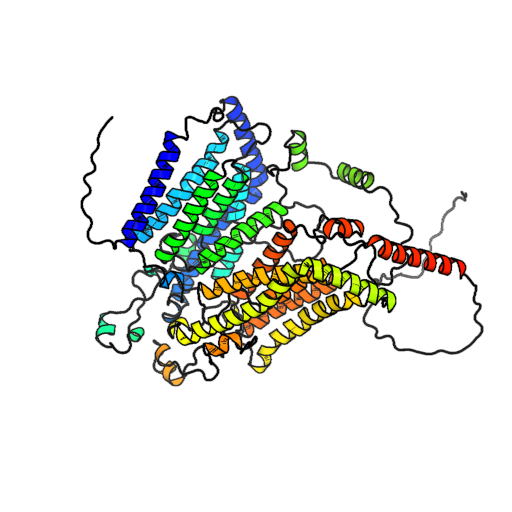 . GLY A 1 720 ? 15.317 4.187 72.323 1.00 25.92 720 GLY A C 1
ATOM 5850 O O . GLY A 1 720 ? 14.865 4.608 71.271 1.00 25.92 720 GLY A O 1
ATOM 5851 N N . ASN A 1 721 ? 14.585 3.554 73.256 1.00 26.56 721 ASN A N 1
ATOM 5852 C CA . ASN A 1 721 ? 13.252 3.939 73.775 1.00 26.56 721 ASN A CA 1
ATOM 5853 C C . ASN A 1 721 ? 12.297 4.679 72.800 1.00 26.56 721 ASN A C 1
ATOM 5855 O O . ASN A 1 721 ? 12.597 5.782 72.370 1.00 26.56 721 ASN A O 1
ATOM 5859 N N . HIS A 1 722 ? 11.053 4.242 72.549 1.00 27.83 722 HIS A N 1
ATOM 5860 C CA . HIS A 1 722 ? 9.927 4.366 73.489 1.00 27.83 722 HIS A CA 1
ATOM 5861 C C . HIS A 1 722 ? 8.562 4.007 72.834 1.00 27.83 722 HIS A C 1
ATOM 5863 O O . HIS A 1 722 ? 8.324 4.348 71.684 1.00 27.83 722 HIS A O 1
ATOM 5869 N N . TYR A 1 723 ? 7.665 3.446 73.667 1.00 26.98 723 TYR A N 1
ATOM 5870 C CA . TYR A 1 723 ? 6.180 3.378 73.622 1.00 26.98 723 TYR A CA 1
ATOM 5871 C C . TYR A 1 723 ? 5.459 2.547 72.528 1.00 26.98 723 TYR A C 1
ATOM 5873 O O . TYR A 1 723 ? 5.491 2.871 71.353 1.00 26.98 723 TYR A O 1
ATOM 5881 N N . ARG A 1 724 ? 4.882 1.373 72.875 1.00 27.58 724 ARG A N 1
ATOM 5882 C CA . ARG A 1 724 ? 3.503 1.091 73.399 1.00 27.58 724 ARG A CA 1
ATOM 5883 C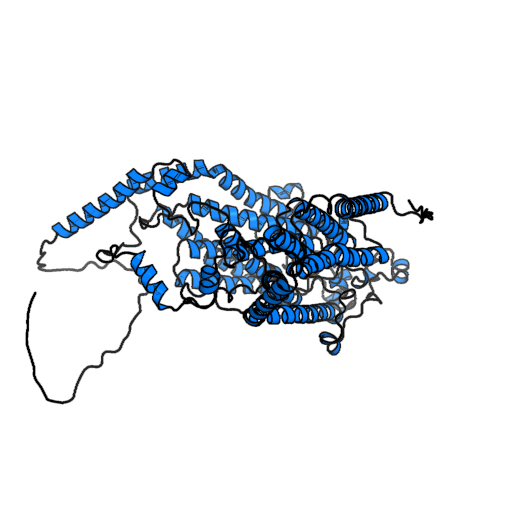 C . ARG A 1 724 ? 2.390 1.391 72.377 1.00 27.58 724 ARG A C 1
ATOM 5885 O O . ARG A 1 724 ? 2.131 2.546 72.088 1.00 27.58 724 ARG A O 1
ATOM 5892 N N . ARG A 1 725 ? 1.787 0.355 71.775 1.00 27.58 725 ARG A N 1
ATOM 5893 C CA . ARG A 1 725 ? 0.561 -0.367 72.214 1.00 27.58 725 ARG A CA 1
ATOM 5894 C C . ARG A 1 725 ? -0.696 0.518 72.173 1.00 27.58 725 ARG A C 1
ATOM 5896 O O . ARG A 1 725 ? -0.872 1.311 73.088 1.00 27.58 725 ARG A O 1
ATOM 5903 N N . MET A 1 726 ? -1.603 0.254 71.230 1.00 27.22 726 MET A N 1
ATOM 5904 C CA . MET A 1 726 ? -2.996 -0.106 71.536 1.00 27.22 726 MET A CA 1
ATOM 5905 C C . MET A 1 726 ? -3.747 -0.596 70.297 1.00 27.22 726 MET A C 1
ATOM 5907 O O . MET A 1 726 ? -3.570 -0.077 69.200 1.00 27.22 726 MET A O 1
ATOM 5911 N N . ASP A 1 727 ? -4.548 -1.621 70.557 1.00 32.16 727 ASP A N 1
ATOM 5912 C CA . ASP A 1 727 ? -5.530 -2.266 69.701 1.00 32.16 727 ASP A CA 1
ATOM 5913 C C . ASP A 1 727 ? -6.649 -1.304 69.267 1.00 32.16 727 ASP A C 1
ATOM 5915 O O . ASP A 1 727 ? -7.068 -0.454 70.059 1.00 32.16 727 ASP A O 1
ATOM 5919 N N . HIS A 1 728 ? -7.186 -1.509 68.060 1.00 36.38 728 HIS A N 1
ATOM 5920 C CA . HIS A 1 728 ? -8.608 -1.806 67.871 1.00 36.38 728 HIS A CA 1
ATOM 5921 C C . HIS A 1 728 ? -8.891 -2.458 66.521 1.00 36.38 728 HIS A C 1
ATOM 5923 O O . HIS A 1 728 ? -8.206 -2.086 65.542 1.00 36.38 728 HIS A O 1
#

InterPro domains:
  IPR025749 Sphingomyelin synthase-like domain [PF14360] (257-326)
  IPR025749 Sphingomyelin synthase-like domain [PF14360] (565-634)
  IPR045221 Sphingomyelin synthase-like [PTHR21290] (379-639)